Protein 9HL2 (pdb70)

Secondary structure (DSSP, 8-state):
--SHHHHHHHHHHHHT---SSEEE-HHHHHHHHHHTTTT--HHHHHHHHHHTT--TTSHHHHHHHHHHHHTTSSS-SSSEEEEEEEEEEETTS-B-HHHHHHHTTTTEEEE-TTTTHHHHHHHHHHHHHS--S-S-GGG--SS--EEEEEEEEEE--BSSPPPS--EEEEE--SSSSSEEEEEEEEEEEEEEEEEESSS-EEEEEEEEBTTSSEEEEEEEES-HHHHHTT--HHHHHHHHHT-EEEEEEEEEE--EEEEEEE-HHHHHHH-TGGG-TTT---TTTBSS-----EEEEEEEEEE-SS-EEEEEEEEEES-----------SS-EEEEEEETTT--EEEEEEEPPPTT-S--/--S-EEEEETT--EEEEEE-S--SSEEEEEEEEETTTEEEEEEETTEEEE-SS--TTTEEE--SS-SSEEEEEE-S--GGG-EEEEEEEEEE-SSSTT-SEEEEEEEEEEEEE-

Solvent-accessible surface area: 21095 Å² total; per-residue (Å²): 150,122,5,66,5,2,11,38,4,0,2,51,1,4,57,58,24,154,9,24,32,3,3,2,0,1,4,0,0,1,11,0,2,0,21,2,0,28,4,0,11,45,99,0,36,74,36,0,8,156,39,1,121,15,128,105,133,17,18,4,28,0,25,14,42,2,17,21,1,17,18,75,6,104,87,25,154,107,2,35,2,46,38,17,31,0,9,0,0,8,65,103,10,72,26,62,112,44,14,79,86,16,22,47,32,34,3,15,65,105,6,56,7,158,186,90,3,28,89,96,0,12,53,10,0,83,181,84,24,59,34,60,115,14,5,71,77,47,15,19,52,95,112,0,63,7,2,4,0,1,3,1,52,0,64,3,60,6,78,117,75,10,82,122,108,55,56,179,52,31,6,107,16,127,119,126,47,75,107,89,37,55,4,0,36,26,103,40,135,9,65,2,50,69,17,100,14,118,134,47,118,0,22,3,0,56,10,24,1,89,77,31,81,4,0,0,8,0,3,29,13,109,75,5,76,42,2,12,88,19,2,49,14,68,102,4,58,129,9,27,171,58,21,33,103,96,112,8,50,0,40,0,3,83,12,81,14,105,9,112,27,64,6,30,81,9,0,69,141,25,0,65,6,0,9,50,70,130,79,11,20,6,104,38,4,1,165,47,113,9,64,3,98,49,0,13,4,33,3,77,0,57,4,52,11,92,4,0,43,0,47,0,3,1,1,1,1,23,37,12,178,79,81,132,90,106,68,98,38,56,79,9,0,2,0,4,0,12,6,37,98,26,14,2,3,0,0,4,0,11,12,20,2,8,57,87,16,1,42,98,161,120,93,81,128,44,72,67,125,88,43,54,73,1,87,9,64,15,102,14,127,30,80,112,28,56,4,14,18,7,0,0,2,21,79,88,141,25,17,0,0,7,2,1,74,64,37,22,24,38,58,96,154,56,82,135,114,69,2,23,28,67,9,41,194,73,55,96,37,0,18,0,14,1,71,66,1,59,80,214,16,33,24,29,8,0,2,0,1,7,0,20,14,73,103,40,79,124,68,89,37,61,28,22,52,90,25,18,57,0,59,14,78,150

InterPro domains:
  IPR000215 Serpin family [PTHR11461] (28-369)
  IPR023796 Serpin domain [PF00079] (32-369)
  IPR023796 Serpin domain [SM00093] (26-369)
  IPR036186 Serpin superfamily [SSF56574] (13-369)
  IPR042178 Serpin superfamily, domain 1 [G3DSA:3.30.497.10] (31-328)
  IPR042185 Serpin superfamily, domain 2 [G3DSA:2.30.39.10] (169-369)

Structure (mmCIF, N/CA/C/O backbone):
data_9HL2
#
_entry.id   9HL2
#
_cell.length_a   74.372
_cell.length_b   74.372
_cell.length_c   216.330
_cell.angle_alpha   90.000
_cell.angle_beta   90.000
_cell.angle_gamma   90.000
#
_symmetry.space_group_name_H-M   'P 41 21 2'
#
loop_
_entity.id
_entity.type
_entity.pdbx_description
1 polymer 'Superinfection exclusion protein'
2 polymer 'Protein OPG185'
3 branched 2-acetamido-2-deoxy-beta-D-glucopyranose-(1-3)-2-acetamido-2-deoxy-beta-D-glucopyranose
4 branched 2-acetamido-2-deoxy-beta-D-glucopyranose-(1-4)-2-acetamido-2-deoxy-beta-D-glucopyranose
5 non-polymer DI(HYDROXYETHYL)ETHER
6 water water
#
loop_
_atom_site.group_PDB
_atom_site.id
_atom_site.type_symbol
_atom_site.label_atom_id
_atom_site.label_alt_id
_atom_site.label_comp_id
_atom_site.label_asym_id
_atom_site.label_entity_id
_atom_site.label_seq_id
_atom_site.pdbx_PDB_ins_code
_atom_site.Cartn_x
_atom_site.Cartn_y
_atom_site.Cartn_z
_atom_site.occupancy
_atom_site.B_iso_or_equiv
_atom_site.auth_seq_id
_atom_site.auth_comp_id
_atom_site.auth_asym_id
_atom_site.auth_atom_id
_atom_site.pdbx_PDB_model_num
ATOM 1 N N . TYR A 1 1 ? -6.10876 22.03534 -9.34100 1.000 126.69611 16 TYR A N 1
ATOM 2 C CA . TYR A 1 1 ? -7.51447 22.42018 -9.28080 1.000 108.70158 16 TYR A CA 1
ATOM 3 C C . TYR A 1 1 ? -8.35083 21.61485 -10.26924 1.000 100.45127 16 TYR A C 1
ATOM 4 O O . TYR A 1 1 ? -9.43867 22.03445 -10.66401 1.000 98.16377 16 TYR A O 1
ATOM 13 N N . ARG A 1 2 ? -7.83277 20.45716 -10.66783 1.000 92.37166 17 ARG A N 1
ATOM 14 C CA . ARG A 1 2 ? -8.53325 19.59360 -11.60202 1.000 86.83130 17 ARG A CA 1
ATOM 15 C C . ARG A 1 2 ? -9.68007 18.86260 -10.90665 1.000 86.36928 17 ARG A C 1
ATOM 16 O O . ARG A 1 2 ? -9.77579 18.81399 -9.67715 1.000 68.57574 17 ARG A O 1
ATOM 24 N N . LEU A 1 3 ? -10.56504 18.28732 -11.72003 1.000 84.38475 18 LEU A N 1
ATOM 25 C CA . LEU A 1 3 ? -11.67629 17.48738 -11.22701 1.000 64.73593 18 LEU A CA 1
ATOM 26 C C . LEU A 1 3 ? -11.36019 15.99636 -11.22630 1.000 64.53101 18 LEU A C 1
ATOM 27 O O . LEU A 1 3 ? -12.27999 15.17346 -11.29233 1.000 63.17631 18 LEU A O 1
ATOM 32 N N . GLN A 1 4 ? -10.07627 15.63514 -11.15820 1.000 66.10948 19 GLN A N 1
ATOM 33 C CA . GLN A 1 4 ? -9.69938 14.22614 -11.10294 1.000 66.27835 19 GLN A CA 1
ATOM 34 C C . GLN A 1 4 ? -10.27042 13.55904 -9.85929 1.000 65.59343 19 GLN A C 1
ATOM 35 O O . GLN A 1 4 ? -10.89520 12.49603 -9.94218 1.000 65.96620 19 GLN A O 1
ATOM 41 N N . GLY A 1 5 ? -10.06540 14.17583 -8.69299 1.000 69.20402 20 GLY A N 1
ATOM 42 C CA . GLY A 1 5 ? -10.66106 13.66149 -7.47268 1.000 65.71488 20 GLY A CA 1
ATOM 43 C C . GLY A 1 5 ? -12.17577 13.65957 -7.50608 1.000 65.91765 20 GLY A C 1
ATOM 44 O O . GLY A 1 5 ? -12.80916 12.75804 -6.95209 1.000 71.87596 20 GLY A O 1
ATOM 45 N N . PHE A 1 6 ? -12.77532 14.65350 -8.16437 1.000 62.94776 21 PHE A N 1
ATOM 46 C CA . PHE A 1 6 ? -14.22757 14.69407 -8.30995 1.000 61.36489 21 PHE A CA 1
ATOM 47 C C . PHE A 1 6 ? -14.74865 13.42947 -8.98451 1.000 66.27022 21 PHE A C 1
ATOM 48 O O . PHE A 1 6 ? -15.65797 12.76800 -8.47207 1.000 59.96988 21 PHE A O 1
ATOM 56 N N . THR A 1 7 ? -14.17828 13.07520 -10.13840 1.000 62.97293 22 THR A N 1
ATOM 57 C CA . THR A 1 7 ? -14.62200 11.87848 -10.84817 1.000 70.28241 22 THR A CA 1
ATOM 58 C C . THR A 1 7 ? -14.22841 10.61073 -10.09715 1.000 61.15078 22 THR A C 1
ATOM 59 O O . THR A 1 7 ? -14.99790 9.63981 -10.04847 1.000 69.95326 22 THR A O 1
ATOM 63 N N . ASN A 1 8 ? -13.03487 10.60249 -9.50009 1.000 62.47438 23 ASN A N 1
ATOM 64 C CA . ASN A 1 8 ? -12.57793 9.41996 -8.78116 1.000 65.72711 23 ASN A CA 1
ATOM 65 C C . ASN A 1 8 ? -13.43856 9.13475 -7.55850 1.000 64.48568 23 ASN A C 1
ATOM 66 O O . ASN A 1 8 ? -13.52337 7.98285 -7.12450 1.000 71.34807 23 ASN A O 1
ATOM 71 N N . ALA A 1 9 ? -14.08559 10.15821 -6.99583 1.000 66.61173 24 ALA A N 1
ATOM 72 C CA . ALA A 1 9 ? -15.01765 9.92639 -5.89601 1.000 69.15547 24 ALA A CA 1
ATOM 73 C C . ALA A 1 9 ? -16.14288 8.99245 -6.32428 1.000 73.98012 24 ALA A C 1
ATOM 74 O O . ALA A 1 9 ? -16.39967 7.96878 -5.67753 1.000 75.26159 24 ALA A O 1
ATOM 76 N N . GLY A 1 10 ? -16.82095 9.32756 -7.42454 1.000 60.17934 25 GLY A N 1
ATOM 77 C CA . GLY A 1 10 ? -17.84567 8.44519 -7.95223 1.000 62.77604 25 GLY A CA 1
ATOM 78 C C . GLY A 1 10 ? -17.29911 7.11535 -8.42954 1.000 62.13958 25 GLY A C 1
ATOM 79 O O . GLY A 1 10 ? -17.98142 6.09048 -8.33132 1.000 79.45393 25 GLY A O 1
ATOM 80 N N . ILE A 1 11 ? -16.06486 7.10427 -8.93962 1.000 61.24645 26 ILE A N 1
ATOM 81 C CA . ILE A 1 11 ? -15.46018 5.84531 -9.37533 1.000 67.25155 26 ILE A CA 1
ATOM 82 C C . ILE A 1 11 ? -15.29425 4.89614 -8.19177 1.000 64.03988 26 ILE A C 1
ATOM 83 O O . ILE A 1 11 ? -15.63625 3.71057 -8.26899 1.000 64.21478 26 ILE A O 1
ATOM 88 N N . VAL A 1 12 ? -14.77752 5.40773 -7.07335 1.000 72.26644 27 VAL A N 1
ATOM 89 C CA . VAL A 1 12 ? -14.61811 4.58606 -5.87657 1.000 65.59418 27 VAL A CA 1
ATOM 90 C C . VAL A 1 12 ? -15.97905 4.19307 -5.31164 1.000 77.65265 27 VAL A C 1
ATOM 91 O O . VAL A 1 12 ? -16.17136 3.06052 -4.84354 1.000 67.13019 27 VAL A O 1
ATOM 95 N N . ALA A 1 13 ? -16.94583 5.11684 -5.35062 1.000 65.91928 28 ALA A N 1
ATOM 96 C CA . ALA A 1 13 ? -18.29881 4.79138 -4.91061 1.000 63.36664 28 ALA A CA 1
ATOM 97 C C . ALA A 1 13 ? -18.86094 3.61017 -5.69008 1.000 66.17438 28 ALA A C 1
ATOM 98 O O . ALA A 1 13 ? -19.49674 2.72096 -5.11185 1.000 72.05992 28 ALA A O 1
ATOM 100 N N . TYR A 1 14 ? -18.63531 3.58320 -7.00594 1.000 69.31769 29 TYR A N 1
ATOM 101 C CA . TYR A 1 14 ? -19.03753 2.42238 -7.79374 1.000 67.04378 29 TYR A CA 1
ATOM 102 C C . TYR A 1 14 ? -18.23301 1.18942 -7.40372 1.000 68.90371 29 TYR A C 1
ATOM 103 O O . TYR A 1 14 ? -18.78692 0.08933 -7.29259 1.000 68.87389 29 TYR A O 1
ATOM 112 N N . LYS A 1 15 ? -16.92286 1.35329 -7.20138 1.000 68.10034 30 LYS A N 1
ATOM 113 C CA . LYS A 1 15 ? -16.06650 0.22129 -6.86819 1.000 68.28103 30 LYS A CA 1
ATOM 114 C C . LYS A 1 15 ? -16.43924 -0.41809 -5.53932 1.000 69.73682 30 LYS A C 1
ATOM 115 O O . LYS A 1 15 ? -16.04941 -1.56367 -5.28592 1.000 78.10719 30 LYS A O 1
ATOM 121 N N . ASN A 1 16 ? -17.17822 0.28652 -4.68628 1.000 72.57366 31 ASN A N 1
ATOM 122 C CA . ASN A 1 16 ? -17.60049 -0.27303 -3.40893 1.000 73.01834 31 ASN A CA 1
ATOM 123 C C . ASN A 1 16 ? -18.99455 -0.88760 -3.43971 1.000 70.60164 31 ASN A C 1
ATOM 124 O O . ASN A 1 16 ? -19.49351 -1.29644 -2.38759 1.000 78.31514 31 ASN A O 1
ATOM 129 N N . ILE A 1 17 ? -19.63408 -0.97250 -4.60506 1.000 77.99047 32 ILE A N 1
ATOM 130 C CA . ILE A 1 17 ? -20.96418 -1.57469 -4.71072 1.000 69.98097 32 ILE A CA 1
ATOM 131 C C . ILE A 1 17 ? -20.77220 -3.08334 -4.83985 1.000 72.23285 32 ILE A C 1
ATOM 132 O O . ILE A 1 17 ? -20.41626 -3.58836 -5.90562 1.000 103.08528 32 ILE A O 1
ATOM 137 N N . GLN A 1 18 ? -21.01763 -3.81007 -3.74989 1.000 104.34329 33 GLN A N 1
ATOM 138 C CA . GLN A 1 18 ? -20.82678 -5.25922 -3.71108 1.000 96.62819 33 GLN A CA 1
ATOM 139 C C . GLN A 1 18 ? -22.03390 -5.93078 -4.36040 1.000 104.20852 33 GLN A C 1
ATOM 140 O O . GLN A 1 18 ? -22.91972 -6.47857 -3.69956 1.000 108.48369 33 GLN A O 1
ATOM 146 N N . ASP A 1 19 ? -22.06292 -5.88284 -5.68860 1.000 94.92092 34 ASP A N 1
ATOM 147 C CA . ASP A 1 19 ? -23.13360 -6.49785 -6.46158 1.000 94.92508 34 ASP A CA 1
ATOM 148 C C . ASP A 1 19 ? -22.65908 -6.62958 -7.90386 1.000 92.16468 34 ASP A C 1
ATOM 149 O O . ASP A 1 19 ? -21.54764 -6.22176 -8.25211 1.000 87.17200 34 ASP A O 1
ATOM 154 N N . ASP A 1 20 ? -23.51236 -7.21775 -8.74207 1.000 81.08017 35 ASP A N 1
ATOM 155 C CA . ASP A 1 20 ? -23.25573 -7.30731 -10.17374 1.000 80.06043 35 ASP A CA 1
ATOM 156 C C . ASP A 1 20 ? -24.36239 -6.72317 -11.03699 1.000 80.39716 35 ASP A C 1
ATOM 157 O O . ASP A 1 20 ? -24.08275 -6.34224 -12.18017 1.000 89.69555 35 ASP A O 1
ATOM 162 N N . ASN A 1 21 ? -25.59950 -6.64449 -10.54760 1.000 75.31648 36 ASN A N 1
ATOM 163 C CA . ASN A 1 21 ? -26.68170 -5.97191 -11.26711 1.000 74.34182 36 ASN A CA 1
ATOM 164 C C . ASN A 1 21 ? -26.68667 -4.49683 -10.86574 1.000 72.01496 36 ASN A C 1
ATOM 165 O O . ASN A 1 21 ? -27.56426 -4.00323 -10.15627 1.000 71.95559 36 ASN A O 1
ATOM 170 N N . ILE A 1 22 ? -25.65984 -3.79197 -11.33169 1.000 70.27566 37 ILE A N 1
ATOM 171 C CA . ILE A 1 22 ? -25.37464 -2.43169 -10.89516 1.000 73.44126 37 ILE A CA 1
ATOM 172 C C . ILE A 1 22 ? -25.72120 -1.45644 -12.00766 1.000 74.51402 37 ILE A C 1
ATOM 173 O O . ILE A 1 22 ? -25.39879 -1.69082 -13.17796 1.000 70.21963 37 ILE A O 1
ATOM 178 N N . VAL A 1 23 ? -26.37862 -0.36033 -11.63165 1.000 86.72199 38 VAL A N 1
ATOM 179 C CA . VAL A 1 23 ? -26.52072 0.82989 -12.46535 1.000 72.46121 38 VAL A CA 1
ATOM 180 C C . VAL A 1 23 ? -26.37872 2.03549 -11.54945 1.000 74.24645 38 VAL A C 1
ATOM 181 O O . VAL A 1 23 ? -27.19608 2.22759 -10.64347 1.000 101.02036 38 VAL A O 1
ATOM 185 N N . PHE A 1 24 ? -25.34594 2.84279 -11.77791 1.000 61.85349 39 PHE A N 1
ATOM 186 C CA . PHE A 1 24 ? -24.92458 3.86358 -10.83678 1.000 60.95155 39 PHE A CA 1
ATOM 187 C C . PHE A 1 24 ? -24.54083 5.11676 -11.60724 1.000 69.85265 39 PHE A C 1
ATOM 188 O O . PHE A 1 24 ? -24.15903 5.05223 -12.77881 1.000 66.45364 39 PHE A O 1
ATOM 196 N N . SER A 1 25 ? -24.65856 6.26521 -10.94177 1.000 69.02304 40 SER A N 1
ATOM 197 C CA . SER A 1 25 ? -24.30157 7.55795 -11.52173 1.000 58.18217 40 SER A CA 1
ATOM 198 C C . SER A 1 25 ? -23.14497 8.13716 -10.72096 1.000 57.84253 40 SER A C 1
ATOM 199 O O . SER A 1 25 ? -23.36219 8.85201 -9.72960 1.000 67.47528 40 SER A O 1
ATOM 202 N N . PRO A 1 26 ? -21.89981 7.84279 -11.10274 1.000 58.00155 41 PRO A N 1
ATOM 203 C CA . PRO A 1 26 ? -20.76059 8.45413 -10.40215 1.000 57.99068 41 PRO A CA 1
ATOM 204 C C . PRO A 1 26 ? -20.81015 9.96735 -10.39816 1.000 57.41514 41 PRO A C 1
ATOM 205 O O . PRO A 1 26 ? -20.38409 10.59002 -9.41637 1.000 70.32994 41 PRO A O 1
ATOM 209 N N . PHE A 1 27 ? -21.33708 10.58198 -11.45975 1.000 57.08120 42 PHE A N 1
ATOM 210 C CA . PHE A 1 27 ? -21.42180 12.03608 -11.48053 1.000 56.82283 42 PHE A CA 1
ATOM 211 C C . PHE A 1 27 ? -22.42475 12.54676 -10.45588 1.000 56.61020 42 PHE A C 1
ATOM 212 O O . PHE A 1 27 ? -22.19256 13.58119 -9.82937 1.000 65.48871 42 PHE A O 1
ATOM 220 N N . GLY A 1 28 ? -23.54054 11.84055 -10.26450 1.000 56.65532 43 GLY A N 1
ATOM 221 C CA . GLY A 1 28 ? -24.50995 12.27879 -9.26958 1.000 57.89290 43 GLY A CA 1
ATOM 222 C C . GLY A 1 28 ? -23.94425 12.25479 -7.86201 1.000 59.56048 43 GLY A C 1
ATOM 223 O O . GLY A 1 28 ? -24.06903 13.22474 -7.10544 1.000 69.26854 43 GLY A O 1
ATOM 224 N N . TYR A 1 29 ? -23.30574 11.14196 -7.49657 1.000 58.45528 44 TYR A N 1
ATOM 225 C CA . TYR A 1 29 ? -22.66630 11.03366 -6.19024 1.000 57.52267 44 TYR A CA 1
ATOM 226 C C . TYR A 1 29 ? -21.57857 12.08803 -6.02159 1.000 57.47445 44 TYR A C 1
ATOM 227 O O . TYR A 1 29 ? -21.50876 12.76786 -4.98833 1.000 79.08951 44 TYR A O 1
ATOM 236 N N . SER A 1 30 ? -20.71182 12.23143 -7.02847 1.000 61.24240 45 SER A N 1
ATOM 237 C CA . SER A 1 30 ? -19.64187 13.21907 -6.94442 1.000 62.59205 45 SER A CA 1
ATOM 238 C C . SER A 1 30 ? -20.20150 14.62754 -6.80864 1.000 67.37604 45 SER A C 1
ATOM 239 O O . SER A 1 30 ? -19.67784 15.43877 -6.03915 1.000 57.88140 45 SER A O 1
ATOM 242 N N . PHE A 1 31 ? -21.27766 14.92973 -7.53574 1.000 69.14512 46 PHE A N 1
ATOM 243 C CA . PHE A 1 31 ? -21.85865 16.26389 -7.50263 1.000 60.20487 46 PHE A CA 1
ATOM 244 C C . PHE A 1 31 ? -22.47935 16.55349 -6.14683 1.000 63.39501 46 PHE A C 1
ATOM 245 O O . PHE A 1 31 ? -22.35075 17.66560 -5.62595 1.000 60.04750 46 PHE A O 1
ATOM 253 N N . SER A 1 32 ? -23.14965 15.56234 -5.55723 1.000 81.63049 47 SER A N 1
ATOM 254 C CA . SER A 1 32 ? -23.68637 15.73604 -4.21161 1.000 84.91921 47 SER A CA 1
ATOM 255 C C . SER A 1 32 ? -22.56790 15.99217 -3.20750 1.000 83.82041 47 SER A C 1
ATOM 256 O O . SER A 1 32 ? -22.62481 16.94914 -2.42203 1.000 86.65423 47 SER A O 1
ATOM 259 N N . MET A 1 33 ? -21.52895 15.15077 -3.23191 1.000 68.05986 48 MET A N 1
ATOM 260 C CA . MET A 1 33 ? -20.42165 15.31652 -2.29438 1.000 58.76924 48 MET A CA 1
ATOM 261 C C . MET A 1 33 ? -19.70073 1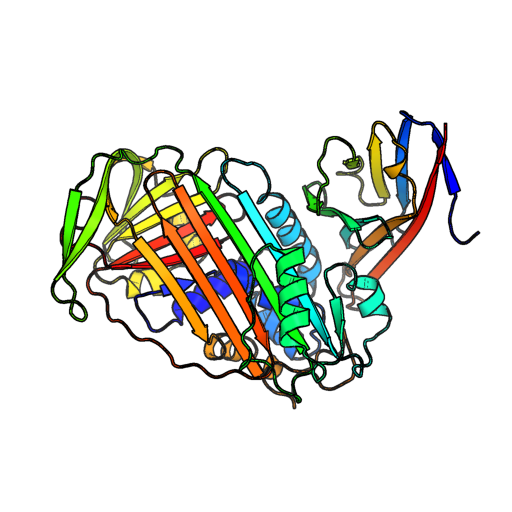6.64418 -2.49845 1.000 62.71691 48 MET A C 1
ATOM 262 O O . MET A 1 33 ? -19.19069 17.22791 -1.53565 1.000 76.61163 48 MET A O 1
ATOM 267 N N . PHE A 1 34 ? -19.65324 17.13991 -3.73525 1.000 63.07416 49 PHE A N 1
ATOM 268 C CA . PHE A 1 34 ? -18.96162 18.39217 -4.01471 1.000 65.30335 49 PHE A CA 1
ATOM 269 C C . PHE A 1 34 ? -19.79605 19.59419 -3.59286 1.000 61.97924 49 PHE A C 1
ATOM 270 O O . PHE A 1 34 ? -19.26485 20.55059 -3.01829 1.000 61.00798 49 PHE A O 1
ATOM 278 N N . MET A 1 35 ? -21.10120 19.56570 -3.87222 1.000 60.11879 50 MET A N 1
ATOM 279 C CA . MET A 1 35 ? -21.98792 20.61950 -3.40040 1.000 58.77785 50 MET A CA 1
ATOM 280 C C . MET A 1 35 ? -22.06890 20.65062 -1.88395 1.000 60.12179 50 MET A C 1
ATOM 281 O O . MET A 1 35 ? -22.38458 21.69983 -1.31242 1.000 66.68624 50 MET A O 1
ATOM 286 N N . SER A 1 36 ? -21.78949 19.52570 -1.21959 1.000 71.71539 51 SER A N 1
ATOM 287 C CA . SER A 1 36 ? -21.73179 19.53168 0.23794 1.000 68.19592 51 SER A CA 1
ATOM 288 C C . SER A 1 36 ? -20.62709 20.43568 0.77563 1.000 72.99813 51 SER A C 1
ATOM 289 O O . SER A 1 36 ? -20.63673 20.76046 1.96720 1.000 63.95104 51 SER A O 1
ATOM 292 N N . LEU A 1 37 ? -19.68092 20.85386 -0.07010 1.000 78.72090 52 LEU A N 1
ATOM 293 C CA . LEU A 1 37 ? -18.57900 21.69273 0.39028 1.000 62.40736 52 LEU A CA 1
ATOM 294 C C . LEU A 1 37 ? -19.01080 23.12013 0.70010 1.000 62.95094 52 LEU A C 1
ATOM 295 O O . LEU A 1 37 ? -18.33665 23.79816 1.48321 1.000 64.23386 52 LEU A O 1
ATOM 300 N N . LEU A 1 38 ? -20.10521 23.59520 0.10371 1.000 63.53702 53 LEU A N 1
ATOM 301 C CA . LEU A 1 38 ? -20.55112 24.96193 0.37057 1.000 62.98199 53 LEU A CA 1
ATOM 302 C C . LEU A 1 38 ? -20.97942 25.16384 1.81914 1.000 65.99567 53 LEU A C 1
ATOM 303 O O . LEU A 1 38 ? -20.50791 26.12741 2.44751 1.000 64.67517 53 LEU A O 1
ATOM 308 N N . PRO A 1 39 ? -21.84451 24.32217 2.41660 1.000 62.66247 54 PRO A N 1
ATOM 309 C CA . PRO A 1 39 ? -22.18145 24.52590 3.83121 1.000 68.74027 54 PRO A CA 1
ATOM 310 C C . PRO A 1 39 ? -21.13462 23.96223 4.77769 1.000 64.10868 54 PRO A C 1
ATOM 311 O O . PRO A 1 39 ? -21.00381 24.44768 5.90593 1.000 71.86662 54 PRO A O 1
ATOM 315 N N . ALA A 1 40 ? -20.38019 22.95738 4.33540 1.000 63.82869 55 ALA A N 1
ATOM 316 C CA . ALA A 1 40 ? -19.44072 22.27724 5.21665 1.000 64.80776 55 ALA A CA 1
ATOM 317 C C . ALA A 1 40 ? -18.37246 23.23567 5.73190 1.000 74.01374 55 ALA A C 1
ATOM 318 O O . ALA A 1 40 ? -18.05710 24.25321 5.10792 1.000 73.48890 55 ALA A O 1
ATOM 320 N N . SER A 1 41 ? -17.81538 22.89703 6.89086 1.000 83.71312 56 SER A N 1
ATOM 321 C CA . SER A 1 41 ? -16.77590 23.70140 7.51311 1.000 70.78620 56 SER A CA 1
ATOM 322 C C . SER A 1 41 ? -15.95356 22.80771 8.42812 1.000 71.03508 56 SER A C 1
ATOM 323 O O . SER A 1 41 ? -16.39804 21.73209 8.83624 1.000 70.65560 56 SER A O 1
ATOM 326 N N . GLY A 1 42 ? -14.74588 23.26925 8.74138 1.000 83.68855 57 GLY A N 1
ATOM 327 C CA . GLY A 1 42 ? -13.91163 22.55972 9.69834 1.000 74.84674 57 GLY A CA 1
ATOM 328 C C . GLY A 1 42 ? -13.56879 21.15565 9.23784 1.000 74.44562 57 GLY A C 1
ATOM 329 O O . GLY A 1 42 ? -13.07458 20.94146 8.12544 1.000 85.91264 57 GLY A O 1
ATOM 330 N N . ASN A 1 43 ? -13.84110 20.17844 10.10738 1.000 77.47338 58 ASN A N 1
ATOM 331 C CA . ASN A 1 43 ? -13.44827 18.79975 9.82975 1.000 87.03622 58 ASN A CA 1
ATOM 332 C C . ASN A 1 43 ? -14.19828 18.23078 8.63275 1.000 77.81296 58 ASN A C 1
ATOM 333 O O . ASN A 1 43 ? -13.61819 17.49656 7.82508 1.000 92.95707 58 ASN A O 1
ATOM 338 N N . THR A 1 44 ? -15.48753 18.54730 8.50426 1.000 70.87739 59 THR A N 1
ATOM 339 C CA . THR A 1 44 ? -16.25129 18.06627 7.35708 1.000 89.55697 59 THR A CA 1
ATOM 340 C C . THR A 1 44 ? -15.67943 18.61856 6.05693 1.000 68.23230 59 THR A C 1
ATOM 341 O O . THR A 1 44 ? -15.49207 17.88189 5.07960 1.000 77.58763 59 THR A O 1
ATOM 345 N N . ARG A 1 45 ? -15.38932 19.92166 6.03586 1.000 70.08974 60 ARG A N 1
ATOM 346 C CA . ARG A 1 45 ? -14.79229 20.54158 4.85868 1.000 68.56343 60 ARG A CA 1
ATOM 347 C C . ARG A 1 45 ? -13.43755 19.92379 4.53926 1.000 69.86860 60 ARG A C 1
ATOM 348 O O . ARG A 1 45 ? -13.10800 19.70346 3.36840 1.000 85.05891 60 ARG A O 1
ATOM 356 N N . ILE A 1 46 ? -12.64450 19.62195 5.56946 1.000 71.79816 61 ILE A N 1
ATOM 357 C CA . ILE A 1 46 ? -11.32238 19.04567 5.34154 1.000 75.04386 61 ILE A CA 1
ATOM 358 C C . ILE A 1 46 ? -11.44270 17.63733 4.76994 1.000 72.57950 61 ILE A C 1
ATOM 359 O O . ILE A 1 46 ? -10.71333 17.26621 3.84233 1.000 79.86330 61 ILE A O 1
ATOM 364 N N . GLU A 1 47 ? -12.37095 16.83658 5.30046 1.000 71.73214 62 GLU A N 1
ATOM 365 C CA . GLU A 1 47 ? -12.59304 15.49966 4.75720 1.000 71.74033 62 GLU A CA 1
ATOM 366 C C . GLU A 1 47 ? -13.03920 15.56607 3.30331 1.000 69.02503 62 GLU A C 1
ATOM 367 O O . GLU A 1 47 ? -12.56507 14.79087 2.46194 1.000 75.59392 62 GLU A O 1
ATOM 373 N N . LEU A 1 48 ? -13.95147 16.48967 2.98861 1.000 67.54284 63 LEU A N 1
ATOM 374 C CA . LEU A 1 48 ? -14.42397 16.61691 1.61376 1.000 65.91326 63 LEU A CA 1
ATOM 375 C C . LEU A 1 48 ? -13.30087 17.05476 0.68114 1.000 66.63902 63 LEU A C 1
ATOM 376 O O . LEU A 1 48 ? -13.19417 16.56057 -0.44708 1.000 72.46017 63 LEU A O 1
ATOM 381 N N . LEU A 1 49 ? -12.44956 17.97852 1.13482 1.000 68.43256 64 LEU A N 1
ATOM 382 C CA . LEU A 1 49 ? -11.30525 18.38510 0.32553 1.000 69.35362 64 LEU A CA 1
ATOM 383 C C . LEU A 1 49 ? -10.33800 17.22662 0.12238 1.000 70.44898 64 LEU A C 1
ATOM 384 O O . LEU A 1 49 ? -9.72448 17.09893 -0.94373 1.000 76.00139 64 LEU A O 1
ATOM 389 N N . LYS A 1 50 ? -10.18783 16.37173 1.13551 1.000 71.33766 65 LYS A N 1
ATOM 390 C CA . LYS A 1 50 ? -9.30228 15.21946 1.00483 1.000 72.65064 65 LYS A CA 1
ATOM 391 C C . LYS A 1 50 ? -9.83746 14.22531 -0.01760 1.000 71.03963 65 LYS A C 1
ATOM 392 O O . LYS A 1 50 ? -9.08677 13.72709 -0.86489 1.000 80.25671 65 LYS A O 1
ATOM 398 N N . THR A 1 51 ? -11.13616 13.92174 0.04659 1.000 69.16818 66 THR A N 1
ATOM 399 C CA . THR A 1 51 ? -11.70380 12.95244 -0.88654 1.000 73.35152 66 THR A CA 1
ATOM 400 C C . THR A 1 51 ? -11.65766 13.46864 -2.31926 1.000 66.85722 66 THR A C 1
ATOM 401 O O . THR A 1 51 ? -11.39830 12.70041 -3.25271 1.000 87.75408 66 THR A O 1
ATOM 405 N N . MET A 1 52 ? -11.90241 14.76290 -2.51485 1.000 72.63568 67 MET A N 1
ATOM 406 C CA . MET A 1 52 ? -11.76881 15.37163 -3.83190 1.000 69.28513 67 MET A CA 1
ATOM 407 C C . MET A 1 52 ? -10.31746 15.60381 -4.22992 1.000 78.98187 67 MET A C 1
ATOM 408 O O . MET A 1 52 ? -10.06815 16.05983 -5.35146 1.000 75.11748 67 MET A O 1
ATOM 413 N N . ASP A 1 53 ? -9.36642 15.30090 -3.34381 1.000 79.19529 68 ASP A N 1
ATOM 414 C CA . ASP A 1 53 ? -7.94124 15.51449 -3.59843 1.000 77.98903 68 ASP A CA 1
ATOM 415 C C . ASP A 1 53 ? -7.66028 16.97245 -3.95758 1.000 82.18036 68 ASP A C 1
ATOM 416 O O . ASP A 1 53 ? -6.89024 17.27180 -4.87231 1.000 86.56586 68 ASP A O 1
ATOM 421 N N . LEU A 1 54 ? -8.29326 17.88741 -3.22732 1.000 81.55015 69 LEU A N 1
ATOM 422 C CA . LEU A 1 54 ? -8.15490 19.31792 -3.44841 1.000 78.18715 69 LEU A CA 1
ATOM 423 C C . LEU A 1 54 ? -7.70233 20.00257 -2.16656 1.000 81.99421 69 LEU A C 1
ATOM 424 O O . LEU A 1 54 ? -7.94182 19.50969 -1.06024 1.000 87.72269 69 LEU A O 1
ATOM 429 N N . ARG A 1 55 ? -7.05037 21.14777 -2.32616 1.000 77.95866 70 ARG A N 1
ATOM 430 C CA . ARG A 1 55 ? -6.66152 21.98798 -1.20558 1.000 77.98972 70 ARG A CA 1
ATOM 431 C C . ARG A 1 55 ? -7.60600 23.17999 -1.09859 1.000 92.79661 70 ARG A C 1
ATOM 432 O O . ARG A 1 55 ? -8.47283 23.39978 -1.94771 1.000 88.17658 70 ARG A O 1
ATOM 440 N N . LYS A 1 56 ? -7.42805 23.95815 -0.02823 1.000 87.37488 71 LYS A N 1
ATOM 441 C CA . LYS A 1 56 ? -8.23944 25.15830 0.14223 1.000 91.11358 71 LYS A CA 1
ATOM 442 C C . LYS A 1 56 ? -7.95697 26.17869 -0.95114 1.000 83.89089 71 LYS A C 1
ATOM 443 O O . LYS A 1 56 ? -8.81921 27.00650 -1.26681 1.000 99.33467 71 LYS A O 1
ATOM 449 N N . ARG A 1 57 ? -6.76332 26.13117 -1.54342 1.000 83.11065 72 ARG A N 1
ATOM 450 C CA . ARG A 1 57 ? -6.41520 27.04359 -2.62358 1.000 96.51273 72 ARG A CA 1
ATOM 451 C C . ARG A 1 57 ? -7.06607 26.66655 -3.94693 1.000 95.68532 72 ARG A C 1
ATOM 452 O O . ARG A 1 57 ? -7.18283 27.52327 -4.82969 1.000 90.55697 72 ARG A O 1
ATOM 460 N N . ASP A 1 58 ? -7.49421 25.41571 -4.10417 1.000 101.23501 73 ASP A N 1
ATOM 461 C CA . ASP A 1 58 ? -8.01526 24.92381 -5.37156 1.000 77.09008 73 ASP A CA 1
ATOM 462 C C . ASP A 1 58 ? -9.53120 24.79413 -5.39304 1.000 73.58689 73 ASP A C 1
ATOM 463 O O . ASP A 1 58 ? -10.08069 24.33364 -6.39744 1.000 81.52045 73 ASP A O 1
ATOM 468 N N . LEU A 1 59 ? -10.22115 25.18644 -4.32029 1.000 73.58634 74 LEU A N 1
ATOM 469 C CA . LEU A 1 59 ? -11.66691 24.99071 -4.27112 1.000 70.73510 74 LEU A CA 1
ATOM 470 C C . LEU A 1 59 ? -12.39076 25.93878 -5.21981 1.000 70.51287 74 LEU A C 1
ATOM 471 O O . LEU A 1 59 ? -13.35618 25.54286 -5.88335 1.000 76.62471 74 LEU A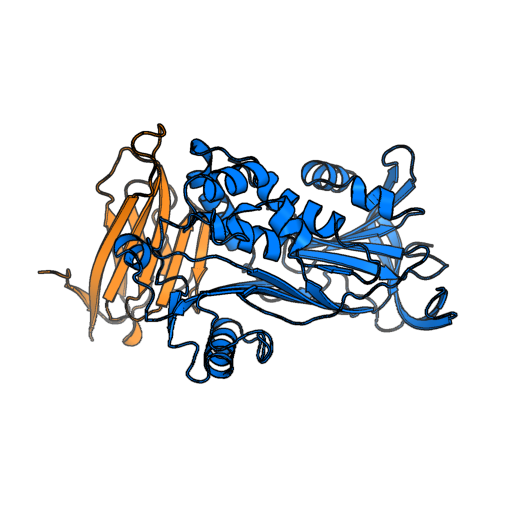 O 1
ATOM 476 N N . GLY A 1 60 ? -11.94385 27.18948 -5.29480 1.000 82.61265 75 GLY A N 1
ATOM 477 C CA . GLY A 1 60 ? -12.52729 28.16382 -6.18627 1.000 72.82705 75 GLY A CA 1
ATOM 478 C C . GLY A 1 60 ? -12.45969 27.75028 -7.64318 1.000 75.36469 75 GLY A C 1
ATOM 479 O O . GLY A 1 60 ? -13.48642 27.58777 -8.31100 1.000 83.77363 75 GLY A O 1
ATOM 480 N N . PRO A 1 61 ? -11.24116 27.58553 -8.17041 1.000 77.17319 76 PRO A N 1
ATOM 481 C CA . PRO A 1 61 ? -11.10381 27.13011 -9.56523 1.000 76.04436 76 PRO A CA 1
ATOM 482 C C . PRO A 1 61 ? -11.83204 25.82978 -9.86181 1.000 79.37042 76 PRO A C 1
ATOM 483 O O . PRO A 1 61 ? -12.43273 25.70134 -10.93698 1.000 102.50631 76 PRO A O 1
ATOM 487 N N . ALA A 1 62 ? -11.79981 24.86676 -8.93513 1.000 70.08846 77 ALA A N 1
ATOM 488 C CA . ALA A 1 62 ? -12.48273 23.59234 -9.13876 1.000 67.95215 77 ALA A CA 1
ATOM 489 C C . ALA A 1 62 ? -13.93266 23.80755 -9.55283 1.000 69.44115 77 ALA A C 1
ATOM 490 O O . ALA A 1 62 ? -14.36573 23.34770 -10.61701 1.000 72.92793 77 ALA A O 1
ATOM 492 N N . PHE A 1 63 ? -14.69162 24.52741 -8.72099 1.000 66.28681 78 PHE A N 1
ATOM 493 C CA . PHE A 1 63 ? -16.06845 24.86683 -9.06480 1.000 76.15907 78 PHE A CA 1
ATOM 494 C C . PHE A 1 63 ? -16.15055 25.46839 -10.46008 1.000 72.46352 78 PHE A C 1
ATOM 495 O O . PHE A 1 63 ? -16.98451 25.05733 -11.27680 1.000 78.03010 78 PHE A O 1
ATOM 503 N N . THR A 1 64 ? -15.27027 26.43096 -10.75504 1.000 68.14382 79 THR A N 1
ATOM 504 C CA . THR A 1 64 ? -15.20511 27.00827 -12.09331 1.000 79.72232 79 THR A CA 1
ATOM 505 C C . THR A 1 64 ? -15.17122 25.91021 -13.14606 1.000 68.39862 79 THR A C 1
ATOM 506 O O . THR A 1 64 ? -16.05067 25.83138 -14.01343 1.000 83.54186 79 THR A O 1
ATOM 510 N N . GLU A 1 65 ? -14.17946 25.01971 -13.04288 1.000 68.28302 80 GLU A N 1
ATOM 511 C CA . GLU A 1 65 ? -14.08785 23.88940 -13.95933 1.000 67.45089 80 GLU A CA 1
ATOM 512 C C . GLU A 1 65 ? -15.41510 23.14882 -14.03137 1.000 65.46360 80 GLU A C 1
ATOM 513 O O . GLU A 1 65 ? -15.96843 22.94414 -15.11965 1.000 74.12908 80 GLU A O 1
ATOM 519 N N . LEU A 1 66 ? -15.96746 22.79375 -12.86691 1.000 64.25615 81 LEU A N 1
ATOM 520 C CA . LEU A 1 66 ? -17.24341 22.08854 -12.82747 1.000 81.87886 81 LEU A CA 1
ATOM 521 C C . LEU A 1 66 ? -18.29169 22.81913 -13.65341 1.000 68.27522 81 LEU A C 1
ATOM 522 O O . LEU A 1 66 ? -18.94997 22.22055 -14.51375 1.000 62.38001 81 LEU A O 1
ATOM 527 N N . ILE A 1 67 ? -18.42132 24.13184 -13.43877 1.000 64.04756 82 ILE A N 1
ATOM 528 C CA . ILE A 1 67 ? -19.42763 24.90146 -14.16409 1.000 64.67203 82 ILE A CA 1
ATOM 529 C C . ILE A 1 67 ? -19.20095 24.77742 -15.66315 1.000 72.94423 82 ILE A C 1
ATOM 530 O O . ILE A 1 67 ? -20.13454 24.50440 -16.42924 1.000 74.69152 82 ILE A O 1
ATOM 535 N N . SER A 1 68 ? -17.94642 24.93202 -16.09903 1.000 66.54462 83 SER A N 1
ATOM 536 C CA . SER A 1 68 ? -17.65107 24.78130 -17.51829 1.000 67.43154 83 SER A CA 1
ATOM 537 C C . SER A 1 68 ? -18.07923 23.40711 -18.00996 1.000 70.26546 83 SER A C 1
ATOM 538 O O . SER A 1 68 ? -18.71242 23.28635 -19.06673 1.000 77.50951 83 SER A O 1
ATOM 541 N N . GLY A 1 69 ? -17.78220 22.36356 -17.23066 1.000 64.51500 84 GLY A N 1
ATOM 542 C CA . GLY A 1 69 ? -18.24410 21.03588 -17.59288 1.000 65.29555 84 GLY A CA 1
ATOM 543 C C . GLY A 1 69 ? -19.75146 20.97428 -17.72848 1.000 71.10315 84 GLY A C 1
ATOM 544 O O . GLY A 1 69 ? -20.27633 20.40930 -18.69214 1.000 77.31397 84 GLY A O 1
ATOM 545 N N . LEU A 1 70 ? -20.46848 21.58889 -16.78319 1.000 62.37579 85 LEU A N 1
ATOM 546 C CA . LEU A 1 70 ? -21.92347 21.60061 -16.86252 1.000 62.11486 85 LEU A CA 1
ATOM 547 C C . LEU A 1 70 ? -22.40293 22.36724 -18.08593 1.000 74.42648 85 LEU A C 1
ATOM 548 O O . LEU A 1 70 ? -23.48064 22.07689 -18.61822 1.000 80.04203 85 LEU A O 1
ATOM 553 N N . ALA A 1 71 ? -21.61289 23.33455 -18.55737 1.000 64.98944 86 ALA A N 1
ATOM 554 C CA . ALA A 1 71 ? -21.98395 24.06507 -19.76013 1.000 66.70681 86 ALA A CA 1
ATOM 555 C C . ALA A 1 71 ? -21.84210 23.22249 -21.01837 1.000 77.82022 86 ALA A C 1
ATOM 556 O O . ALA A 1 71 ? -22.29979 23.64939 -22.08397 1.000 68.30391 86 ALA A O 1
ATOM 558 N N . LYS A 1 72 ? -21.23044 22.04121 -20.92217 1.000 81.40913 87 LYS A N 1
ATOM 559 C CA . LYS A 1 72 ? -21.01788 21.17506 -22.07355 1.000 78.79142 87 LYS A CA 1
ATOM 560 C C . LYS A 1 72 ? -21.89049 19.92520 -22.02572 1.000 84.23160 87 LYS A C 1
ATOM 561 O O . LYS A 1 72 ? -21.55684 18.91431 -22.65148 1.000 88.30037 87 LYS A O 1
ATOM 567 N N . LEU A 1 73 ? -23.00658 19.97697 -21.29480 1.000 81.31288 88 LEU A N 1
ATOM 568 C CA . LEU A 1 73 ? -23.95133 18.87174 -21.23654 1.000 63.08508 88 LEU A CA 1
ATOM 569 C C . LEU A 1 73 ? -25.28472 19.17700 -21.90146 1.000 82.76724 88 LEU A C 1
ATOM 570 O O . LEU A 1 73 ? -25.99385 18.24013 -22.28116 1.000 99.29219 88 LEU A O 1
ATOM 575 N N . LYS A 1 74 ? -25.64089 20.44921 -22.04683 1.000 101.55666 89 LYS A N 1
ATOM 576 C CA . LYS A 1 74 ? -26.84453 20.86363 -22.76086 1.000 106.72634 89 LYS A CA 1
ATOM 577 C C . LYS A 1 74 ? -26.43741 21.61587 -24.02381 1.000 107.37480 89 LYS A C 1
ATOM 578 O O . LYS A 1 74 ? -26.60175 22.83215 -24.13682 1.000 118.87607 89 LYS A O 1
ATOM 584 N N . THR A 1 75 ? -25.89578 20.87049 -24.98683 1.000 107.08170 90 THR A N 1
ATOM 585 C CA . THR A 1 75 ? -25.39252 21.44975 -26.22603 1.000 91.28253 90 THR A CA 1
ATOM 586 C C . THR A 1 75 ? -26.10670 20.91616 -27.46144 1.000 98.27466 90 THR A C 1
ATOM 587 O O . THR A 1 75 ? -25.68490 21.21959 -28.58402 1.000 118.91196 90 THR A O 1
ATOM 591 N N . SER A 1 76 ? -27.17062 20.13490 -27.29111 1.000 103.79450 91 SER A N 1
ATOM 592 C CA . SER A 1 76 ? -27.88500 19.55947 -28.42307 1.000 97.54281 91 SER A CA 1
ATOM 593 C C . SER A 1 76 ? -29.24728 19.07014 -27.95403 1.000 92.03563 91 SER A C 1
ATOM 594 O O . SER A 1 76 ? -29.56652 19.09643 -26.76309 1.000 103.25870 91 SER A O 1
ATOM 597 N N . LYS A 1 77 ? -30.04983 18.62136 -28.91882 1.000 92.72687 92 LYS A N 1
ATOM 598 C CA . LYS A 1 77 ? -31.35421 18.03010 -28.65291 1.000 92.02897 92 LYS A CA 1
ATOM 599 C C . LYS A 1 77 ? -31.39986 16.53289 -28.91258 1.000 95.75860 92 LYS A C 1
ATOM 600 O O . LYS A 1 77 ? -32.12385 15.82049 -28.21351 1.000 106.02796 92 LYS A O 1
ATOM 606 N N . TYR A 1 78 ? -30.64078 16.04012 -29.89539 1.000 87.34565 93 TYR A N 1
ATOM 607 C CA . TYR A 1 78 ? -30.57698 14.60135 -30.13172 1.000 73.98100 93 TYR A CA 1
ATOM 608 C C . TYR A 1 78 ? -30.06561 13.86584 -28.89968 1.000 73.38061 93 TYR A C 1
ATOM 609 O O . TYR A 1 78 ? -30.58269 12.80158 -28.54037 1.000 82.51765 93 TYR A O 1
ATOM 618 N N . THR A 1 79 ? -29.05138 14.42109 -28.23987 1.000 70.06719 94 THR A N 1
ATOM 619 C CA . THR A 1 79 ? -28.43738 13.81341 -27.06451 1.000 79.33601 94 THR A CA 1
ATOM 620 C C . THR A 1 79 ? -28.13292 14.91702 -26.06611 1.000 81.75646 94 THR A C 1
ATOM 621 O O . THR A 1 79 ? -27.40160 15.85733 -26.39064 1.000 78.15698 94 THR A O 1
ATOM 625 N N . TYR A 1 80 ? -28.68079 14.80892 -24.85793 1.000 83.70025 95 TYR A N 1
ATOM 626 C CA . TYR A 1 80 ? -28.48028 15.85655 -23.86773 1.000 79.66516 95 TYR A CA 1
ATOM 627 C C . TYR A 1 80 ? -28.51818 15.26254 -22.46781 1.000 77.23068 95 TYR A C 1
ATOM 628 O O . TYR A 1 80 ? -28.85666 14.09194 -22.26761 1.000 74.70300 95 TYR A O 1
ATOM 637 N N . THR A 1 81 ? -28.15500 16.09833 -21.49572 1.000 82.81769 96 THR A N 1
ATOM 638 C CA . THR A 1 81 ? -28.14111 15.72090 -20.08759 1.000 73.60686 96 THR A CA 1
ATOM 639 C C . THR A 1 81 ? -28.58915 16.91831 -19.26461 1.000 67.29940 96 THR A C 1
ATOM 640 O O . THR A 1 81 ? -27.96187 17.98042 -19.31847 1.000 75.34682 96 THR A O 1
ATOM 644 N N . ASP A 1 82 ? -29.66824 16.74471 -18.50877 1.000 68.08038 97 ASP A N 1
ATOM 645 C CA . ASP A 1 82 ? -30.21694 17.78884 -17.65362 1.000 71.98750 97 ASP A CA 1
ATOM 646 C C . ASP A 1 82 ? -29.95508 17.44090 -16.19452 1.000 69.80419 97 ASP A C 1
ATOM 647 O O . ASP A 1 82 ? -30.21054 16.31116 -15.76319 1.000 64.23838 97 ASP A O 1
ATOM 652 N N . LEU A 1 83 ? -29.45482 18.41577 -15.43923 1.000 69.37921 98 LEU A N 1
ATOM 653 C CA . LEU A 1 83 ? -29.07755 18.22575 -14.04592 1.000 59.94803 98 LEU A CA 1
ATOM 654 C C . LEU A 1 83 ? -29.78423 19.26260 -13.18849 1.000 60.44731 98 LEU A C 1
ATOM 655 O O . LEU A 1 83 ? -29.78859 20.45056 -13.52605 1.000 75.07134 98 LEU A O 1
ATOM 660 N N . THR A 1 84 ? -30.38074 18.81546 -12.08470 1.000 60.16222 99 THR A N 1
ATOM 661 C CA . THR A 1 84 ? -31.03206 19.70807 -11.13634 1.000 69.08799 99 THR A CA 1
ATOM 662 C C . THR A 1 84 ? -30.57530 19.38334 -9.72103 1.000 61.55299 99 THR A C 1
ATOM 663 O O . THR A 1 84 ? -30.29144 18.22727 -9.38764 1.000 59.08026 99 THR A O 1
ATOM 667 N N . TYR A 1 85 ? -30.52395 20.42361 -8.88988 1.000 72.05334 100 TYR A N 1
ATOM 668 C CA . TYR A 1 85 ? -30.05211 20.32886 -7.51579 1.000 59.34998 100 TYR A CA 1
ATOM 669 C C . TYR A 1 85 ? -30.98652 21.11862 -6.61354 1.000 60.11169 100 TYR A C 1
ATOM 670 O O . TYR A 1 85 ? -31.22521 22.30560 -6.85386 1.000 72.76666 100 TYR A O 1
ATOM 679 N N . GLN A 1 86 ? -31.50854 20.46265 -5.57755 1.000 67.84717 101 GLN A N 1
ATOM 680 C CA . GLN A 1 86 ? -32.44161 21.07681 -4.64425 1.000 64.19789 101 GLN A CA 1
ATOM 681 C C . GLN A 1 86 ? -31.99932 20.80895 -3.21406 1.000 75.92997 101 GLN A C 1
ATOM 682 O O . GLN A 1 86 ? -31.50492 19.72167 -2.89749 1.000 72.53727 101 GLN A O 1
ATOM 688 N N . SER A 1 87 ? -32.19280 21.80558 -2.35405 1.000 72.99854 102 SER A N 1
ATOM 689 C CA . SER A 1 87 ? -31.93662 21.68665 -0.92663 1.000 60.99442 102 SER A CA 1
ATOM 690 C C . SER A 1 87 ? -33.18128 22.12951 -0.17488 1.000 62.11483 102 SER A C 1
ATOM 691 O O . SER A 1 87 ? -33.75975 23.17449 -0.48870 1.000 62.93024 102 SER A O 1
ATOM 694 N N . PHE A 1 88 ? -33.58915 21.33729 0.81338 1.000 66.10357 103 PHE A N 1
ATOM 695 C CA . PHE A 1 88 ? -34.78642 21.59096 1.60531 1.000 77.88039 103 PHE A CA 1
ATOM 696 C C . PHE A 1 88 ? -34.37626 21.64012 3.06996 1.000 70.52465 103 PHE A C 1
ATOM 697 O O . PHE A 1 88 ? -33.95945 20.62293 3.63897 1.000 67.86148 103 PHE A O 1
ATOM 705 N N . VAL A 1 89 ? -34.48440 22.82487 3.66612 1.000 65.85380 104 VAL A N 1
ATOM 706 C CA . VAL A 1 89 ? -34.13176 23.06427 5.05835 1.000 68.65108 104 VAL A CA 1
ATOM 707 C C . VAL A 1 89 ? -35.39019 23.48985 5.79885 1.000 74.30487 104 VAL A C 1
ATOM 708 O O . VAL A 1 89 ? -36.20229 24.25528 5.26769 1.000 72.67926 104 VAL A O 1
ATOM 712 N N . ASP A 1 90 ? -35.55158 22.99055 7.02128 1.000 66.78023 105 ASP A N 1
ATOM 713 C CA . ASP A 1 90 ? -36.74558 23.28603 7.79913 1.000 68.33679 105 ASP A CA 1
ATOM 714 C C . ASP A 1 90 ? -36.80363 24.76804 8.15685 1.000 68.99445 105 ASP A C 1
ATOM 715 O O . ASP A 1 90 ? -35.77775 25.44121 8.29074 1.000 69.97739 105 ASP A O 1
ATOM 720 N N . ASN A 1 91 ? -38.03120 25.27410 8.30810 1.000 70.46701 106 ASN A N 1
ATOM 721 C CA . ASN A 1 91 ? -38.22151 26.68417 8.63300 1.000 71.42070 106 ASN A CA 1
ATOM 722 C C . ASN A 1 91 ? -37.57115 27.05190 9.95834 1.000 74.75523 106 ASN A C 1
ATOM 723 O O . ASN A 1 91 ? -37.08983 28.17888 10.12199 1.000 82.06929 106 ASN A O 1
ATOM 728 N N . THR A 1 92 ? -37.54634 26.12028 10.91277 1.000 71.80368 107 THR A N 1
ATOM 729 C CA . THR A 1 92 ? -37.00689 26.41819 12.23260 1.000 74.40202 107 THR A CA 1
ATOM 730 C C . THR A 1 92 ? -35.49363 26.58584 12.21878 1.000 71.18684 107 THR A C 1
ATOM 731 O O . THR A 1 92 ? -34.94168 27.18257 13.14894 1.000 80.02073 107 THR A O 1
ATOM 735 N N . VAL A 1 93 ? -34.81323 26.07901 11.19150 1.000 69.76798 108 VAL A N 1
ATOM 736 C CA . VAL A 1 93 ? -33.36571 26.22033 11.11071 1.000 68.90819 108 VAL A CA 1
ATOM 737 C C . VAL A 1 93 ? -33.01597 27.68102 10.86713 1.000 73.21069 108 VAL A C 1
ATOM 738 O O . VAL A 1 93 ? -33.61454 28.34678 10.01200 1.000 96.45074 108 VAL A O 1
ATOM 742 N N . SER A 1 94 ? -32.04367 28.18842 11.62157 1.000 69.69412 109 SER A N 1
ATOM 743 C CA . SER A 1 94 ? -31.61311 29.57999 11.50054 1.000 70.40364 109 SER A CA 1
ATOM 744 C C . SER A 1 94 ? -30.42722 29.63151 10.54659 1.000 71.69501 109 SER A C 1
ATOM 745 O O . SER A 1 94 ? -29.26763 29.56799 10.95605 1.000 80.72175 109 SER A O 1
ATOM 748 N N . ILE A 1 95 ? -30.72533 29.74873 9.25151 1.000 80.38324 110 ILE A N 1
ATOM 749 C CA . ILE A 1 95 ? -29.67861 29.82140 8.23993 1.000 73.49992 110 ILE A CA 1
ATOM 750 C C . ILE A 1 95 ? -28.97906 31.17105 8.32268 1.000 69.34626 110 ILE A C 1
ATOM 751 O O . ILE A 1 95 ? -29.61773 32.21177 8.53212 1.000 73.63801 110 ILE A O 1
ATOM 756 N N . LYS A 1 96 ? -27.65883 31.15925 8.16796 1.000 69.25322 111 LYS A N 1
ATOM 757 C CA . LYS A 1 96 ? -26.90798 32.40468 8.16372 1.000 70.63398 111 LYS A CA 1
ATOM 758 C C . LYS A 1 96 ? -27.36275 33.28003 6.99774 1.000 75.91127 111 LYS A C 1
ATOM 759 O O . LYS A 1 96 ? -27.64881 32.76617 5.90929 1.000 70.03242 111 LYS A O 1
ATOM 765 N N . PRO A 1 97 ? -27.44368 34.60008 7.18599 1.000 73.03625 112 PRO A N 1
ATOM 766 C CA . PRO A 1 97 ? -27.96679 35.45356 6.10821 1.000 73.73341 112 PRO A CA 1
ATOM 767 C C . PRO A 1 97 ? -27.07006 35.50707 4.88360 1.000 78.66760 112 PRO A C 1
ATOM 768 O O . PRO A 1 97 ? -27.58627 35.59575 3.76296 1.000 88.49695 112 PRO A O 1
ATOM 772 N N . SER A 1 98 ? -25.74727 35.45303 5.05603 1.000 82.80413 113 SER A N 1
ATOM 773 C CA . SER A 1 98 ? -24.85021 35.49210 3.90460 1.000 73.68020 113 SER A CA 1
ATOM 774 C C . SER A 1 98 ? -25.00534 34.24232 3.04711 1.000 77.78981 113 SER A C 1
ATOM 775 O O . SER A 1 98 ? -25.07821 34.32603 1.81534 1.000 78.63254 113 SER A O 1
ATOM 778 N N . TYR A 1 99 ? -25.05187 33.07168 3.68578 1.000 85.05943 114 TYR A N 1
ATOM 779 C CA . TYR A 1 99 ? -25.23255 31.82311 2.95243 1.000 70.07697 114 TYR A CA 1
ATOM 780 C C . TYR A 1 99 ? -26.53344 31.84025 2.15906 1.000 71.41377 114 TYR A C 1
ATOM 781 O O . TYR A 1 99 ? -26.56620 31.45662 0.98206 1.000 67.42062 114 TYR A O 1
ATOM 790 N N . TYR A 1 100 ? -27.61896 32.29256 2.79140 1.000 68.66224 115 TYR A N 1
ATOM 791 C CA . TYR A 1 100 ? -28.90449 32.35058 2.10560 1.000 72.54722 115 TYR A CA 1
ATOM 792 C C . TYR A 1 100 ? -28.86564 33.33911 0.94756 1.000 72.36633 115 TYR A C 1
ATOM 793 O O . TYR A 1 100 ? -29.37565 33.05135 -0.14047 1.000 77.91536 115 TYR A O 1
ATOM 802 N N . GLN A 1 101 ? -28.26340 34.51114 1.16163 1.000 71.52439 116 GLN A N 1
ATOM 803 C CA . GLN A 1 101 ? -28.13590 35.48444 0.08257 1.000 73.02960 116 GLN A CA 1
ATOM 804 C C . GLN A 1 101 ? -27.33822 34.92165 -1.08521 1.000 74.60667 116 GLN A C 1
ATOM 805 O O . GLN A 1 101 ? -27.63125 35.23034 -2.24640 1.000 80.46712 116 GLN A O 1
ATOM 811 N N . GLN A 1 102 ? -26.34036 34.08452 -0.80005 1.000 81.68544 117 GLN A N 1
ATOM 812 C CA . GLN A 1 102 ? -25.46847 33.58898 -1.85789 1.000 70.40789 117 GLN A CA 1
ATOM 813 C C . GLN A 1 102 ? -26.09005 32.42892 -2.62701 1.000 68.75666 117 GLN A C 1
ATOM 814 O O . GLN A 1 102 ? -25.94143 32.35137 -3.85113 1.000 79.23904 117 GLN A O 1
ATOM 820 N N . TYR A 1 103 ? -26.78529 31.51693 -1.94486 1.000 75.04627 118 TYR A N 1
ATOM 821 C CA . TYR A 1 103 ? -27.13130 30.24184 -2.56013 1.000 65.91695 118 TYR A CA 1
ATOM 822 C C . TYR A 1 103 ? -28.61944 29.91751 -2.59801 1.000 65.75373 118 TYR A C 1
ATOM 823 O O . TYR A 1 103 ? -28.97541 28.81446 -3.02873 1.000 77.12864 118 TYR A O 1
ATOM 832 N N . HIS A 1 104 ? -29.50270 30.82740 -2.17866 1.000 69.35683 119 HIS A N 1
ATOM 833 C CA . HIS A 1 104 ? -30.92190 30.48301 -2.15594 1.000 69.99219 119 HIS A CA 1
ATOM 834 C C . HIS A 1 104 ? -31.52242 30.39907 -3.55224 1.000 81.44583 119 HIS A C 1
ATOM 835 O O . HIS A 1 104 ? -32.58299 29.78751 -3.72143 1.000 87.12667 119 HIS A O 1
ATOM 842 N N . ARG A 1 105 ? -30.87076 30.98924 -4.55332 1.000 89.25564 120 ARG A N 1
ATOM 843 C CA . ARG A 1 105 ? -31.39885 30.92532 -5.90925 1.000 80.80960 120 ARG A CA 1
ATOM 844 C C . ARG A 1 105 ? -31.12796 29.57600 -6.56605 1.000 80.79144 120 ARG A C 1
ATOM 845 O O . ARG A 1 105 ? -31.86533 29.18154 -7.47618 1.000 74.59255 120 ARG A O 1
ATOM 853 N N . PHE A 1 106 ? -30.09724 28.85146 -6.11619 1.000 86.56704 121 PHE A N 1
ATOM 854 C CA . PHE A 1 106 ? -29.84081 27.48612 -6.58136 1.000 86.30914 121 PHE A CA 1
ATOM 855 C C . PHE A 1 106 ? -30.65983 26.48997 -5.75267 1.000 99.97381 121 PHE A C 1
ATOM 856 O O . PHE A 1 106 ? -30.13296 25.58741 -5.10201 1.000 113.74571 121 PHE A O 1
ATOM 864 N N . GLY A 1 107 ? -31.97647 26.69124 -5.76708 1.000 96.47295 122 GLY A N 1
ATOM 865 C CA . GLY A 1 107 ? -32.90781 25.76959 -5.14454 1.000 73.49012 122 GLY A CA 1
ATOM 866 C C . GLY A 1 107 ? -32.67367 25.49237 -3.67311 1.000 66.64991 122 GLY A C 1
ATOM 867 O O . GLY A 1 107 ? -32.34363 24.36351 -3.29571 1.000 76.99411 122 GLY A O 1
ATOM 868 N N . LEU A 1 108 ? -32.81678 26.51757 -2.83334 1.000 84.47916 123 LEU A N 1
ATOM 869 C CA . LEU A 1 108 ? -32.85081 26.36087 -1.38072 1.000 64.16493 123 LEU A CA 1
ATOM 870 C C . LEU A 1 108 ? -34.28097 26.64120 -0.93607 1.000 65.43100 123 LEU A C 1
ATOM 871 O O . LEU A 1 108 ? -34.71453 27.79817 -0.91295 1.000 66.72611 123 LEU A O 1
ATOM 876 N N . TYR A 1 109 ? -35.00627 25.58813 -0.57735 1.000 65.29962 124 TYR A N 1
ATOM 877 C CA . TYR A 1 109 ? -36.41496 25.68704 -0.22783 1.000 66.71383 124 TYR A CA 1
ATOM 878 C C . TYR A 1 109 ? -36.61019 25.47197 1.26675 1.000 66.88686 124 TYR A C 1
ATOM 879 O O . TYR A 1 109 ? -35.94657 24.62710 1.87545 1.000 68.47385 124 TYR A O 1
ATOM 888 N N . ARG A 1 110 ? -37.52801 26.23960 1.85036 1.000 78.72688 125 ARG A N 1
ATOM 889 C CA . ARG A 1 110 ? -37.83981 26.16950 3.27083 1.000 75.98521 125 ARG A CA 1
ATOM 890 C C . ARG A 1 110 ? -39.28058 25.71565 3.45448 1.000 72.59959 125 ARG A C 1
ATOM 891 O O . ARG A 1 110 ? -40.18643 26.20130 2.76933 1.000 71.72110 125 ARG A O 1
ATOM 899 N N . LEU A 1 111 ? -39.48705 24.78399 4.38039 1.000 70.43237 126 LEU A N 1
ATOM 900 C CA . LEU A 1 111 ? -40.80551 24.20955 4.61508 1.000 72.04192 126 LEU A CA 1
ATOM 901 C C . LEU A 1 111 ? -40.83606 23.62597 6.02162 1.000 72.37054 126 LEU A C 1
ATOM 902 O O . LEU A 1 111 ? -39.82897 23.61148 6.73371 1.000 71.31248 126 LEU A O 1
ATOM 907 N N . ASN A 1 112 ? -42.00870 23.14092 6.41647 1.000 74.11421 127 ASN A N 1
ATOM 908 C CA . ASN A 1 112 ? -42.18925 22.45285 7.68906 1.000 74.84668 127 ASN A CA 1
ATOM 909 C C . ASN A 1 112 ? -42.30795 20.96087 7.40121 1.000 74.84418 127 ASN A C 1
ATOM 910 O O . ASN A 1 112 ? -43.32967 20.50217 6.88038 1.000 84.22487 127 ASN A O 1
ATOM 915 N N . PHE A 1 113 ? -41.26096 20.20541 7.74298 1.000 73.51317 128 PHE A N 1
ATOM 916 C CA . PHE A 1 113 ? -41.20887 18.78518 7.41230 1.000 73.47074 128 PHE A CA 1
ATOM 917 C C . PHE A 1 113 ? -42.30832 17.97194 8.08270 1.000 75.74472 128 PHE A C 1
ATOM 918 O O . PHE A 1 113 ? -42.51863 16.81493 7.70117 1.000 76.25597 128 PHE A O 1
ATOM 926 N N . ARG A 1 114 ? -43.00930 18.53801 9.05990 1.000 77.30693 129 ARG A N 1
ATOM 927 C CA . ARG A 1 114 ? -44.09584 17.84932 9.73878 1.000 84.42740 129 ARG A CA 1
ATOM 928 C C . ARG A 1 114 ? -45.45729 18.14937 9.12288 1.000 81.73154 129 ARG A C 1
ATOM 929 O O . ARG A 1 114 ? -46.47653 17.69195 9.64996 1.000 84.19812 129 ARG A O 1
ATOM 937 N N . ARG A 1 115 ? -45.49853 18.89221 8.02173 1.000 89.85702 130 ARG A N 1
ATOM 938 C CA . ARG A 1 115 ? -46.74197 19.21921 7.32837 1.000 87.05584 130 ARG A CA 1
ATOM 939 C C . ARG A 1 115 ? -46.66805 18.69148 5.89709 1.000 82.27446 130 ARG A C 1
ATOM 940 O O . ARG A 1 115 ? -46.49875 19.46522 4.95032 1.000 88.47001 130 ARG A O 1
ATOM 948 N N . ASP A 1 116 ? -46.80149 17.37272 5.74809 1.000 84.47554 131 ASP A N 1
ATOM 949 C CA . ASP A 1 116 ? -46.85800 16.71604 4.44064 1.000 91.14829 131 ASP A CA 1
ATOM 950 C C . ASP A 1 116 ? -45.66488 17.10887 3.57082 1.000 86.42753 131 ASP A C 1
ATOM 951 O O . ASP A 1 116 ? -45.81095 17.59522 2.44740 1.000 90.60929 131 ASP A O 1
ATOM 956 N N . ALA A 1 117 ? -44.46322 16.88990 4.10824 1.000 77.78681 132 ALA A N 1
ATOM 957 C CA . ALA A 1 117 ? -43.25481 17.25998 3.38073 1.000 75.23719 132 ALA A CA 1
ATOM 958 C C . ALA A 1 117 ? -43.07008 16.41399 2.13020 1.000 80.24414 132 ALA A C 1
ATOM 959 O O . ALA A 1 117 ? -42.47017 16.87547 1.15234 1.000 73.32325 132 ALA A O 1
ATOM 961 N N . VAL A 1 118 ? -43.58327 15.18225 2.13987 1.000 92.40993 133 VAL A N 1
ATOM 962 C CA . VAL A 1 118 ? -43.35290 14.26412 1.02794 1.000 81.01331 133 VAL A CA 1
ATOM 963 C C . VAL A 1 118 ? -43.94309 14.82472 -0.25958 1.000 81.42917 133 VAL A C 1
ATOM 964 O O . VAL A 1 118 ? -43.25330 14.94280 -1.27958 1.000 77.97779 133 VAL A O 1
ATOM 968 N N . ASN A 1 119 ? -45.22959 15.18059 -0.22987 1.000 84.80089 134 ASN A N 1
ATOM 969 C CA . ASN A 1 119 ? -45.88917 15.66757 -1.43706 1.000 82.93128 134 ASN A CA 1
ATOM 970 C C . ASN A 1 119 ? -45.29673 16.99264 -1.89679 1.000 83.38292 134 ASN A C 1
ATOM 971 O O . ASN A 1 119 ? -45.12085 17.21592 -3.09878 1.000 92.90086 134 ASN A O 1
ATOM 976 N N . LYS A 1 120 ? -44.97103 17.87956 -0.95385 1.000 77.45737 135 LYS A N 1
ATOM 977 C CA . LYS A 1 120 ? -44.41628 19.18159 -1.31331 1.000 83.92775 135 LYS A CA 1
ATOM 978 C C . LYS A 1 120 ? -43.06068 19.03049 -1.99649 1.000 86.64634 135 LYS A C 1
ATOM 979 O O . LYS A 1 120 ? -42.80042 19.64552 -3.04051 1.000 85.16313 135 LYS A O 1
ATOM 985 N N . ILE A 1 121 ? -42.18590 18.19941 -1.42570 1.000 81.72284 136 ILE A N 1
ATOM 986 C CA . ILE A 1 121 ? -40.86237 18.00470 -2.00718 1.000 82.86709 136 ILE A CA 1
ATOM 987 C C . ILE A 1 121 ? -40.96420 17.28005 -3.34383 1.000 70.24446 136 ILE A C 1
ATOM 988 O O . ILE A 1 121 ? -40.24217 17.60490 -4.29505 1.000 72.16598 136 ILE A O 1
ATOM 993 N N . ASN A 1 122 ? -41.86103 16.29411 -3.44582 1.000 71.84678 137 ASN A N 1
ATOM 994 C CA . ASN A 1 122 ? -42.05610 15.61636 -4.72191 1.000 72.34260 137 ASN A CA 1
ATOM 995 C C . ASN A 1 122 ? -42.54570 16.58665 -5.78713 1.000 83.24947 137 ASN A C 1
ATOM 996 O O . ASN A 1 122 ? -42.10061 16.52862 -6.93741 1.000 83.60360 137 ASN A O 1
ATOM 1001 N N . SER A 1 123 ? -43.44583 17.50191 -5.41809 1.000 76.56575 138 SER A N 1
ATOM 1002 C CA . SER A 1 123 ? -43.94087 18.48204 -6.37809 1.000 76.01350 138 SER A CA 1
ATOM 1003 C C . SER A 1 123 ? -42.83654 19.43461 -6.81364 1.000 80.17122 138 SER A C 1
ATOM 1004 O O . SER A 1 123 ? -42.73245 19.76884 -7.99909 1.000 84.88837 138 SER A O 1
ATOM 1007 N N . ILE A 1 124 ? -42.00046 19.87887 -5.87339 1.000 79.62691 139 ILE A N 1
ATOM 1008 C CA . ILE A 1 124 ? -40.90889 20.78496 -6.22725 1.000 71.02402 139 ILE A CA 1
ATOM 1009 C C . ILE A 1 124 ? -39.92437 20.09265 -7.16485 1.000 69.50987 139 ILE A C 1
ATOM 1010 O O . ILE A 1 124 ? -39.49552 20.66087 -8.17874 1.000 72.42064 139 ILE A O 1
ATOM 1015 N N . VAL A 1 125 ? -39.56097 18.84777 -6.84564 1.000 68.56828 140 VAL A N 1
ATOM 1016 C CA . VAL A 1 125 ? -38.61409 18.11617 -7.68143 1.000 67.24462 140 VAL A CA 1
ATOM 1017 C C . VAL A 1 125 ? -39.21735 17.82989 -9.05167 1.000 72.49552 140 VAL A C 1
ATOM 1018 O O . VAL A 1 125 ? -38.52317 17.88577 -10.07263 1.000 89.87298 140 VAL A O 1
ATOM 1022 N N . GLU A 1 126 ? -40.51861 17.53642 -9.10206 1.000 72.60723 141 GLU A N 1
ATOM 1023 C CA . GLU A 1 126 ? -41.17111 17.27326 -10.37882 1.000 72.12184 141 GLU A CA 1
ATOM 1024 C C . GLU A 1 126 ? -41.23641 18.53213 -11.23283 1.000 73.64128 141 GLU A C 1
ATOM 1025 O O . GLU A 1 126 ? -41.04611 18.47171 -12.45340 1.000 89.36747 141 GLU A O 1
ATOM 1031 N N . ARG A 1 127 ? -41.49390 19.68345 -10.60769 1.000 73.35373 142 ARG A N 1
ATOM 1032 C CA . ARG A 1 127 ? -41.53516 20.93449 -11.35258 1.000 74.33637 142 ARG A CA 1
ATOM 1033 C C . ARG A 1 127 ? -40.15449 21.34229 -11.85227 1.000 72.48594 142 ARG A C 1
ATOM 1034 O O . ARG A 1 127 ? -40.04004 21.90256 -12.94796 1.000 73.31967 142 ARG A O 1
ATOM 1042 N N . ARG A 1 128 ? -39.09976 21.06776 -11.07922 1.000 70.24533 143 ARG A N 1
ATOM 1043 C CA . ARG A 1 128 ? -37.75694 21.47510 -11.47941 1.000 68.72873 143 ARG A CA 1
ATOM 1044 C C . ARG A 1 128 ? -37.06380 20.48913 -12.41300 1.000 73.39763 143 ARG A C 1
ATOM 1045 O O . ARG A 1 128 ? -36.18744 20.90107 -13.18124 1.000 80.42174 143 ARG A O 1
ATOM 1053 N N . SER A 1 129 ? -37.42229 19.20415 -12.37732 1.000 67.68264 144 SER A N 1
ATOM 1054 C CA . SER A 1 129 ? -36.69575 18.19565 -13.13971 1.000 66.74609 144 SER A CA 1
ATOM 1055 C C . SER A 1 129 ? -37.57334 17.26279 -13.95903 1.000 68.15366 144 SER A C 1
ATOM 1056 O O . SER A 1 129 ? -37.02914 16.46538 -14.73039 1.000 67.64095 144 SER A O 1
ATOM 1059 N N . GLY A 1 130 ? -38.89686 17.31856 -13.81489 1.000 76.51938 145 GLY A N 1
ATOM 1060 C CA . GLY A 1 130 ? -39.78255 16.42804 -14.53189 1.000 71.78252 145 GLY A CA 1
ATOM 1061 C C . GLY A 1 130 ? -39.96229 15.05903 -13.91416 1.000 74.06896 145 GLY A C 1
ATOM 1062 O O . GLY A 1 130 ? -40.98850 14.41481 -14.16317 1.000 73.53170 145 GLY A O 1
ATOM 1063 N N . MET A 1 131 ? -39.00237 14.58918 -13.11975 1.000 77.34204 146 MET A N 1
ATOM 1064 C CA . MET A 1 131 ? -39.12631 13.30261 -12.44900 1.000 69.58002 146 MET A CA 1
ATOM 1065 C C . MET A 1 131 ? -40.08202 13.42417 -11.26963 1.000 70.69358 146 MET A C 1
ATOM 1066 O O . MET A 1 131 ? -39.93695 14.31959 -10.43231 1.000 80.22492 146 MET A O 1
ATOM 1071 N N . SER A 1 132 ? -41.05319 12.51967 -11.20131 1.000 72.57161 147 SER A N 1
ATOM 1072 C CA . SER A 1 132 ? -42.08730 12.55446 -10.17997 1.000 74.20034 147 SER A CA 1
ATOM 1073 C C . SER A 1 132 ? -41.86618 11.45409 -9.15022 1.000 83.82763 147 SER A C 1
ATOM 1074 O O . SER A 1 132 ? -41.31130 10.39444 -9.45657 1.000 73.81847 147 SER A O 1
ATOM 1077 N N . ASN A 1 133 ? -42.31361 11.72518 -7.92111 1.000 85.74770 148 ASN A N 1
ATOM 1078 C CA . ASN A 1 133 ? -42.26644 10.75939 -6.82093 1.000 74.62867 148 ASN A CA 1
ATOM 1079 C C . ASN A 1 133 ? -40.84139 10.27181 -6.56881 1.000 79.15044 148 ASN A C 1
ATOM 1080 O O . ASN A 1 133 ? -40.59287 9.07675 -6.39427 1.000 76.58141 148 ASN A O 1
ATOM 1085 N N . VAL A 1 134 ? -39.89532 11.21112 -6.54622 1.000 71.87660 149 VAL A N 1
ATOM 1086 C CA . VAL A 1 134 ? -38.49509 10.84908 -6.35642 1.000 75.73197 149 VAL A CA 1
ATOM 1087 C C . VAL A 1 134 ? -38.24587 10.39384 -4.92307 1.000 81.74582 149 VAL A C 1
ATOM 1088 O O . VAL A 1 134 ? -37.49136 9.44379 -4.68113 1.000 90.99408 149 VAL A O 1
ATOM 1092 N N . VAL A 1 135 ? -38.88034 11.04860 -3.95470 1.000 79.69247 150 VAL A N 1
ATOM 1093 C CA . VAL A 1 135 ? -38.68708 10.75129 -2.53993 1.000 81.85489 150 VAL A CA 1
ATOM 1094 C C . VAL A 1 135 ? -39.87425 9.93862 -2.04189 1.000 79.53285 150 VAL A C 1
ATOM 1095 O O . VAL A 1 135 ? -41.03139 10.26875 -2.33229 1.000 73.12318 150 VAL A O 1
ATOM 1099 N N . ASP A 1 136 ? -39.58894 8.88088 -1.29003 1.000 84.71685 151 ASP A N 1
ATOM 1100 C CA . ASP A 1 136 ? -40.60755 7.97262 -0.78870 1.000 85.01249 151 ASP A CA 1
ATOM 1101 C C . ASP A 1 136 ? -41.11732 8.43081 0.57592 1.000 93.98744 151 ASP A C 1
ATOM 1102 O O . ASP A 1 136 ? -40.50512 9.26146 1.25175 1.000 77.99162 151 ASP A O 1
ATOM 1107 N N . SER A 1 137 ? -42.25943 7.86550 0.97817 1.000 102.90251 152 SER A N 1
ATOM 1108 C CA . SER A 1 137 ? -42.88177 8.26110 2.23756 1.000 92.05826 152 SER A CA 1
ATOM 1109 C C . SER A 1 137 ? -42.08692 7.77874 3.44424 1.000 89.64850 152 SER A C 1
ATOM 1110 O O . SER A 1 137 ? -42.08270 8.44574 4.48528 1.000 97.97553 152 SER A O 1
ATOM 1113 N N . ASN A 1 138 ? -41.41663 6.63354 3.33342 1.000 88.40580 153 ASN A N 1
ATOM 1114 C CA . ASN A 1 138 ? -40.64334 6.09554 4.44524 1.000 86.36020 153 ASN A CA 1
ATOM 1115 C C . ASN A 1 138 ? -39.24427 6.68929 4.53357 1.000 77.11083 153 ASN A C 1
ATOM 1116 O O . ASN A 1 138 ? -38.42258 6.18828 5.30837 1.000 103.32035 153 ASN A O 1
ATOM 1121 N N . MET A 1 139 ? -38.95275 7.73135 3.75658 1.000 81.73113 154 MET A N 1
ATOM 1122 C CA . MET A 1 139 ? -37.68332 8.43917 3.84225 1.000 72.62227 154 MET A CA 1
ATOM 1123 C C . MET A 1 139 ? -37.82991 9.81259 4.48399 1.000 71.96736 154 MET A C 1
ATOM 1124 O O . MET A 1 139 ? -36.87135 10.59093 4.48723 1.000 70.16406 154 MET A O 1
ATOM 1129 N N . LEU A 1 140 ? -39.00390 10.12786 5.02771 1.000 73.59768 155 LEU A N 1
ATOM 1130 C CA . LEU A 1 140 ? -39.24785 11.41125 5.67603 1.000 73.30794 155 LEU A CA 1
ATOM 1131 C C . LEU A 1 140 ? -40.13070 11.18193 6.89144 1.000 75.61834 155 LEU A C 1
ATOM 1132 O O . LEU A 1 140 ? -41.23306 10.64059 6.76545 1.000 83.19324 155 LEU A O 1
ATOM 1137 N N . ASP A 1 141 ? -39.64990 11.58980 8.05876 1.000 76.68328 156 ASP A N 1
ATOM 1138 C CA . ASP A 1 141 ? -40.39566 11.49112 9.30528 1.000 82.91729 156 ASP A CA 1
ATOM 1139 C C . ASP A 1 141 ? -40.62448 12.88854 9.87325 1.000 80.75124 156 ASP A C 1
ATOM 1140 O O . ASP A 1 141 ? -40.29631 13.90028 9.25087 1.000 81.80953 156 ASP A O 1
ATOM 1145 N N . ASN A 1 142 ? -41.19708 12.93954 11.07230 1.000 86.10702 157 ASN A N 1
ATOM 1146 C CA . ASN A 1 142 ? -41.38288 14.21006 11.75932 1.000 79.19842 157 ASN A CA 1
ATOM 1147 C C . ASN A 1 142 ? -40.10640 14.71279 12.41929 1.000 82.59023 157 ASN A C 1
ATOM 1148 O O . ASN A 1 142 ? -40.13560 15.76372 13.06829 1.000 91.20945 157 ASN A O 1
ATOM 1153 N N . ASN A 1 143 ? -38.99285 13.99434 12.26815 1.000 76.69730 158 ASN A N 1
ATOM 1154 C CA . ASN A 1 143 ? -37.72370 14.40313 12.85123 1.000 75.58295 158 ASN A CA 1
ATOM 1155 C C . ASN A 1 143 ? -36.73663 14.94576 11.82836 1.000 79.01216 158 ASN A C 1
ATOM 1156 O O . ASN A 1 143 ? -35.80173 15.65605 12.21544 1.000 72.28765 158 ASN A O 1
ATOM 1161 N N . THR A 1 144 ? -36.91405 14.63277 10.54712 1.000 72.28192 159 THR A N 1
ATOM 1162 C CA . THR A 1 144 ? -35.96924 15.08718 9.53739 1.000 71.70936 159 THR A CA 1
ATOM 1163 C C . THR A 1 144 ? -36.05018 16.60068 9.37416 1.000 69.40725 159 THR A C 1
ATOM 1164 O O . THR A 1 144 ? -37.13373 17.19132 9.39639 1.000 70.25124 159 THR A O 1
ATOM 1168 N N . LEU A 1 145 ? -34.88502 17.23227 9.23206 1.000 68.05764 160 LEU A N 1
ATOM 1169 C CA . LEU A 1 145 ? -34.80396 18.67847 9.09414 1.000 67.49685 160 LEU A CA 1
ATOM 1170 C C . LEU A 1 145 ? -34.02496 19.13707 7.87179 1.000 74.93004 160 LEU A C 1
ATOM 1171 O O . LEU A 1 145 ? -33.97929 20.34500 7.61453 1.000 65.64245 160 LEU A O 1
ATOM 1176 N N . TRP A 1 146 ? -33.42080 18.22567 7.11390 1.000 73.56961 161 TRP A N 1
ATOM 1177 C CA . TRP A 1 146 ? -32.56777 18.58665 5.99282 1.000 63.76760 161 TRP A CA 1
ATOM 1178 C C . TRP A 1 146 ? -32.67794 17.50172 4.93445 1.000 75.84962 161 TRP A C 1
ATOM 1179 O O . TRP A 1 146 ? -32.64103 16.31127 5.25752 1.000 70.78440 161 TRP A O 1
ATOM 1190 N N . ALA A 1 147 ? -32.81418 17.91336 3.67517 1.000 81.94560 162 ALA A N 1
ATOM 1191 C CA . ALA A 1 147 ? -32.91598 16.94898 2.58253 1.000 62.30819 162 ALA A CA 1
ATOM 1192 C C . ALA A 1 147 ? -32.33592 17.55557 1.31521 1.000 61.28720 162 ALA A C 1
ATOM 1193 O O . ALA A 1 147 ? -32.79830 18.60319 0.86029 1.000 61.41606 162 ALA A O 1
ATOM 1195 N N . ILE A 1 148 ? -31.33939 16.89330 0.73640 1.000 60.49729 163 ILE A N 1
ATOM 1196 C CA . ILE A 1 148 ? -30.69935 17.34851 -0.49234 1.000 65.71821 163 ILE A CA 1
ATOM 1197 C C . ILE A 1 148 ? -30.98439 16.33293 -1.58977 1.000 65.75719 163 ILE A C 1
ATOM 1198 O O . ILE A 1 148 ? -30.78417 15.12862 -1.39503 1.000 60.38902 163 ILE A O 1
ATOM 1203 N N . ILE A 1 149 ? -31.45077 16.81707 -2.73862 1.000 77.10748 164 ILE A N 1
ATOM 1204 C CA . ILE A 1 149 ? -31.82223 15.96896 -3.86545 1.000 64.93444 164 ILE A CA 1
ATOM 1205 C C . ILE A 1 149 ? -31.05172 16.43464 -5.09379 1.000 71.07129 164 ILE A C 1
ATOM 1206 O O . ILE A 1 149 ? -30.98292 17.63638 -5.37267 1.000 71.45073 164 ILE A O 1
ATOM 1211 N N . ASN A 1 150 ? -30.46537 15.48515 -5.81975 1.000 75.80246 165 ASN A N 1
ATOM 1212 C CA . ASN A 1 150 ? -29.66174 15.77602 -7.00325 1.000 58.07200 165 ASN A CA 1
ATOM 1213 C C . ASN A 1 150 ? -30.10089 14.83495 -8.11521 1.000 59.88913 165 ASN A C 1
ATOM 1214 O O . ASN A 1 150 ? -29.79635 13.63989 -8.07072 1.000 75.52747 165 ASN A O 1
ATOM 1219 N N . THR A 1 151 ? -30.81433 15.36124 -9.10706 1.000 76.17742 166 THR A N 1
ATOM 1220 C CA . THR A 1 151 ? -31.35139 14.54327 -10.18624 1.000 76.38898 166 THR A CA 1
ATOM 1221 C C . THR A 1 151 ? -30.59530 14.80735 -11.48013 1.000 62.63944 166 THR A C 1
ATOM 1222 O O . THR A 1 151 ? -30.20367 15.94339 -11.76423 1.000 65.94111 166 THR A O 1
ATOM 1226 N N . ILE A 1 152 ? -30.40066 13.74929 -12.26158 1.000 64.93236 167 ILE A N 1
ATOM 1227 C CA . ILE A 1 152 ? -29.71404 13.82421 -13.54464 1.000 76.56506 167 ILE A CA 1
ATOM 1228 C C . ILE A 1 152 ? -30.45178 12.93454 -14.53687 1.000 72.77545 167 ILE A C 1
ATOM 1229 O O . ILE A 1 152 ? -30.87346 11.82122 -14.20169 1.000 66.18522 167 ILE A O 1
ATOM 1234 N N . TYR A 1 153 ? -30.62424 13.44082 -15.75640 1.000 63.20547 168 TYR A N 1
ATOM 1235 C CA . TYR A 1 153 ? -31.33951 12.74414 -16.81676 1.000 61.82775 168 TYR A CA 1
ATOM 1236 C C . TYR A 1 153 ? -30.51159 12.81461 -18.08919 1.000 65.07249 168 TYR A C 1
ATOM 1237 O O . TYR A 1 153 ? -30.07285 13.89780 -18.48433 1.000 67.84257 168 TYR A O 1
ATOM 1246 N N . PHE A 1 154 ? -30.29784 11.66661 -18.72642 1.000 72.39407 169 PHE A N 1
ATOM 1247 C CA . PHE A 1 154 ? -29.49891 11.57106 -19.94131 1.000 75.53935 169 PHE A CA 1
ATOM 1248 C C . PHE A 1 154 ? -30.33967 10.95243 -21.04813 1.000 70.13565 169 PHE A C 1
ATOM 1249 O O . PHE A 1 154 ? -30.80386 9.81313 -20.91713 1.000 64.00970 169 PHE A O 1
ATOM 1257 N N . LYS A 1 155 ? -30.53088 11.70199 -22.13211 1.000 70.40082 170 LYS A N 1
ATOM 1258 C CA . LYS A 1 155 ? -31.18673 11.20937 -23.33690 1.000 74.53614 170 LYS A CA 1
ATOM 1259 C C . LYS A 1 155 ? -30.12971 11.02602 -24.41660 1.000 72.41676 170 LYS A C 1
ATOM 1260 O O . LYS A 1 155 ? -29.44790 11.98720 -24.79290 1.000 77.82118 170 LYS A O 1
ATOM 1266 N N . GLY A 1 156 ? -29.99693 9.80117 -24.90784 1.000 66.39901 171 GLY A N 1
ATOM 1267 C CA . GLY A 1 156 ? -28.98428 9.48509 -25.89272 1.000 69.30475 171 GLY A CA 1
ATOM 1268 C C . GLY A 1 156 ? -29.57765 8.81815 -27.11476 1.000 69.64992 171 GLY A C 1
ATOM 1269 O O . GLY A 1 156 ? -30.59762 8.13358 -27.04609 1.000 78.78006 171 GLY A O 1
ATOM 1270 N N . ILE A 1 157 ? -28.91441 9.03591 -28.24798 1.000 78.00019 172 ILE A N 1
ATOM 1271 C CA . ILE A 1 157 ? -29.28873 8.44686 -29.52871 1.000 78.04344 172 ILE A CA 1
ATOM 1272 C C . ILE A 1 157 ? -28.00667 7.99388 -30.21062 1.000 70.08021 172 ILE A C 1
ATOM 1273 O O . ILE A 1 157 ? -27.09982 8.80533 -30.42833 1.000 69.62908 172 ILE A O 1
ATOM 1278 N N . TRP A 1 158 ? -27.92258 6.70491 -30.53490 1.000 72.36709 173 TRP A N 1
ATOM 1279 C CA . TRP A 1 158 ? -26.71398 6.16753 -31.14546 1.000 74.37886 173 TRP A CA 1
ATOM 1280 C C . TRP A 1 158 ? -26.41293 6.88516 -32.45330 1.000 71.51119 173 TRP A C 1
ATOM 1281 O O . TRP A 1 158 ? -27.30795 7.10799 -33.27341 1.000 87.34947 173 TRP A O 1
ATOM 1292 N N . GLN A 1 159 ? -25.14420 7.25414 -32.64321 1.000 76.66682 174 GLN A N 1
ATOM 1293 C CA . GLN A 1 159 ? -24.73260 7.81543 -33.92439 1.000 79.04212 174 GLN A CA 1
ATOM 1294 C C . GLN A 1 159 ? -24.81587 6.77267 -35.03009 1.000 73.72837 174 GLN A C 1
ATOM 1295 O O . GLN A 1 159 ? -25.02811 7.11938 -36.19745 1.000 83.77203 174 GLN A O 1
ATOM 1301 N N . TYR A 1 160 ? -24.66244 5.49740 -34.67813 1.000 73.22772 175 TYR A N 1
ATOM 1302 C CA . TYR A 1 160 ? -24.80250 4.37822 -35.60759 1.000 74.65709 175 TYR A CA 1
ATOM 1303 C C . TYR A 1 160 ? -25.78293 3.39095 -34.98913 1.000 74.75905 175 TYR A C 1
ATOM 1304 O O . TYR A 1 160 ? -25.37671 2.40627 -34.35668 1.000 74.03023 175 TYR A O 1
ATOM 1313 N N . PRO A 1 161 ? -27.08308 3.62098 -35.15721 1.000 77.93348 176 PRO A N 1
ATOM 1314 C CA . PRO A 1 161 ? -28.07953 2.81133 -34.44740 1.000 76.21253 176 PRO A CA 1
ATOM 1315 C C . PRO A 1 161 ? -28.09218 1.36430 -34.91535 1.000 77.42531 176 PRO A C 1
ATOM 1316 O O . PRO A 1 161 ? -27.69407 1.03180 -36.03368 1.000 95.47308 176 PRO A O 1
ATOM 1320 N N . PHE A 1 162 ? -28.56435 0.49872 -34.02245 1.000 77.29640 177 PHE A N 1
ATOM 1321 C CA . PHE A 1 162 ? -28.69173 -0.91760 -34.32823 1.000 78.70207 177 PHE A CA 1
ATOM 1322 C C . PHE A 1 162 ? -29.84116 -1.15409 -35.30056 1.000 83.09487 177 PHE A C 1
ATOM 1323 O O . PHE A 1 162 ? -30.86505 -0.46565 -35.26876 1.000 82.06971 177 PHE A O 1
ATOM 1331 N N . ASP A 1 163 ? -29.66273 -2.14060 -36.17439 1.000 82.90709 178 ASP A N 1
ATOM 1332 C CA . ASP A 1 163 ? -30.74955 -2.55929 -37.04711 1.000 85.71677 178 ASP A CA 1
ATOM 1333 C C . ASP A 1 163 ? -31.80008 -3.30093 -36.23122 1.000 86.75807 178 ASP A C 1
ATOM 1334 O O . ASP A 1 163 ? -31.46848 -4.16298 -35.41156 1.000 108.61050 178 ASP A O 1
ATOM 1339 N N . ILE A 1 164 ? -33.07219 -2.96304 -36.45776 1.000 88.64687 179 ILE A N 1
ATOM 1340 C CA . ILE A 1 164 ? -34.15300 -3.56988 -35.68545 1.000 91.80232 179 ILE A CA 1
ATOM 1341 C C . ILE A 1 164 ? -34.18568 -5.07832 -35.89068 1.000 93.58871 179 ILE A C 1
ATOM 1342 O O . ILE A 1 164 ? -34.59441 -5.82665 -34.99366 1.000 92.29735 179 ILE A O 1
ATOM 1347 N N . THR A 1 165 ? -33.75447 -5.55037 -37.05728 1.000 101.08747 180 THR A N 1
ATOM 1348 C CA . THR A 1 165 ? -33.64724 -6.98305 -37.31547 1.000 94.85230 180 THR A CA 1
ATOM 1349 C C . THR A 1 165 ? -32.55579 -7.56416 -36.42628 1.000 112.42678 180 THR A C 1
ATOM 1350 O O . THR A 1 165 ? -31.36514 -7.44584 -36.72460 1.000 91.16375 180 THR A O 1
ATOM 1354 N N . LYS A 1 166 ? -32.95929 -8.19330 -35.32398 1.000 125.30949 181 LYS A N 1
ATOM 1355 C CA . LYS A 1 166 ? -32.02712 -8.77270 -34.36798 1.000 91.36049 181 LYS A CA 1
ATOM 1356 C C . LYS A 1 166 ? -32.57318 -10.11356 -33.89864 1.000 110.89505 181 LYS A C 1
ATOM 1357 O O . LYS A 1 166 ? -33.64080 -10.56089 -34.32949 1.000 143.12388 181 LYS A O 1
ATOM 1363 N N . THR A 1 167 ? -31.83556 -10.75102 -32.99693 1.000 111.17586 182 THR A N 1
ATOM 1364 C CA . THR A 1 167 ? -32.17886 -12.06348 -32.47391 1.000 117.52001 182 THR A CA 1
ATOM 1365 C C . THR A 1 167 ? -32.52163 -11.97673 -30.99025 1.000 102.39486 182 THR A C 1
ATOM 1366 O O . THR A 1 167 ? -32.32415 -10.95228 -30.33014 1.000 97.84162 182 THR A O 1
ATOM 1370 N N . ARG A 1 168 ? -33.05076 -13.08038 -30.47274 1.000 105.95715 183 ARG A N 1
ATOM 1371 C CA . ARG A 1 168 ? -33.43622 -13.20959 -29.06971 1.000 100.54045 183 ARG A CA 1
ATOM 1372 C C . ARG A 1 168 ? -32.66399 -14.39803 -28.50659 1.000 111.79557 183 ARG A C 1
ATOM 1373 O O . ARG A 1 168 ? -33.04819 -15.55191 -28.72097 1.000 116.47710 183 ARG A O 1
ATOM 1381 N N . ASN A 1 169 ? -31.57949 -14.12180 -27.78846 1.000 126.66326 184 ASN A N 1
ATOM 1382 C CA . ASN A 1 169 ? -30.65015 -15.16317 -27.37566 1.000 132.58361 184 ASN A CA 1
ATOM 1383 C C . ASN A 1 169 ? -30.75041 -15.42273 -25.87905 1.000 134.21415 184 ASN A C 1
ATOM 1384 O O . ASN A 1 169 ? -31.18467 -14.57098 -25.10312 1.000 131.94586 184 ASN A O 1
ATOM 1389 N N . ALA A 1 170 ? -30.33158 -16.61952 -25.48108 1.000 129.08239 185 ALA A N 1
ATOM 1390 C CA . ALA A 1 170 ? -30.43898 -17.07029 -24.10034 1.000 124.45491 185 ALA A CA 1
ATOM 1391 C C . ALA A 1 170 ? -29.11142 -16.85288 -23.38429 1.000 120.49302 185 ALA A C 1
ATOM 1392 O O . ALA A 1 170 ? -28.08724 -17.41972 -23.78022 1.000 115.67008 185 ALA A O 1
ATOM 1394 N N . SER A 1 171 ? -29.13266 -16.03198 -22.33872 1.000 130.59927 186 SER A N 1
ATOM 1395 C CA . SER A 1 171 ? -27.98125 -15.84875 -21.46996 1.000 126.27556 186 SER A CA 1
ATOM 1396 C C . SER A 1 171 ? -28.04674 -16.83653 -20.31093 1.000 130.80426 186 SER A C 1
ATOM 1397 O O . SER A 1 171 ? -29.12892 -17.20865 -19.84636 1.000 131.05232 186 SER A O 1
ATOM 1400 N N . PHE A 1 172 ? -26.87244 -17.26024 -19.84583 1.000 165.73637 187 PHE A N 1
ATOM 1401 C CA . PHE A 1 172 ? -26.75252 -18.31297 -18.84078 1.000 165.38454 187 PHE A CA 1
ATOM 1402 C C . PHE A 1 172 ? -26.10073 -17.73953 -17.58880 1.000 164.66173 187 PHE A C 1
ATOM 1403 O O . PHE A 1 172 ? -24.91820 -17.38063 -17.60823 1.000 164.50469 187 PHE A O 1
ATOM 1411 N N . THR A 1 173 ? -26.86701 -17.65629 -16.50559 1.000 139.27430 188 THR A N 1
ATOM 1412 C CA . THR A 1 173 ? -26.35454 -17.27474 -15.19599 1.000 140.03375 188 THR A CA 1
ATOM 1413 C C . THR A 1 173 ? -26.63286 -18.40526 -14.20612 1.000 151.55678 188 THR A C 1
ATOM 1414 O O . THR A 1 173 ? -27.06339 -19.49967 -14.58164 1.000 154.34555 188 THR A O 1
ATOM 1418 N N . ASN A 1 174 ? -26.38054 -18.13184 -12.92839 1.000 131.21702 189 ASN A N 1
ATOM 1419 C CA . ASN A 1 174 ? -26.72652 -19.05713 -11.85778 1.000 112.47628 189 ASN A CA 1
ATOM 1420 C C . ASN A 1 174 ? -28.01197 -18.66771 -11.14374 1.000 119.88843 189 ASN A C 1
ATOM 1421 O O . ASN A 1 174 ? -28.78088 -19.54645 -10.74227 1.000 130.52633 189 ASN A O 1
ATOM 1426 N N . LYS A 1 175 ? -28.25960 -17.36719 -10.97286 1.000 137.16492 190 LYS A N 1
ATOM 1427 C CA . LYS A 1 175 ? -29.54796 -16.91505 -10.45910 1.000 147.71969 190 LYS A CA 1
ATOM 1428 C C . LYS A 1 175 ? -30.66971 -17.32344 -11.40383 1.000 151.55806 190 LYS A C 1
ATOM 1429 O O . LYS A 1 175 ? -31.57793 -18.07573 -11.03209 1.000 159.56971 190 LYS A O 1
ATOM 1435 N N . TYR A 1 176 ? -30.61658 -16.83384 -12.63734 1.000 160.73900 191 TYR A N 1
ATOM 1436 C CA . TYR A 1 176 ? -31.50338 -17.27622 -13.70869 1.000 172.40033 191 TYR A CA 1
ATOM 1437 C C . TYR A 1 176 ? -30.69739 -18.25181 -14.56091 1.000 168.36097 191 TYR A C 1
ATOM 1438 O O . TYR A 1 176 ? -29.82831 -17.83896 -15.33235 1.000 171.51432 191 TYR A O 1
ATOM 1447 N N . GLY A 1 177 ? -30.98316 -19.54904 -14.40257 1.000 139.42197 192 GLY A N 1
ATOM 1448 C CA . GLY A 1 177 ? -30.20787 -20.57489 -15.08695 1.000 119.37900 192 GLY A CA 1
ATOM 1449 C C . GLY A 1 177 ? -30.07413 -20.33585 -16.57713 1.000 137.51724 192 GLY A C 1
ATOM 1450 O O . GLY A 1 177 ? -28.99142 -20.49543 -17.14671 1.000 151.40828 192 GLY A O 1
ATOM 1451 N N . THR A 1 178 ? -31.16529 -19.94321 -17.22692 1.000 133.58661 193 THR A N 1
ATOM 1452 C CA . THR A 1 178 ? -31.13048 -19.58746 -18.64403 1.000 123.29693 193 THR A CA 1
ATOM 1453 C C . THR A 1 178 ? -32.29911 -18.65718 -18.92028 1.000 113.69944 193 THR A C 1
ATOM 1454 O O . THR A 1 178 ? -33.45606 -19.04288 -18.72355 1.000 118.83562 193 THR A O 1
ATOM 1458 N N . LYS A 1 179 ? -32.00304 -17.43990 -19.36896 1.000 121.92933 194 LYS A N 1
ATOM 1459 C CA . LYS A 1 179 ? -33.02082 -16.42452 -19.60333 1.000 122.20514 194 LYS A CA 1
ATOM 1460 C C . LYS A 1 179 ? -32.88370 -15.90532 -21.02482 1.000 127.27016 194 LYS A C 1
ATOM 1461 O O . LYS A 1 179 ? -31.80205 -15.46511 -21.42397 1.000 132.62409 194 LYS A O 1
ATOM 1467 N N . THR A 1 180 ? -33.97030 -15.96270 -21.78787 1.000 116.70252 195 THR A N 1
ATOM 1468 C CA . THR A 1 180 ? -33.96242 -15.47498 -23.15973 1.000 109.95677 195 THR A CA 1
ATOM 1469 C C . THR A 1 180 ? -34.23530 -13.97625 -23.17209 1.000 118.33581 195 THR A C 1
ATOM 1470 O O . THR A 1 180 ? -35.23394 -13.51423 -22.61150 1.000 126.02075 195 THR A O 1
ATOM 1474 N N . VAL A 1 181 ? -33.34683 -13.22518 -23.81380 1.000 115.06168 196 VAL A N 1
ATOM 1475 C CA . VAL A 1 181 ? -33.40914 -11.76783 -23.85025 1.000 109.54733 196 VAL A CA 1
ATOM 1476 C C . VAL A 1 181 ? -33.11324 -11.31096 -25.27548 1.000 90.77199 196 VAL A C 1
ATOM 1477 O O . VAL A 1 181 ? -32.28915 -11.93268 -25.96633 1.000 104.18175 196 VAL A O 1
ATOM 1481 N N . PRO A 1 182 ? -33.78836 -10.27452 -25.77532 1.000 90.08926 197 PRO A N 1
ATOM 1482 C CA . PRO A 1 182 ? -33.41272 -9.71710 -27.07941 1.000 98.48507 197 PRO A CA 1
ATOM 1483 C C . PRO A 1 182 ? -32.00096 -9.15428 -27.04436 1.000 86.22588 197 PRO A C 1
ATOM 1484 O O . PRO A 1 182 ? -31.61370 -8.45539 -26.10575 1.000 84.06736 197 PRO A O 1
ATOM 1488 N N . MET A 1 183 ? -31.22721 -9.46796 -28.08142 1.000 96.32652 198 MET A N 1
ATOM 1489 C CA . MET A 1 183 ? -29.83732 -9.03771 -28.17925 1.000 96.50082 198 MET A CA 1
ATOM 1490 C C . MET A 1 183 ? -29.65043 -8.32412 -29.51039 1.000 94.63449 198 MET A C 1
ATOM 1491 O O . MET A 1 183 ? -29.69156 -8.95858 -30.56931 1.000 99.30472 198 MET A O 1
ATOM 1496 N N . MET A 1 184 ? -29.45986 -7.00893 -29.45743 1.000 81.35723 199 MET A N 1
ATOM 1497 C CA . MET A 1 184 ? -29.20172 -6.24087 -30.66417 1.000 80.96487 199 MET A CA 1
ATOM 1498 C C . MET A 1 184 ? -27.84779 -6.62689 -31.24651 1.000 94.41748 199 MET A C 1
ATOM 1499 O O . MET A 1 184 ? -26.87793 -6.84467 -30.51534 1.000 79.33451 199 MET A O 1
ATOM 1504 N N . ASN A 1 185 ? -27.78522 -6.72361 -32.57143 1.000 81.68544 200 ASN A N 1
ATOM 1505 C CA . ASN A 1 185 ? -26.56892 -7.12370 -33.26267 1.000 81.65099 200 ASN A CA 1
ATOM 1506 C C . ASN A 1 185 ? -26.27612 -6.14397 -34.38678 1.000 85.93471 200 ASN A C 1
ATOM 1507 O O . ASN A 1 185 ? -27.18606 -5.72522 -35.10889 1.000 96.16605 200 ASN A O 1
ATOM 1512 N N . VAL A 1 186 ? -25.00549 -5.77566 -34.52860 1.000 79.97596 201 VAL A N 1
ATOM 1513 C CA . VAL A 1 186 ? -24.60757 -4.84433 -35.58206 1.000 79.79214 201 VAL A CA 1
ATOM 1514 C C . VAL A 1 186 ? -23.17790 -5.15022 -36.00670 1.000 79.62854 201 VAL A C 1
ATOM 1515 O O . VAL A 1 186 ? -22.29323 -5.33208 -35.16702 1.000 78.50480 201 VAL A O 1
ATOM 1519 N N . VAL A 1 187 ? -22.95066 -5.20825 -37.31419 1.000 85.26771 202 VAL A N 1
ATOM 1520 C CA . VAL A 1 187 ? -21.62053 -5.40771 -37.87725 1.000 81.11528 202 VAL A CA 1
ATOM 1521 C C . VAL A 1 187 ? -21.20866 -4.09631 -38.52907 1.000 80.55839 202 VAL A C 1
ATOM 1522 O O . VAL A 1 187 ? -21.78784 -3.69007 -39.54384 1.000 92.77758 202 VAL A O 1
ATOM 1526 N N . THR A 1 188 ? -20.21256 -3.43009 -37.95328 1.000 79.03295 203 THR A N 1
ATOM 1527 C CA . THR A 1 188 ? -19.79425 -2.12397 -38.45110 1.000 78.62734 203 THR A CA 1
ATOM 1528 C C . THR A 1 188 ? -18.41541 -1.80957 -37.88927 1.000 77.55729 203 THR A C 1
ATOM 1529 O O . THR A 1 188 ? -17.87076 -2.56001 -37.07952 1.000 77.09012 203 THR A O 1
ATOM 1533 N N . LYS A 1 189 ? -17.85071 -0.68639 -38.32023 1.000 77.44726 204 LYS A N 1
ATOM 1534 C CA . LYS A 1 189 ? -16.56789 -0.24625 -37.79407 1.000 76.69223 204 LYS A CA 1
ATOM 1535 C C . LYS A 1 189 ? -16.78897 0.67015 -36.59850 1.000 88.37628 204 LYS A C 1
ATOM 1536 O O . LYS A 1 189 ? -17.68437 1.52063 -36.60454 1.000 77.61244 204 LYS A O 1
ATOM 1542 N N . LEU A 1 190 ? -15.98052 0.47081 -35.56043 1.000 102.54723 205 LEU A N 1
ATOM 1543 C CA . LEU A 1 190 ? -16.09771 1.23341 -34.32758 1.000 72.40865 205 LEU A CA 1
ATOM 1544 C C . LEU A 1 190 ? -14.71171 1.46507 -33.74869 1.000 72.20403 205 LEU A C 1
ATOM 1545 O O . LEU A 1 190 ? -13.74025 0.80365 -34.12324 1.000 78.87452 205 LEU A O 1
ATOM 1550 N N . GLN A 1 191 ? -14.63203 2.41801 -32.82454 1.000 71.04799 206 GLN A N 1
ATOM 1551 C CA . GLN A 1 191 ? -13.39252 2.68187 -32.10006 1.000 70.94550 206 GLN A CA 1
ATOM 1552 C C . GLN A 1 191 ? -13.31253 1.71410 -30.92717 1.000 70.37898 206 GLN A C 1
ATOM 1553 O O . GLN A 1 191 ? -13.96227 1.90123 -29.89630 1.000 89.32198 206 GLN A O 1
ATOM 1559 N N . GLY A 1 192 ? -12.52393 0.66154 -31.09565 1.000 71.47202 207 GLY A N 1
ATOM 1560 C CA . GLY A 1 192 ? -12.29235 -0.29074 -30.03432 1.000 71.41400 207 GLY A CA 1
ATOM 1561 C C . GLY A 1 192 ? -10.85785 -0.76728 -30.00628 1.000 72.77769 207 GLY A C 1
ATOM 1562 O O . GLY A 1 192 ? -9.99308 -0.20881 -30.69243 1.000 77.84320 207 GLY A O 1
ATOM 1563 N N . ASN A 1 193 ? -10.60498 -1.79409 -29.19849 1.000 73.23206 208 ASN A N 1
ATOM 1564 C CA . ASN A 1 193 ? -9.30416 -2.44501 -29.08044 1.000 74.86622 208 ASN A CA 1
ATOM 1565 C C . ASN A 1 193 ? -9.46626 -3.60487 -28.10551 1.000 75.25972 208 ASN A C 1
ATOM 1566 O O . ASN A 1 193 ? -10.50017 -3.74729 -27.44727 1.000 75.50652 208 ASN A O 1
ATOM 1571 N N . THR A 1 194 ? -8.43767 -4.44540 -28.03483 1.000 82.68479 209 THR A N 1
ATOM 1572 C CA . THR A 1 194 ? -8.36977 -5.53254 -27.05864 1.000 77.97313 209 THR A CA 1
ATOM 1573 C C . THR A 1 194 ? -7.02191 -5.40519 -26.36035 1.000 79.22752 209 THR A C 1
ATOM 1574 O O . THR A 1 194 ? -5.98875 -5.79622 -26.91197 1.000 91.20791 209 THR A O 1
ATOM 1578 N N . ILE A 1 195 ? -7.03694 -4.85823 -25.15039 1.000 84.75400 210 ILE A N 1
ATOM 1579 C CA . ILE A 1 195 ? -5.81740 -4.49457 -24.44931 1.000 91.73322 210 ILE A CA 1
ATOM 1580 C C . ILE A 1 195 ? -5.59873 -5.45409 -23.28494 1.000 88.86892 210 ILE A C 1
ATOM 1581 O O . ILE A 1 195 ? -6.42286 -6.32194 -22.99406 1.000 83.31970 210 ILE A O 1
ATOM 1586 N N . THR A 1 196 ? -4.45820 -5.29325 -22.62155 1.000 95.86784 211 THR A N 1
ATOM 1587 C CA . THR A 1 196 ? -4.13617 -6.02431 -21.40450 1.000 95.10762 211 THR A CA 1
ATOM 1588 C C . THR A 1 196 ? -3.98206 -5.02635 -20.26682 1.000 92.88090 211 THR A C 1
ATOM 1589 O O . THR A 1 196 ? -3.28548 -4.01542 -20.41007 1.000 83.10301 211 THR A O 1
ATOM 1593 N N . ILE A 1 197 ? -4.65003 -5.29963 -19.15208 1.000 95.98676 212 ILE A N 1
ATOM 1594 C CA . ILE A 1 197 ? -4.63410 -4.43040 -17.98101 1.000 96.20648 212 ILE A CA 1
ATOM 1595 C C . ILE A 1 197 ? -4.15663 -5.28074 -16.81259 1.000 97.59132 212 ILE A C 1
ATOM 1596 O O . ILE A 1 197 ? -4.91367 -6.10447 -16.28409 1.000 106.50648 212 ILE A O 1
ATOM 1601 N N . ASP A 1 198 ? -2.89946 -5.08542 -16.40920 1.000 110.14660 213 ASP A N 1
ATOM 1602 C CA . ASP A 1 198 ? -2.28807 -5.84073 -15.31468 1.000 119.44063 213 ASP A CA 1
ATOM 1603 C C . ASP A 1 198 ? -2.34209 -7.34313 -15.59502 1.000 103.04056 213 ASP A C 1
ATOM 1604 O O . ASP A 1 198 ? -2.78817 -8.14105 -14.76746 1.000 118.00307 213 ASP A O 1
ATOM 1609 N N . ASP A 1 199 ? -1.87917 -7.72047 -16.78835 1.000 91.61818 214 ASP A N 1
ATOM 1610 C CA . ASP A 1 199 ? -1.86996 -9.10879 -17.25197 1.000 106.06183 214 ASP A CA 1
ATOM 1611 C C . ASP A 1 199 ? -3.27516 -9.71447 -17.19477 1.000 103.85252 214 ASP A C 1
ATOM 1612 O O . ASP A 1 199 ? -3.52667 -10.72669 -16.53766 1.000 130.12231 214 ASP A O 1
ATOM 1617 N N . GLU A 1 200 ? -4.19596 -9.06463 -17.90265 1.000 96.00926 215 GLU A N 1
ATOM 1618 C CA . GLU A 1 200 ? -5.57286 -9.54394 -17.99447 1.000 91.33379 215 GLU A CA 1
ATOM 1619 C C . GLU A 1 200 ? -6.19184 -8.95199 -19.24891 1.000 93.94024 215 GLU A C 1
ATOM 1620 O O . GLU A 1 200 ? -6.23432 -7.72654 -19.39859 1.000 83.45679 215 GLU A O 1
ATOM 1626 N N . GLU A 1 201 ? -6.66816 -9.81355 -20.14201 1.000 85.89989 216 GLU A N 1
ATOM 1627 C CA . GLU A 1 201 ? -7.17230 -9.37511 -21.43532 1.000 86.79401 216 GLU A CA 1
ATOM 1628 C C . GLU A 1 201 ? -8.57104 -8.78626 -21.29579 1.000 81.69489 216 GLU A C 1
ATOM 1629 O O . GLU A 1 201 ? -9.46122 -9.40971 -20.70918 1.000 81.81545 216 GLU A O 1
ATOM 1635 N N . TYR A 1 202 ? -8.76381 -7.58539 -21.84097 1.000 79.64283 217 TYR A N 1
ATOM 1636 C CA . TYR A 1 202 ? -10.05826 -6.91747 -21.81882 1.000 89.73838 217 TYR A CA 1
ATOM 1637 C C . TYR A 1 202 ? -10.33059 -6.29731 -23.17989 1.000 76.27866 217 TYR A C 1
ATOM 1638 O O . TYR A 1 202 ? -9.47393 -5.59859 -23.73118 1.000 79.84035 217 TYR A O 1
ATOM 1647 N N . ASP A 1 203 ? -11.52517 -6.54890 -23.70934 1.000 75.60263 218 ASP A N 1
ATOM 1648 C CA . ASP A 1 203 ? -11.95650 -6.01132 -24.99295 1.000 74.77276 218 ASP A CA 1
ATOM 1649 C C . ASP A 1 203 ? -12.82722 -4.78642 -24.74075 1.000 72.65214 218 ASP A C 1
ATOM 1650 O O . ASP A 1 203 ? -13.84812 -4.87988 -24.04924 1.000 82.30895 218 ASP A O 1
ATOM 1655 N N . MET A 1 204 ? -12.42253 -3.64438 -25.29551 1.000 71.84262 219 MET A N 1
ATOM 1656 C CA . MET A 1 204 ? -13.11674 -2.37978 -25.10624 1.000 70.08054 219 MET A CA 1
ATOM 1657 C C . MET A 1 204 ? -13.63522 -1.86097 -26.44032 1.000 69.78303 219 MET A C 1
ATOM 1658 O O . MET A 1 204 ? -12.94992 -1.95176 -27.46501 1.000 78.65572 219 MET A O 1
ATOM 1663 N N . VAL A 1 205 ? -14.85622 -1.32566 -26.41304 1.000 68.67493 220 VAL A N 1
ATOM 1664 C CA . VAL A 1 205 ? -15.53421 -0.77347 -27.57929 1.000 68.52849 220 VAL A CA 1
ATOM 1665 C C . VAL A 1 205 ? -16.14308 0.56462 -27.18096 1.000 67.15969 220 VAL A C 1
ATOM 1666 O O . VAL A 1 205 ? -16.52169 0.76783 -26.02491 1.000 75.58383 220 VAL A O 1
ATOM 1670 N N . ARG A 1 206 ? -16.23628 1.48587 -28.13828 1.000 72.82869 221 ARG A N 1
ATOM 1671 C CA . ARG A 1 206 ? -16.83940 2.79187 -27.90784 1.000 66.19290 221 ARG A CA 1
ATOM 1672 C C . ARG A 1 206 ? -18.02506 2.97824 -28.84292 1.000 66.51797 221 ARG A C 1
ATOM 1673 O O . ARG A 1 206 ? -17.90221 2.77551 -30.05525 1.000 96.35272 221 ARG A O 1
ATOM 1681 N N . LEU A 1 207 ? -19.16615 3.36625 -28.28158 1.000 66.04550 222 LEU A N 1
ATOM 1682 C CA . LEU A 1 207 ? -20.35637 3.66995 -29.06326 1.000 66.33409 222 LEU A CA 1
ATOM 1683 C C . LEU A 1 207 ? -20.65117 5.15667 -28.93588 1.000 65.80681 222 LEU A C 1
ATOM 1684 O O . LEU A 1 207 ? -21.09502 5.60246 -27.86530 1.000 66.54999 222 LEU A O 1
ATOM 1689 N N . PRO A 1 208 ? -20.40090 5.95945 -29.96459 1.000 68.35428 223 PRO A N 1
ATOM 1690 C CA . PRO A 1 208 ? -20.64466 7.40080 -29.85056 1.000 66.35934 223 PRO A CA 1
ATOM 1691 C C . PRO A 1 208 ? -22.13048 7.72342 -29.87390 1.000 73.50280 223 PRO A C 1
ATOM 1692 O O . PRO A 1 208 ? -22.97152 6.91699 -30.27763 1.000 84.62824 223 PRO A O 1
ATOM 1696 N N . TYR A 1 209 ? -22.44452 8.93632 -29.43071 1.000 66.63770 224 TYR A N 1
ATOM 1697 C CA . TYR A 1 209 ? -23.80148 9.45740 -29.45685 1.000 68.51528 224 TYR A CA 1
ATOM 1698 C C . TYR A 1 209 ? -23.90090 10.59042 -30.46945 1.000 68.14685 224 TYR A C 1
ATOM 1699 O O . TYR A 1 209 ? -22.94540 11.34182 -30.68480 1.000 68.28561 224 TYR A O 1
ATOM 1708 N N . LYS A 1 210 ? -25.07147 10.70338 -31.08960 1.000 73.52839 225 LYS A N 1
ATOM 1709 C CA . LYS A 1 210 ? -25.26258 11.66681 -32.16467 1.000 78.75199 225 LYS A CA 1
ATOM 1710 C C . LYS A 1 210 ? -25.26406 13.08955 -31.61860 1.000 78.21285 225 LYS A C 1
ATOM 1711 O O . LYS A 1 210 ? -25.92247 13.38103 -30.61532 1.000 77.59936 225 LYS A O 1
ATOM 1717 N N . ASP A 1 211 ? -24.50916 13.96988 -32.27950 1.000 89.52699 226 ASP A N 1
ATOM 1718 C CA . ASP A 1 211 ? -24.50198 15.40338 -31.97862 1.000 81.47057 226 ASP A CA 1
ATOM 1719 C C . ASP A 1 211 ? -24.03214 15.68040 -30.55024 1.000 87.92563 226 ASP A C 1
ATOM 1720 O O . ASP A 1 211 ? -24.52057 16.59509 -29.88343 1.000 83.43803 226 ASP A O 1
ATOM 1725 N N . ALA A 1 212 ? -23.07084 14.89019 -30.07623 1.000 91.64652 227 ALA A N 1
ATOM 1726 C CA . ALA A 1 212 ? -22.48693 15.11887 -28.76115 1.000 67.73157 227 ALA A CA 1
ATOM 1727 C C . ALA A 1 212 ? -21.17690 14.35747 -28.65167 1.000 73.39546 227 ALA A C 1
ATOM 1728 O O . ALA A 1 212 ? -20.92150 13.40660 -29.39506 1.000 102.58365 227 ALA A O 1
ATOM 1730 N N . ASN A 1 213 ? -20.35241 14.79082 -27.70039 1.000 70.06579 228 ASN A N 1
ATOM 1731 C CA . ASN A 1 213 ? -19.09619 14.13124 -27.38191 1.000 98.85490 228 ASN A CA 1
ATOM 1732 C C . ASN A 1 213 ? -19.24233 13.10256 -26.26758 1.000 91.86520 228 ASN A C 1
ATOM 1733 O O . ASN A 1 213 ? -18.24998 12.76438 -25.61234 1.000 98.33915 228 ASN A O 1
ATOM 1738 N N . ILE A 1 214 ? -20.44974 12.61216 -26.03310 1.000 75.22942 229 ILE A N 1
ATOM 1739 C CA . ILE A 1 214 ? -20.70133 11.58888 -25.02701 1.000 72.29412 229 ILE A CA 1
ATOM 1740 C C . ILE A 1 214 ? -20.66244 10.22788 -25.70400 1.000 67.52158 229 ILE A C 1
ATOM 1741 O O . ILE A 1 214 ? -21.12803 10.07020 -26.83882 1.000 71.52559 229 ILE A O 1
ATOM 1746 N N . SER A 1 215 ? -20.09686 9.23972 -25.01422 1.000 81.03784 230 SER A N 1
ATOM 1747 C CA . SER A 1 215 ? -19.92504 7.91208 -25.58405 1.000 62.70952 230 SER A CA 1
ATOM 1748 C C . SER A 1 215 ? -20.20733 6.85643 -24.52675 1.000 75.72072 230 SER A C 1
ATOM 1749 O O . SER A 1 215 ? -19.97211 7.07008 -23.33418 1.000 70.87405 230 SER A O 1
ATOM 1752 N N . MET A 1 216 ? -20.70537 5.70566 -24.97460 1.000 62.68656 231 MET A N 1
ATOM 1753 C CA . MET A 1 216 ? -20.85609 4.53927 -24.11225 1.000 70.56074 231 MET A CA 1
ATOM 1754 C C . MET A 1 216 ? -19.70762 3.57878 -24.39830 1.000 65.06543 231 MET A C 1
ATOM 1755 O O . MET A 1 216 ? -19.63473 2.98970 -25.47966 1.000 64.09721 231 MET A O 1
ATOM 1760 N N . TYR A 1 217 ? -18.80439 3.43818 -23.43733 1.000 62.89039 232 TYR A N 1
ATOM 1761 C CA . TYR A 1 217 ? -17.73578 2.45790 -23.51997 1.000 63.70015 232 TYR A CA 1
ATOM 1762 C C . TYR A 1 217 ? -18.21317 1.13760 -22.93127 1.000 64.21714 232 TYR A C 1
ATOM 1763 O O . TYR A 1 217 ? -18.87941 1.11067 -21.89392 1.000 63.76101 232 TYR A O 1
ATOM 1772 N N . LEU A 1 218 ? -17.88400 0.04579 -23.61223 1.000 65.36760 233 LEU A N 1
ATOM 1773 C CA . LEU A 1 218 ? -18.19910 -1.30195 -23.16235 1.000 66.31209 233 LEU A CA 1
ATOM 1774 C C . LEU A 1 218 ? -16.89835 -2.06486 -22.97496 1.000 67.78722 233 LEU A C 1
ATOM 1775 O O . LEU A 1 218 ? -16.03328 -2.04605 -23.85692 1.000 69.02806 233 LEU A O 1
ATOM 1780 N N . ALA A 1 219 ? -16.76127 -2.73014 -21.83185 1.000 67.80180 234 ALA A N 1
ATOM 1781 C CA . ALA A 1 219 ? -15.58711 -3.53320 -21.52633 1.000 69.11699 234 ALA A CA 1
ATOM 1782 C C . ALA A 1 219 ? -16.02734 -4.94617 -21.17994 1.000 70.60511 234 ALA A C 1
ATOM 1783 O O . ALA A 1 219 ? -16.94718 -5.13631 -20.37495 1.000 80.92139 234 ALA A O 1
ATOM 1785 N N . ILE A 1 220 ? -15.37398 -5.92945 -21.79490 1.000 78.46670 235 ILE A N 1
ATOM 1786 C CA . ILE A 1 220 ? -15.68621 -7.33915 -21.59495 1.000 78.06938 235 ILE A CA 1
ATOM 1787 C C . ILE A 1 220 ? -14.39731 -8.06860 -21.24538 1.000 80.80852 235 ILE A C 1
ATOM 1788 O O . ILE A 1 220 ? -13.37695 -7.89369 -21.92150 1.000 81.55900 235 ILE A O 1
ATOM 1793 N N . GLY A 1 221 ? -14.44498 -8.88725 -20.19771 1.000 79.49209 236 GLY A N 1
ATOM 1794 C CA . GLY A 1 221 ? -13.27298 -9.62766 -19.77524 1.000 79.11949 236 GLY A CA 1
ATOM 1795 C C . GLY A 1 221 ? -13.65413 -10.81117 -18.91388 1.000 81.15265 236 GLY A C 1
ATOM 1796 O O . GLY A 1 221 ? -14.83278 -11.09955 -18.69497 1.000 88.43168 236 GLY A O 1
ATOM 1797 N N . ASP A 1 222 ? -12.62323 -11.49748 -18.41815 1.000 83.90672 237 ASP A N 1
ATOM 1798 C CA . ASP A 1 222 ? -12.82973 -12.69847 -17.61508 1.000 90.26934 237 ASP A CA 1
ATOM 1799 C C . ASP A 1 222 ? -13.27160 -12.34822 -16.19755 1.000 104.40318 237 ASP A C 1
ATOM 1800 O O . ASP A 1 222 ? -14.34026 -12.77219 -15.74421 1.000 99.99928 237 ASP A O 1
ATOM 1805 N N . ASN A 1 223 ? -12.45806 -11.57746 -15.48307 1.000 88.93734 238 ASN A N 1
ATOM 1806 C CA . ASN A 1 223 ? -12.76725 -11.13673 -14.12552 1.000 103.17119 238 ASN A CA 1
ATOM 1807 C C . ASN A 1 223 ? -13.05055 -9.63938 -14.17839 1.000 88.14829 238 ASN A C 1
ATOM 1808 O O . ASN A 1 223 ? -12.12520 -8.82256 -14.19681 1.000 91.99574 238 ASN A O 1
ATOM 1813 N N . MET A 1 224 ? -14.33554 -9.28140 -14.20158 1.000 79.69313 239 MET A N 1
ATOM 1814 C CA . MET A 1 224 ? -14.70154 -7.87279 -14.25558 1.000 76.95214 239 MET A CA 1
ATOM 1815 C C . MET A 1 224 ? -14.43805 -7.15344 -12.94148 1.000 89.53304 239 MET A C 1
ATOM 1816 O O . MET A 1 224 ? -14.37939 -5.92053 -12.92980 1.000 85.63656 239 MET A O 1
ATOM 1821 N N . THR A 1 225 ? -14.27652 -7.88712 -11.83845 1.000 97.68487 240 THR A N 1
ATOM 1822 C CA . THR A 1 225 ? -13.88723 -7.24368 -10.58857 1.000 78.44178 240 THR A CA 1
ATOM 1823 C C . THR A 1 225 ? -12.47991 -6.66892 -10.69037 1.000 78.58574 240 THR A C 1
ATOM 1824 O O . THR A 1 225 ? -12.20075 -5.59442 -10.14673 1.000 77.45762 240 THR A O 1
ATOM 1828 N N . HIS A 1 226 ? -11.58409 -7.36549 -11.39400 1.000 80.67629 241 HIS A N 1
ATOM 1829 C CA . HIS A 1 226 ? -10.24090 -6.83956 -11.61640 1.000 80.56170 241 HIS A CA 1
ATOM 1830 C C . HIS A 1 226 ? -10.28466 -5.56235 -12.44614 1.000 88.93210 241 HIS A C 1
ATOM 1831 O O . HIS A 1 226 ? -9.60785 -4.57737 -12.12832 1.000 88.87847 241 HIS A O 1
ATOM 1838 N N . PHE A 1 227 ? -11.07215 -5.56509 -13.52432 1.000 76.60605 242 PHE A N 1
ATOM 1839 C CA . PHE A 1 227 ? -11.21156 -4.36198 -14.33790 1.000 75.93891 242 PHE A CA 1
ATOM 1840 C C . PHE A 1 227 ? -11.82635 -3.22534 -13.53299 1.000 77.56037 242 PHE A C 1
ATOM 1841 O O . PHE A 1 227 ? -11.44773 -2.05951 -13.69685 1.000 79.20783 242 PHE A O 1
ATOM 1849 N N . THR A 1 228 ? -12.77297 -3.54865 -12.65220 1.000 88.46019 243 THR A N 1
ATOM 1850 C CA . THR A 1 228 ? -13.42252 -2.52381 -11.84478 1.000 93.29878 243 THR A CA 1
ATOM 1851 C C . THR A 1 228 ? -12.44962 -1.91425 -10.84366 1.000 95.51452 243 THR A C 1
ATOM 1852 O O . THR A 1 228 ? -12.37764 -0.68971 -10.69973 1.000 95.80537 243 THR A O 1
ATOM 1856 N N . ASP A 1 229 ? -11.68422 -2.75135 -10.14932 1.000 85.68818 244 ASP A N 1
ATOM 1857 C CA . ASP A 1 229 ? -10.80499 -2.27618 -9.08961 1.000 91.46382 244 ASP A CA 1
ATOM 1858 C C . ASP A 1 229 ? -9.54828 -1.58974 -9.60667 1.000 78.26471 244 ASP A C 1
ATOM 1859 O O . ASP A 1 229 ? -8.72340 -1.16176 -8.79247 1.000 90.28955 244 ASP A O 1
ATOM 1864 N N . SER A 1 230 ? -9.37709 -1.46429 -10.92270 1.000 83.86430 245 SER A N 1
ATOM 1865 C CA . SER A 1 230 ? -8.16359 -0.88318 -11.48411 1.000 87.10222 245 SER A CA 1
ATOM 1866 C C . SER A 1 230 ? -8.43131 0.31780 -12.38195 1.000 73.07752 245 SER A C 1
ATOM 1867 O O . SER A 1 230 ? -7.52588 0.74103 -13.10976 1.000 90.57418 245 SER A O 1
ATOM 1870 N N . ILE A 1 231 ? -9.63393 0.88515 -12.35249 1.000 70.96544 246 ILE A N 1
ATOM 1871 C CA . ILE A 1 231 ? -9.98895 1.99570 -13.22801 1.000 69.23536 246 ILE A CA 1
ATOM 1872 C C . ILE A 1 231 ? -9.93118 3.29637 -12.44017 1.000 68.55697 246 ILE A C 1
ATOM 1873 O O . ILE A 1 231 ? -10.46445 3.38986 -11.32722 1.000 81.71912 246 ILE A O 1
ATOM 1878 N N . THR A 1 232 ? -9.25676 4.29061 -13.00800 1.000 82.04022 247 THR A N 1
ATOM 1879 C CA . THR A 1 232 ? -9.27280 5.65898 -12.51892 1.000 71.26533 247 THR A CA 1
ATOM 1880 C C . THR A 1 232 ? -9.54595 6.57676 -13.70171 1.000 72.91038 247 THR A C 1
ATOM 1881 O O . THR A 1 232 ? -9.63335 6.13166 -14.84873 1.000 76.15748 247 THR A O 1
ATOM 1885 N N . ALA A 1 233 ? -9.68221 7.87296 -13.41831 1.000 66.56869 248 ALA A N 1
ATOM 1886 C CA . ALA A 1 233 ? -9.96720 8.83068 -14.48283 1.000 65.61365 248 ALA A CA 1
ATOM 1887 C C . ALA A 1 233 ? -8.83290 8.87492 -15.50100 1.000 67.61407 248 ALA A C 1
ATOM 1888 O O . ALA A 1 233 ? -9.06743 8.83061 -16.71593 1.000 87.91011 248 ALA A O 1
ATOM 1890 N N . ALA A 1 234 ? -7.58974 8.95108 -15.01959 1.000 68.82315 249 ALA A N 1
ATOM 1891 C CA . ALA A 1 234 ? -6.44582 9.00507 -15.92424 1.000 70.55162 249 ALA A CA 1
ATOM 1892 C C . ALA A 1 234 ? -6.28757 7.70211 -16.69828 1.000 76.93779 249 ALA A C 1
ATOM 1893 O O . ALA A 1 234 ? -6.00062 7.71831 -17.90193 1.000 93.47582 249 ALA A O 1
ATOM 1895 N N . LYS A 1 235 ? -6.46537 6.56243 -16.02575 1.000 71.01494 250 LYS A N 1
ATOM 1896 C CA . LYS A 1 235 ? -6.39266 5.28389 -16.72351 1.000 71.52448 250 LYS A CA 1
ATOM 1897 C C . LYS A 1 235 ? -7.52508 5.13927 -17.72960 1.000 79.33595 250 LYS A C 1
ATOM 1898 O O . LYS A 1 235 ? -7.33527 4.55214 -18.80061 1.000 93.62447 250 LYS A O 1
ATOM 1904 N N . LEU A 1 236 ? -8.70285 5.67901 -17.41267 1.000 77.26920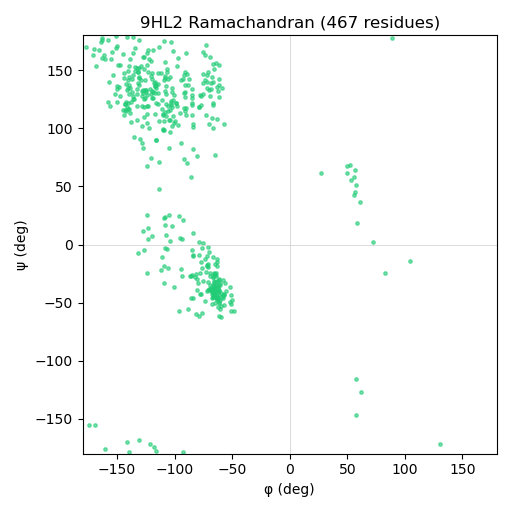 251 LEU A N 1
ATOM 1905 C CA . LEU A 1 236 ? -9.80246 5.66115 -18.37029 1.000 69.39434 251 LEU A CA 1
ATOM 1906 C C . LEU A 1 236 ? -9.46762 6.49455 -19.60241 1.000 66.97721 251 LEU A C 1
ATOM 1907 O O . LEU A 1 236 ? -9.74004 6.08003 -20.73571 1.000 84.89460 251 LEU A O 1
ATOM 1912 N N . ASP A 1 237 ? -8.85802 7.66645 -19.40051 1.000 71.97820 252 ASP A N 1
ATOM 1913 C CA . ASP A 1 237 ? -8.44785 8.49659 -20.53116 1.000 88.93039 252 ASP A CA 1
ATOM 1914 C C . ASP A 1 237 ? -7.39105 7.79323 -21.37961 1.000 87.94874 252 ASP A C 1
ATOM 1915 O O . ASP A 1 237 ? -7.43268 7.84473 -22.61671 1.000 93.81538 252 ASP A O 1
ATOM 1920 N N . TYR A 1 238 ? -6.43810 7.12245 -20.72964 1.000 80.99206 253 TYR A N 1
ATOM 1921 C CA . TYR A 1 238 ? -5.41919 6.37731 -21.46503 1.000 92.46857 253 TYR A CA 1
ATOM 1922 C C . TYR A 1 238 ? -6.03854 5.24277 -22.27675 1.000 99.60252 253 TYR A C 1
ATOM 1923 O O . TYR A 1 238 ? -5.68908 5.03712 -23.44879 1.000 83.43440 253 TYR A O 1
ATOM 1932 N N . TRP A 1 239 ? -6.96528 4.49724 -21.66989 1.000 88.83418 254 TRP A N 1
ATOM 1933 C CA . TRP A 1 239 ? -7.64026 3.42223 -22.38835 1.000 90.50923 254 TRP A CA 1
ATOM 1934 C C . TRP A 1 239 ? -8.43279 3.96360 -23.57113 1.000 78.60762 254 TRP A C 1
ATOM 1935 O O . TRP A 1 239 ? -8.48652 3.33074 -24.63216 1.000 80.23786 254 TRP A O 1
ATOM 1946 N N . SER A 1 240 ? -9.05642 5.13429 -23.40877 1.000 79.55404 255 SER A N 1
ATOM 1947 C CA . SER A 1 240 ? -9.74524 5.75869 -24.53435 1.000 76.24724 255 SER A CA 1
ATOM 1948 C C . SER A 1 240 ? -8.76145 6.12124 -25.63817 1.000 80.47666 255 SER A C 1
ATOM 1949 O O . SER A 1 240 ? -9.06201 5.96027 -26.82717 1.000 89.60113 255 SER A O 1
ATOM 1952 N N A PHE A 1 241 ? -7.57867 6.61409 -25.26493 0.503 102.40302 256 PHE A N 1
ATOM 1953 N N B PHE A 1 241 ? -7.58264 6.62487 -25.26105 0.497 102.87048 256 PHE A N 1
ATOM 1954 C CA A PHE A 1 241 ? -6.55904 6.91716 -26.26338 0.503 78.47461 256 PHE A CA 1
ATOM 1955 C CA B PHE A 1 241 ? -6.54343 6.90312 -26.24880 0.497 78.49346 256 PHE A CA 1
ATOM 1956 C C A PHE A 1 241 ? -6.04050 5.66701 -26.96362 0.503 74.19018 256 PHE A C 1
ATOM 1957 C C B PHE A 1 241 ? -6.16195 5.64289 -27.01329 0.497 74.04497 256 PHE A C 1
ATOM 1958 O O A PHE A 1 241 ? -5.53688 5.76741 -28.08712 0.503 77.61278 256 PHE A O 1
ATOM 1959 O O B PHE A 1 241 ? -5.88433 5.69573 -28.21706 0.497 77.62067 256 PHE A O 1
ATOM 1974 N N . GLN A 1 242 ? -6.14674 4.49893 -26.33108 1.000 78.01126 257 GLN A N 1
ATOM 1975 C CA . GLN A 1 242 ? -5.73466 3.24950 -26.96539 1.000 75.11510 257 GLN A CA 1
ATOM 1976 C C . GLN A 1 242 ? -6.75867 2.69357 -27.95626 1.000 74.35897 257 GLN A C 1
ATOM 1977 O O . GLN A 1 242 ? -6.48386 1.65826 -28.57245 1.000 75.42453 257 GLN A O 1
ATOM 1983 N N . LEU A 1 243 ? -7.91090 3.33338 -28.13613 1.000 73.54767 258 LEU A N 1
ATOM 1984 C CA . LEU A 1 243 ? -8.95096 2.80620 -29.00942 1.000 72.29135 258 LEU A CA 1
ATOM 1985 C C . LEU A 1 243 ? -8.80519 3.35169 -30.42613 1.000 87.07692 258 LEU A C 1
ATOM 1986 O O . LEU A 1 243 ? -8.39757 4.49775 -30.63278 1.000 96.95838 258 LEU A O 1
ATOM 1991 N N . GLY A 1 244 ? -9.15244 2.51561 -31.40861 1.000 79.91730 259 GLY A N 1
ATOM 1992 C CA . GLY A 1 244 ? -9.04225 2.91450 -32.79829 1.000 77.51120 259 GLY A CA 1
ATOM 1993 C C . GLY A 1 244 ? -10.06013 2.20509 -33.66441 1.000 80.45515 259 GLY A C 1
ATOM 1994 O O . GLY A 1 244 ? -10.71844 1.25659 -33.23655 1.000 74.23982 259 GLY A O 1
ATOM 1995 N N . ASN A 1 245 ? -10.18014 2.68352 -34.90154 1.000 79.32333 260 ASN A N 1
ATOM 1996 C CA . ASN A 1 245 ? -11.18420 2.15861 -35.81851 1.000 76.04140 260 ASN A CA 1
ATOM 1997 C C . ASN A 1 245 ? -10.85127 0.73178 -36.23643 1.000 77.10913 260 ASN A C 1
ATOM 1998 O O . ASN A 1 245 ? -9.73883 0.44798 -36.69150 1.000 78.55002 260 ASN A O 1
ATOM 2003 N N . LYS A 1 246 ? -11.82458 -0.16346 -36.08347 1.000 76.62087 261 LYS A N 1
ATOM 2004 C CA . LYS A 1 246 ? -11.69448 -1.53398 -36.55805 1.000 77.82743 261 LYS A CA 1
ATOM 2005 C C . LYS A 1 246 ? -13.08221 -2.15145 -36.65251 1.000 77.49725 261 LYS A C 1
ATOM 2006 O O . LYS A 1 246 ? -14.04930 -1.64477 -36.07706 1.000 80.64761 261 LYS A O 1
ATOM 2012 N N . VAL A 1 247 ? -13.16440 -3.25257 -37.39539 1.000 78.90413 262 VAL A N 1
ATOM 2013 C CA . VAL A 1 247 ? -14.43499 -3.92159 -37.64854 1.000 79.15262 262 VAL A CA 1
ATOM 2014 C C . VAL A 1 247 ? -14.87053 -4.67600 -36.40042 1.000 78.38799 262 VAL A C 1
ATOM 2015 O O . VAL A 1 247 ? -14.05580 -5.31262 -35.72123 1.000 78.58847 262 VAL A O 1
ATOM 2019 N N . TYR A 1 248 ? -16.16682 -4.61482 -36.09940 1.000 77.77302 263 TYR A N 1
ATOM 2020 C CA . TYR A 1 248 ? -16.73917 -5.24042 -34.91991 1.000 81.37269 263 TYR A CA 1
ATOM 2021 C C . TYR A 1 248 ? -18.10549 -5.81861 -35.25266 1.000 78.00734 263 TYR A C 1
ATOM 2022 O O . TYR A 1 248 ? -18.90733 -5.19221 -35.96025 1.000 78.21677 263 TYR A O 1
ATOM 2031 N N . ASN A 1 249 ? -18.35432 -7.01849 -34.73345 1.000 78.84782 264 ASN A N 1
ATOM 2032 C CA . ASN A 1 249 ? -19.66781 -7.65452 -34.72679 1.000 79.76901 264 ASN A CA 1
ATOM 2033 C C . ASN A 1 249 ? -20.19965 -7.54757 -33.30037 1.000 78.60608 264 ASN A C 1
ATOM 2034 O O . ASN A 1 249 ? -20.08577 -8.47259 -32.49618 1.000 79.16934 264 ASN A O 1
ATOM 2039 N N . LEU A 1 250 ? -20.77973 -6.39310 -32.98828 1.000 77.14705 265 LEU A N 1
ATOM 2040 C CA . LEU A 1 250 ? -21.24873 -6.11730 -31.63938 1.000 75.94012 265 LEU A CA 1
ATOM 2041 C C . LEU A 1 250 ? -22.56252 -6.83810 -31.36976 1.000 77.10532 265 LEU A C 1
ATOM 2042 O O . LEU A 1 250 ? -23.52138 -6.72028 -32.14449 1.000 79.69620 265 LEU A O 1
ATOM 2047 N N . LYS A 1 251 ? -22.59508 -7.58004 -30.26409 1.000 77.32848 266 LYS A N 1
ATOM 2048 C CA . LYS A 1 251 ? -23.78078 -8.25933 -29.74612 1.000 78.53472 266 LYS A CA 1
ATOM 2049 C C . LYS A 1 251 ? -24.09304 -7.62416 -28.39309 1.000 79.42847 266 LYS A C 1
ATOM 2050 O O . LYS A 1 251 ? -23.59554 -8.07245 -27.35776 1.000 93.06150 266 LYS A O 1
ATOM 2056 N N . LEU A 1 252 ? -24.91418 -6.57441 -28.40219 1.000 76.09935 267 LEU A N 1
ATOM 2057 C CA . LEU A 1 252 ? -25.23622 -5.85147 -27.18097 1.000 74.66993 267 LEU A CA 1
ATOM 2058 C C . LEU A 1 252 ? -26.62682 -6.24068 -26.70989 1.000 81.96354 267 LEU A C 1
ATOM 2059 O O . LEU A 1 252 ? -27.59114 -6.08024 -27.47236 1.000 76.93265 267 LEU A O 1
ATOM 2064 N N . PRO A 1 253 ? -26.78931 -6.75566 -25.49274 1.000 93.94124 268 PRO A N 1
ATOM 2065 C CA . PRO A 1 253 ? -28.13604 -7.09716 -25.02222 1.000 80.63830 268 PRO A CA 1
ATOM 2066 C C . PRO A 1 253 ? -28.98329 -5.84887 -24.82454 1.000 80.39511 268 PRO A C 1
ATOM 2067 O O . PRO A 1 253 ? -28.48617 -4.79214 -24.42777 1.000 75.76136 268 PRO A O 1
ATOM 2071 N N . LYS A 1 254 ? -30.27618 -5.97766 -25.12366 1.000 79.33955 269 LYS A N 1
ATOM 2072 C CA . LYS A 1 254 ? -31.23388 -4.88124 -24.97308 1.000 82.97379 269 LYS A CA 1
ATOM 2073 C C . LYS A 1 254 ? -31.70145 -4.85673 -23.51974 1.000 80.26607 269 LYS A C 1
ATOM 2074 O O . LYS A 1 254 ? -32.76399 -5.36965 -23.15930 1.000 84.79684 269 LYS A O 1
ATOM 2080 N N . PHE A 1 255 ? -30.88703 -4.23813 -22.66937 1.000 75.39566 270 PHE A N 1
ATOM 2081 C CA . PHE A 1 255 ? -31.07553 -4.32096 -21.22923 1.000 75.18717 270 PHE A CA 1
ATOM 2082 C C . PHE A 1 255 ? -31.82014 -3.10805 -20.68372 1.000 74.24442 270 PHE A C 1
ATOM 2083 O O . PHE A 1 255 ? -31.78721 -2.01615 -21.25729 1.000 73.34364 270 PHE A O 1
ATOM 2091 N N . SER A 1 256 ? -32.49632 -3.32346 -19.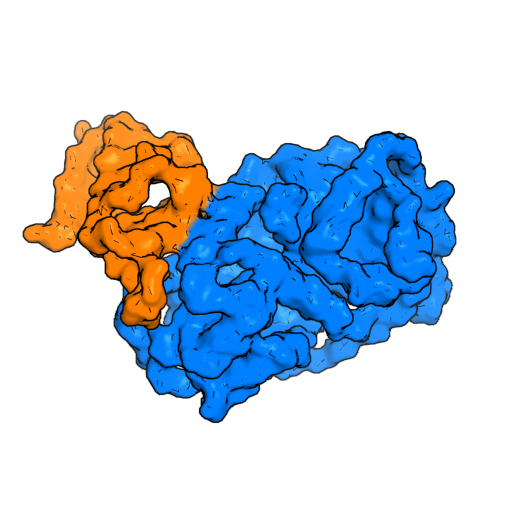55691 1.000 79.26238 271 SER A N 1
ATOM 2092 C CA . SER A 1 256 ? -33.20124 -2.27151 -18.82930 1.000 93.31422 271 SER A CA 1
ATOM 2093 C C . SER A 1 256 ? -33.04745 -2.57355 -17.34560 1.000 74.15977 271 SER A C 1
ATOM 2094 O O . SER A 1 256 ? -33.60115 -3.56115 -16.85283 1.000 86.22568 271 SER A O 1
ATOM 2097 N N . ILE A 1 257 ? -32.29462 -1.73653 -16.63709 1.000 72.04638 272 ILE A N 1
ATOM 2098 C CA . ILE A 1 257 ? -31.95791 -2.00526 -15.24397 1.000 80.74927 272 ILE A CA 1
ATOM 2099 C C . ILE A 1 257 ? -32.42581 -0.84715 -14.37488 1.000 70.85090 272 ILE A C 1
ATOM 2100 O O . ILE A 1 257 ? -32.46518 0.30832 -14.80957 1.000 78.44330 272 ILE A O 1
ATOM 2105 N N . GLU A 1 258 ? -32.78858 -1.17036 -13.13390 1.000 71.67560 273 GLU A N 1
ATOM 2106 C CA . GLU A 1 258 ? -33.15768 -0.17416 -12.13751 1.000 81.03544 273 GLU A CA 1
ATOM 2107 C C . GLU A 1 258 ? -32.55881 -0.57216 -10.79650 1.000 70.85492 273 GLU A C 1
ATOM 2108 O O . GLU A 1 258 ? -32.63936 -1.73831 -10.40036 1.000 72.64097 273 GLU A O 1
ATOM 2114 N N . ASN A 1 259 ? -31.95848 0.39616 -10.10620 1.000 70.95189 274 ASN A N 1
ATOM 2115 C CA . ASN A 1 259 ? -31.31346 0.18518 -8.81943 1.000 69.06157 274 ASN A CA 1
ATOM 2116 C C . ASN A 1 259 ? -31.78579 1.24054 -7.83161 1.000 68.42531 274 ASN A C 1
ATOM 2117 O O . ASN A 1 259 ? -32.02345 2.39047 -8.20688 1.000 69.62467 274 ASN A O 1
ATOM 2122 N N . LYS A 1 260 ? -31.92559 0.84100 -6.56610 1.000 79.82610 275 LYS A N 1
ATOM 2123 C CA . LYS A 1 260 ? -32.22894 1.76165 -5.46262 1.000 73.40853 275 LYS A CA 1
ATOM 2124 C C . LYS A 1 260 ? -31.29870 1.36644 -4.31663 1.000 69.26386 275 LYS A C 1
ATOM 2125 O O . LYS A 1 260 ? -31.62761 0.48949 -3.51536 1.000 71.17759 275 LYS A O 1
ATOM 2131 N N . ARG A 1 261 ? -30.13795 2.01421 -4.24568 1.000 67.59301 276 ARG A N 1
ATOM 2132 C CA . ARG A 1 261 ? -29.05844 1.55006 -3.38699 1.000 72.98150 276 ARG A CA 1
ATOM 2133 C C . ARG A 1 261 ? -28.73428 2.56104 -2.29908 1.000 84.48837 276 ARG A C 1
ATOM 2134 O O . ARG A 1 261 ? -28.65364 3.76733 -2.55439 1.000 85.17665 276 ARG A O 1
ATOM 2142 N N . ASP A 1 262 ? -28.53929 2.04701 -1.08613 1.000 68.58728 277 ASP A N 1
ATOM 2143 C CA . ASP A 1 262 ? -28.02049 2.83603 0.02208 1.000 73.97196 277 ASP A CA 1
ATOM 2144 C C . ASP A 1 262 ? -26.51150 2.97316 -0.13131 1.000 69.89671 277 ASP A C 1
ATOM 2145 O O . ASP A 1 262 ? -25.78741 1.97186 -0.12192 1.000 81.21611 277 ASP A O 1
ATOM 2150 N N . ILE A 1 263 ? -26.03860 4.20554 -0.27699 1.000 65.72085 278 ILE A N 1
ATOM 2151 C CA . ILE A 1 263 ? -24.62024 4.47783 -0.45284 1.000 79.10904 278 ILE A CA 1
ATOM 2152 C C . ILE A 1 263 ? -24.01910 5.11390 0.79963 1.000 75.86119 278 ILE A C 1
ATOM 2153 O O . ILE A 1 263 ? -22.99937 5.79703 0.71925 1.000 72.90386 278 ILE A O 1
ATOM 2158 N N . LYS A 1 264 ? -24.63879 4.89137 1.96234 1.000 74.03648 279 LYS A N 1
ATOM 2159 C CA . LYS A 1 264 ? -24.14651 5.50061 3.19359 1.000 72.16755 279 LYS A CA 1
ATOM 216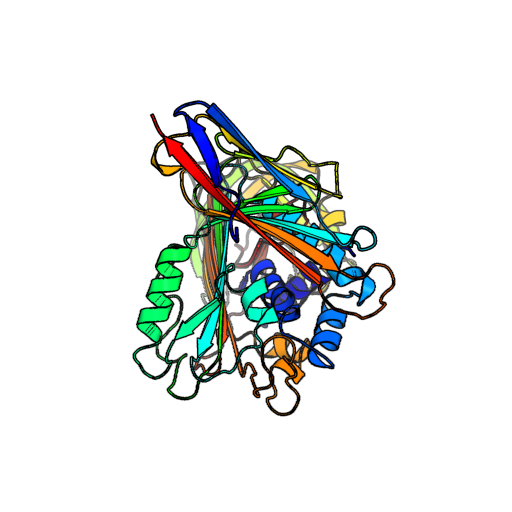0 C C . LYS A 1 264 ? -22.77398 4.96678 3.58368 1.000 68.34714 279 LYS A C 1
ATOM 2161 O O . LYS A 1 264 ? -21.97251 5.70335 4.16622 1.000 75.51173 279 LYS A O 1
ATOM 2167 N N . SER A 1 265 ? -22.48184 3.70384 3.26726 1.000 79.70425 280 SER A N 1
ATOM 2168 C CA . SER A 1 265 ? -21.20702 3.10696 3.65713 1.000 71.12637 280 SER A CA 1
ATOM 2169 C C . SER A 1 265 ? -20.03067 3.86748 3.05311 1.000 75.52000 280 SER A C 1
ATOM 2170 O O . SER A 1 265 ? -19.13212 4.32308 3.77011 1.000 85.09696 280 SER A O 1
ATOM 2173 N N . ILE A 1 266 ? -20.02217 4.01913 1.72714 1.000 70.76815 281 ILE A N 1
ATOM 2174 C CA . ILE A 1 266 ? -18.89129 4.66471 1.06704 1.000 81.64686 281 ILE A CA 1
ATOM 2175 C C . ILE A 1 266 ? -18.86622 6.15810 1.37637 1.000 80.11971 281 ILE A C 1
ATOM 2176 O O . ILE A 1 266 ? -17.79527 6.74847 1.57229 1.000 78.61123 281 ILE A O 1
ATOM 2181 N N . ALA A 1 267 ? -20.04067 6.79103 1.43839 1.000 76.44217 282 ALA A N 1
ATOM 2182 C CA . ALA A 1 267 ? -20.09290 8.21759 1.73624 1.000 66.44008 282 ALA A CA 1
ATOM 2183 C C . ALA A 1 267 ? -19.60165 8.51127 3.14634 1.000 72.69824 282 ALA A C 1
ATOM 2184 O O . ALA A 1 267 ? -19.03151 9.57950 3.39605 1.000 67.18214 282 ALA A O 1
ATOM 2186 N N . GLU A 1 268 ? -19.80591 7.57802 4.07660 1.000 81.93669 283 GLU A N 1
ATOM 2187 C CA . GLU A 1 268 ? -19.28960 7.74175 5.42826 1.000 75.07104 283 GLU A CA 1
ATOM 2188 C C . GLU A 1 268 ? -17.80970 7.39561 5.50812 1.000 72.83562 283 GLU A C 1
ATOM 2189 O O . GLU A 1 268 ? -17.07824 8.00528 6.29483 1.000 84.92417 283 GLU A O 1
ATOM 2195 N N . MET A 1 269 ? -17.35035 6.42912 4.70848 1.000 70.79580 284 MET A N 1
ATOM 2196 C CA . MET A 1 269 ? -15.91482 6.18721 4.61082 1.000 72.18062 284 MET A CA 1
ATOM 2197 C C . MET A 1 269 ? -15.18577 7.40578 4.06613 1.000 71.16450 284 MET A C 1
ATOM 2198 O O . MET A 1 269 ? -14.02201 7.64000 4.41101 1.000 72.62105 284 MET A O 1
ATOM 2203 N N . MET A 1 270 ? -15.84919 8.18783 3.21559 1.000 75.70797 285 MET A N 1
ATOM 2204 C CA . MET A 1 270 ? -15.25389 9.39439 2.65498 1.000 76.02386 285 MET A CA 1
ATOM 2205 C C . MET A 1 270 ? -15.42674 10.59851 3.57621 1.000 79.38716 285 MET A C 1
ATOM 2206 O O . MET A 1 270 ? -14.47249 11.34720 3.80863 1.000 91.23284 285 MET A O 1
ATOM 2211 N N . ALA A 1 271 ? -16.63161 10.79748 4.10880 1.000 74.80300 286 ALA A N 1
ATOM 2212 C CA . ALA A 1 271 ? -16.91378 11.88354 5.04645 1.000 72.13132 286 ALA A CA 1
ATOM 2213 C C . ALA A 1 271 ? -17.59312 11.30514 6.27940 1.000 71.10729 286 ALA A C 1
ATOM 2214 O O . ALA A 1 271 ? -18.82908 11.25607 6.35525 1.000 79.95081 286 ALA A O 1
ATOM 2216 N N . PRO A 1 272 ? -16.81607 10.85222 7.26926 1.000 72.01700 287 PRO A N 1
ATOM 2217 C CA . PRO A 1 272 ? -17.44659 10.32116 8.49036 1.000 76.35382 287 PRO A CA 1
ATOM 2218 C C . PRO A 1 272 ? -18.20634 11.37361 9.27949 1.000 75.48884 287 PRO A C 1
ATOM 2219 O O . PRO A 1 272 ? -19.32896 11.10773 9.72786 1.000 79.10316 287 PRO A O 1
ATOM 2223 N N . SER A 1 273 ? -17.63186 12.56797 9.45666 1.000 73.06608 288 SER A N 1
ATOM 2224 C CA . SER A 1 273 ? -18.26809 13.59186 10.28020 1.000 71.34393 288 SER A CA 1
ATOM 2225 C C . SER A 1 273 ? -19.57094 14.10075 9.68037 1.000 69.31280 288 SER A C 1
ATOM 2226 O O . SER A 1 273 ? -20.42359 14.59989 10.42122 1.000 77.59784 288 SER A O 1
ATOM 2229 N N . MET A 1 274 ? -19.74232 13.99380 8.36122 1.000 76.80084 289 MET A N 1
ATOM 2230 C CA . MET A 1 274 ? -20.99601 14.41432 7.74818 1.000 66.53605 289 MET A CA 1
ATOM 2231 C C . MET A 1 274 ? -22.16311 13.55405 8.21817 1.000 80.98564 289 MET A C 1
ATOM 2232 O O . MET A 1 274 ? -23.30780 14.02160 8.23835 1.000 74.17028 289 MET A O 1
ATOM 2237 N N . PHE A 1 275 ? -21.89440 12.30985 8.61669 1.000 77.36546 290 PHE A N 1
ATOM 2238 C CA . PHE A 1 275 ? -22.93004 11.39088 9.07206 1.000 77.59219 290 PHE A CA 1
ATOM 2239 C C . PHE A 1 275 ? -22.92879 11.21390 10.58577 1.000 81.94362 290 PHE A C 1
ATOM 2240 O O . PHE A 1 275 ? -23.38226 10.17934 11.08554 1.000 91.19018 290 PHE A O 1
ATOM 2248 N N . ASN A 1 276 ? -22.43836 12.20605 11.32557 1.000 85.96176 291 ASN A N 1
ATOM 2249 C CA . ASN A 1 276 ? -22.35726 12.13094 12.77896 1.000 82.15455 291 ASN A CA 1
ATOM 2250 C C . ASN A 1 276 ? -22.76224 13.47088 13.38083 1.000 77.40965 291 ASN A C 1
ATOM 2251 O O . ASN A 1 276 ? -22.04778 14.46662 13.21063 1.000 79.16356 291 ASN A O 1
ATOM 2256 N N . PRO A 1 277 ? -23.89093 13.53771 14.09131 1.000 78.10982 292 PRO A N 1
ATOM 2257 C CA . PRO A 1 277 ? -24.36980 14.83996 14.58512 1.000 72.62830 292 PRO A CA 1
ATOM 2258 C C . PRO A 1 277 ? -23.45005 15.48432 15.60430 1.000 74.68824 292 PRO A C 1
ATOM 2259 O O . PRO A 1 277 ? -23.57451 16.69080 15.85162 1.000 83.43497 292 PRO A O 1
ATOM 2263 N N . ASP A 1 278 ? -22.52713 14.72772 16.19910 1.000 77.33430 293 ASP A N 1
ATOM 2264 C CA . ASP A 1 278 ? -21.60803 15.30664 17.17142 1.000 77.54004 293 ASP A CA 1
ATOM 2265 C C . ASP A 1 278 ? -20.42907 16.00174 16.50241 1.000 78.81497 293 ASP A C 1
ATOM 2266 O O . ASP A 1 278 ? -19.86682 16.94274 17.07286 1.000 82.62234 293 ASP A O 1
ATOM 2271 N N . ASN A 1 279 ? -20.04428 15.56200 15.30326 1.000 90.54092 294 ASN A N 1
ATOM 2272 C CA . ASN A 1 279 ? -18.92284 16.14848 14.58551 1.000 75.37041 294 ASN A CA 1
ATOM 2273 C C . ASN A 1 279 ? -19.33314 16.92296 13.34169 1.000 76.35161 294 ASN A C 1
ATOM 2274 O O . ASN A 1 279 ? -18.49509 17.63353 12.77496 1.000 72.83276 294 ASN A O 1
ATOM 2279 N N . ALA A 1 280 ? -20.58760 16.80952 12.90412 1.000 83.01109 295 ALA A N 1
ATOM 2280 C CA . ALA A 1 280 ? -21.03753 17.46839 11.68353 1.000 69.92100 295 ALA A CA 1
ATOM 2281 C C . ALA A 1 280 ? -20.94523 18.98263 11.80608 1.000 80.56527 295 ALA A C 1
ATOM 2282 O O . ALA A 1 280 ? -21.73421 19.60488 12.52429 1.000 93.22036 295 ALA A O 1
ATOM 2284 N N . SER A 1 281 ? -19.98739 19.58127 11.10706 1.000 86.18755 296 SER A N 1
ATOM 2285 C CA . SER A 1 281 ? -19.77676 21.02558 11.12293 1.000 81.96469 296 SER A CA 1
ATOM 2286 C C . SER A 1 281 ? -20.17520 21.58263 9.75980 1.000 76.57265 296 SER A C 1
ATOM 2287 O O . SER A 1 281 ? -19.40308 21.51473 8.79897 1.000 74.05515 296 SER A O 1
ATOM 2290 N N . PHE A 1 282 ? -21.39014 22.12225 9.68056 1.000 69.44359 297 PHE A N 1
ATOM 2291 C CA . PHE A 1 282 ? -21.84261 22.83886 8.49576 1.000 65.94693 297 PHE A CA 1
ATOM 2292 C C . PHE A 1 282 ? -22.04102 24.30892 8.84015 1.000 66.66267 297 PHE A C 1
ATOM 2293 O O . PHE A 1 282 ? -23.07042 24.90231 8.50241 1.000 66.12001 297 PHE A O 1
ATOM 2301 N N . LYS A 1 283 ? -21.04903 24.90309 9.50801 1.000 68.12639 298 LYS A N 1
ATOM 2302 C CA . LYS A 1 283 ? -21.18303 26.24116 10.07328 1.000 80.51184 298 LYS A CA 1
ATOM 2303 C C . LYS A 1 283 ? -21.32739 27.33404 9.02252 1.000 68.95418 298 LYS A C 1
ATOM 2304 O O . LYS A 1 283 ? -21.63834 28.47317 9.38499 1.000 74.10638 298 LYS A O 1
ATOM 2310 N N . HIS A 1 284 ? -21.10841 27.02912 7.74264 1.000 67.94627 299 HIS A N 1
ATOM 2311 C CA . HIS A 1 284 ? -21.27988 28.05230 6.71762 1.000 72.16249 299 HIS A CA 1
ATOM 2312 C C . HIS A 1 284 ? -22.75256 28.32374 6.44065 1.000 77.97020 299 HIS A C 1
ATOM 2313 O O . HIS A 1 284 ? -23.11992 29.45355 6.09720 1.000 80.24360 299 HIS A O 1
ATOM 2320 N N . MET A 1 285 ? -23.60678 27.31246 6.58889 1.000 66.03547 300 MET A N 1
ATOM 2321 C CA . MET A 1 285 ? -25.03955 27.48679 6.37706 1.000 65.55879 300 MET A CA 1
ATOM 2322 C C . MET A 1 285 ? -25.74107 27.93489 7.65659 1.000 66.45766 300 MET A C 1
ATOM 2323 O O . MET A 1 285 ? -26.41639 28.96873 7.67437 1.000 74.31877 300 MET A O 1
ATOM 2328 N N . THR A 1 286 ? -25.58746 27.16755 8.73316 1.000 74.59977 301 THR A N 1
ATOM 2329 C CA . THR A 1 286 ? -26.23827 27.48945 9.99335 1.000 87.05826 301 THR A CA 1
ATOM 2330 C C . THR A 1 286 ? -25.35935 27.03347 11.14750 1.000 79.56308 301 THR A C 1
ATOM 2331 O O . THR A 1 286 ? -24.54389 26.11811 11.00528 1.000 79.99763 301 THR A O 1
ATOM 2335 N N . ARG A 1 287 ? -25.52911 27.69102 12.29203 1.000 81.89344 302 ARG A N 1
ATOM 2336 C CA . ARG A 1 287 ? -24.87266 27.26612 13.51961 1.000 76.42110 302 ARG A CA 1
ATOM 2337 C C . ARG A 1 287 ? -25.65945 26.19105 14.25646 1.000 72.27814 302 ARG A C 1
ATOM 2338 O O . ARG A 1 287 ? -25.17526 25.67379 15.26860 1.000 82.51788 302 ARG A O 1
ATOM 2346 N N . ASP A 1 288 ? -26.85302 25.84390 13.77156 1.000 78.16789 303 ASP A N 1
ATOM 2347 C CA . ASP A 1 288 ? -27.64826 24.77541 14.34984 1.000 74.35383 303 ASP A CA 1
ATOM 2348 C C . ASP A 1 288 ? -27.07016 23.41532 13.96401 1.000 69.45526 303 ASP A C 1
ATOM 2349 O O . ASP A 1 288 ? -26.53036 23.25064 12.86745 1.000 68.36713 303 ASP A O 1
ATOM 2354 N N . PRO A 1 289 ? -27.16880 22.42387 14.85024 1.000 75.99614 304 PRO A N 1
ATOM 2355 C CA . PRO A 1 289 ? -26.60774 21.10300 14.53712 1.000 70.03847 304 PRO A CA 1
ATOM 2356 C C . PRO A 1 289 ? -27.38591 20.38115 13.44847 1.000 71.45531 304 PRO A C 1
ATOM 2357 O O . PRO A 1 289 ? -28.47189 19.84860 13.69741 1.000 96.81214 304 PRO A O 1
ATOM 2361 N N . LEU A 1 290 ? -26.84131 20.36236 12.23590 1.000 67.48714 305 LEU A N 1
ATOM 2362 C CA . LEU A 1 290 ? -27.43707 19.65089 11.11507 1.000 82.59380 305 LEU A CA 1
ATOM 2363 C C . LEU A 1 290 ? -26.47194 18.58752 10.61493 1.000 74.55591 305 LEU A C 1
ATOM 2364 O O . LEU A 1 290 ? -25.25553 18.80045 10.58673 1.000 66.18267 305 LEU A O 1
ATOM 2369 N N . TYR A 1 291 ? -27.02195 17.44273 10.22263 1.000 78.06855 306 TYR A N 1
ATOM 2370 C CA . TYR A 1 291 ? -26.22434 16.33933 9.71354 1.000 74.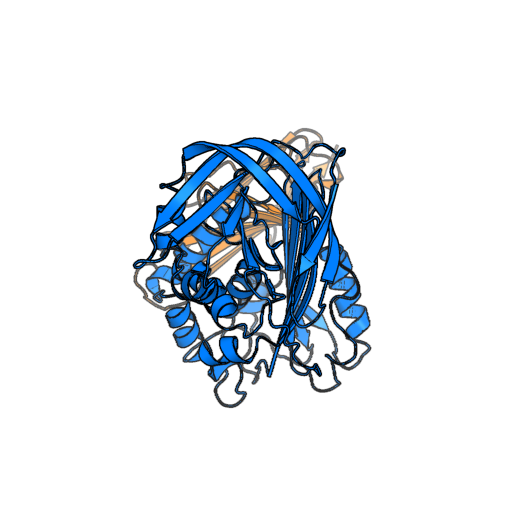57580 306 TYR A CA 1
ATOM 2371 C C . TYR A 1 291 ? -27.07644 15.54522 8.73321 1.000 73.68531 306 TYR A C 1
ATOM 2372 O O . TYR A 1 291 ? -28.24099 15.86921 8.48426 1.000 64.74700 306 TYR A O 1
ATOM 2381 N N . ILE A 1 292 ? -26.48090 14.49987 8.16960 1.000 65.53266 307 ILE A N 1
ATOM 2382 C CA . ILE A 1 292 ? -27.16420 13.59052 7.26025 1.000 64.49456 307 ILE A CA 1
ATOM 2383 C C . ILE A 1 292 ? -26.95191 12.17848 7.77972 1.000 65.81294 307 ILE A C 1
ATOM 2384 O O . ILE A 1 292 ? -25.82034 11.79516 8.08946 1.000 71.96434 307 ILE A O 1
ATOM 2389 N N . TYR A 1 293 ? -28.03560 11.41077 7.89396 1.000 66.59415 308 TYR A N 1
ATOM 2390 C CA . TYR A 1 293 ? -27.94488 10.06074 8.42857 1.000 68.22126 308 TYR A CA 1
ATOM 2391 C C . TYR A 1 293 ? -28.15648 8.97241 7.38808 1.000 71.14144 308 TYR A C 1
ATOM 2392 O O . TYR A 1 293 ? -27.77511 7.82552 7.63671 1.000 78.43069 308 TYR A O 1
ATOM 2401 N N . LYS A 1 294 ? -28.74605 9.29578 6.24008 1.000 66.84557 309 LYS A N 1
ATOM 2402 C CA . LYS A 1 294 ? -28.98427 8.32338 5.18437 1.000 66.81895 309 LYS A CA 1
ATOM 2403 C C . LYS A 1 294 ? -28.69122 8.96202 3.83635 1.000 69.12667 309 LYS A C 1
ATOM 2404 O O . LYS A 1 294 ? -28.95722 10.14970 3.63141 1.000 68.39203 309 LYS A O 1
ATOM 2410 N N . MET A 1 295 ? -28.13967 8.16838 2.92103 1.000 67.45195 310 MET A N 1
ATOM 2411 C CA . MET A 1 295 ? -27.84609 8.62990 1.56933 1.000 63.21770 310 MET A CA 1
ATOM 2412 C C . MET A 1 295 ? -28.11565 7.49170 0.59919 1.000 64.88293 310 MET A C 1
ATOM 2413 O O . MET A 1 295 ? -27.51511 6.41905 0.71357 1.000 74.16337 310 MET A O 1
ATOM 2418 N N . PHE A 1 296 ? -29.01625 7.72878 -0.34825 1.000 63.12380 311 PHE A N 1
ATOM 2419 C CA . PHE A 1 296 ? -29.41196 6.74023 -1.33711 1.000 63.60213 311 PHE A CA 1
ATOM 2420 C C . PHE A 1 296 ? -29.19779 7.28283 -2.74232 1.000 62.27788 311 PHE A C 1
ATOM 2421 O O . PHE A 1 296 ? -29.02606 8.48666 -2.95119 1.000 61.16606 311 PHE A O 1
ATOM 2429 N N . GLN A 1 297 ? -29.21455 6.37119 -3.71037 1.000 74.46735 312 GLN A N 1
ATOM 2430 C CA . GLN A 1 297 ? -29.29999 6.75170 -5.11258 1.000 64.52986 312 GLN A CA 1
ATOM 2431 C C . GLN A 1 297 ? -30.22825 5.78629 -5.82833 1.000 62.94029 312 GLN A C 1
ATOM 2432 O O . GLN A 1 297 ? -30.08892 4.56532 -5.69757 1.000 65.29882 312 GLN A O 1
ATOM 2438 N N . ASN A 1 298 ? -31.18230 6.34619 -6.56323 1.000 62.95022 313 ASN A N 1
ATOM 2439 C CA . ASN A 1 298 ? -32.09634 5.58961 -7.40937 1.000 64.17772 313 ASN A CA 1
ATOM 2440 C C . ASN A 1 298 ? -31.70098 5.85027 -8.85546 1.000 67.24706 313 ASN A C 1
ATOM 2441 O O . ASN A 1 298 ? -31.82089 6.97846 -9.34160 1.000 72.85118 313 ASN A O 1
ATOM 2446 N N . ALA A 1 299 ? -31.22243 4.81501 -9.53397 1.000 67.53932 314 ALA A N 1
ATOM 2447 C CA . ALA A 1 299 ? -30.79341 4.92114 -10.91726 1.000 68.30396 314 ALA A CA 1
ATOM 2448 C C . ALA A 1 299 ? -31.60106 3.97077 -11.79015 1.000 67.30584 314 ALA A C 1
ATOM 2449 O O . ALA A 1 299 ? -32.17167 2.98652 -11.31638 1.000 66.22833 314 ALA A O 1
ATOM 2451 N N . LYS A 1 300 ? -31.63825 4.28371 -13.08150 1.000 76.14333 315 LYS A N 1
ATOM 2452 C CA . LYS A 1 300 ? -32.37079 3.48942 -14.05524 1.000 66.07978 315 LYS A CA 1
ATOM 2453 C C . LYS A 1 300 ? -31.76878 3.75039 -15.42603 1.000 72.07019 315 LYS A C 1
ATOM 2454 O O . LYS A 1 300 ? -31.40917 4.88606 -15.74004 1.000 72.49455 315 LYS A O 1
ATOM 2460 N N . ILE A 1 301 ? -31.65050 2.69923 -16.23017 1.000 71.35230 316 ILE A N 1
ATOM 2461 C CA . ILE A 1 301 ? -31.16237 2.82858 -17.59761 1.000 78.69428 316 ILE A CA 1
ATOM 2462 C C . ILE A 1 301 ? -31.97465 1.91042 -18.49818 1.000 73.31779 316 ILE A C 1
ATOM 2463 O O . ILE A 1 301 ? -32.34916 0.79969 -18.10362 1.000 77.81019 316 ILE A O 1
ATOM 2468 N N . ASP A 1 302 ? -32.26812 2.39512 -19.70353 1.000 78.96380 317 ASP A N 1
ATOM 2469 C CA . ASP A 1 302 ? -32.94679 1.61677 -20.72917 1.000 74.28226 317 ASP A CA 1
ATOM 2470 C C . ASP A 1 302 ? -32.22280 1.83987 -22.04611 1.000 73.73591 317 ASP A C 1
ATOM 2471 O O . ASP A 1 302 ? -32.04865 2.98473 -22.47680 1.000 80.15511 317 ASP A O 1
ATOM 2476 N N . VAL A 1 303 ? -31.80061 0.74930 -22.67808 1.000 70.89009 318 VAL A N 1
ATOM 2477 C CA . VAL A 1 303 ? -31.05267 0.79636 -23.92746 1.000 70.73243 318 VAL A CA 1
ATOM 2478 C C . VAL A 1 303 ? -31.84332 0.05761 -24.99604 1.000 72.99520 318 VAL A C 1
ATOM 2479 O O . VAL A 1 303 ? -32.22793 -1.10098 -24.80034 1.000 74.45108 318 VAL A O 1
ATOM 2483 N N . ASP A 1 304 ? -32.09168 0.73179 -26.11935 1.000 77.37044 319 ASP A N 1
ATOM 2484 C CA . ASP A 1 304 ? -32.68447 0.08122 -27.28215 1.000 76.98117 319 ASP A CA 1
ATOM 2485 C C . ASP A 1 304 ? -31.88122 0.40608 -28.53627 1.000 75.53007 319 ASP A C 1
ATOM 2486 O O . ASP A 1 304 ? -30.77420 0.94673 -28.45197 1.000 73.70466 319 ASP A O 1
ATOM 2491 N N . GLU A 1 305 ? -32.43432 0.08103 -29.70610 1.000 77.59636 320 GLU A N 1
ATOM 2492 C CA . GLU A 1 305 ? -31.69358 0.23213 -30.95202 1.000 77.74091 320 GLU A CA 1
ATOM 2493 C C . GLU A 1 305 ? -31.46539 1.69004 -31.32160 1.000 77.13614 320 GLU A C 1
ATOM 2494 O O . GLU A 1 305 ? -30.50697 1.99015 -32.04129 1.000 76.33588 320 GLU A O 1
ATOM 2500 N N . GLN A 1 306 ? -32.31554 2.59927 -30.84556 1.000 83.76772 321 GLN A N 1
ATOM 2501 C CA . GLN A 1 306 ? -32.16469 4.00930 -31.18556 1.000 78.07115 321 GLN A CA 1
ATOM 2502 C C . GLN A 1 306 ? -31.16676 4.70799 -30.26914 1.000 83.07530 321 GLN A C 1
ATOM 2503 O O . GLN A 1 306 ? -30.30034 5.45265 -30.74084 1.000 82.53633 321 GLN A O 1
ATOM 2509 N N . GLY A 1 307 ? -31.26548 4.48249 -28.96736 1.000 80.22821 322 GLY A N 1
ATOM 2510 C CA . GLY A 1 307 ? -30.35279 5.13177 -28.05396 1.000 85.72033 322 GLY A CA 1
ATOM 2511 C C . GLY A 1 307 ? -30.52294 4.66132 -26.62790 1.000 81.74767 322 GLY A C 1
ATOM 2512 O O . GLY A 1 307 ? -30.99531 3.55322 -26.37038 1.000 76.64415 322 GLY A O 1
ATOM 2513 N N . THR A 1 308 ? -30.12575 5.52898 -25.70026 1.000 83.04389 323 THR A N 1
ATOM 2514 C CA . THR A 1 308 ? -30.13554 5.23477 -24.27509 1.000 67.11259 323 THR A CA 1
ATOM 2515 C C . THR A 1 308 ? -30.92427 6.30652 -23.53660 1.000 66.91307 323 THR A C 1
ATOM 2516 O O . THR A 1 308 ? -30.85696 7.48944 -23.88525 1.000 76.21956 323 THR A O 1
ATOM 2520 N N . VAL A 1 309 ? -31.67757 5.88984 -22.52110 1.000 76.77407 324 VAL A N 1
ATOM 2521 C CA . VAL A 1 309 ? -32.35785 6.81097 -21.61704 1.000 66.92963 324 VAL A CA 1
ATOM 2522 C C . VAL A 1 309 ? -31.99416 6.41547 -20.19491 1.000 66.09746 324 VAL A C 1
ATOM 2523 O O . VAL A 1 309 ? -32.28140 5.29068 -19.76806 1.000 73.52959 324 VAL A O 1
ATOM 2527 N N . ALA A 1 310 ? -31.36323 7.33125 -19.46431 1.000 76.04217 325 ALA A N 1
ATOM 2528 C CA . ALA A 1 310 ? -30.90455 7.05272 -18.11214 1.000 63.36999 325 ALA A CA 1
ATOM 2529 C C . ALA A 1 310 ? -31.38185 8.14136 -17.16330 1.000 69.87279 325 ALA A C 1
ATOM 2530 O O . ALA A 1 310 ? -31.41305 9.32126 -17.51966 1.000 64.76041 325 ALA A O 1
ATOM 2532 N N . GLU A 1 311 ? -31.76308 7.73306 -15.95731 1.000 79.19449 326 GLU A N 1
ATOM 2533 C CA . GLU A 1 311 ? -32.17673 8.64584 -14.90351 1.000 62.68445 326 GLU A CA 1
ATOM 2534 C C . GLU A 1 311 ? -31.45590 8.27587 -13.61756 1.000 61.81729 326 GLU A C 1
ATOM 2535 O O . GLU A 1 311 ? -31.14878 7.10609 -13.37816 1.000 65.47543 326 GLU A O 1
ATOM 2541 N N . ALA A 1 312 ? -31.18082 9.28085 -12.79059 1.000 66.75234 327 ALA A N 1
ATOM 2542 C CA . ALA A 1 312 ? -30.58022 9.01893 -11.49211 1.000 70.39248 327 ALA A CA 1
ATOM 2543 C C . ALA A 1 312 ? -30.94865 10.13545 -10.52972 1.000 60.11524 327 ALA A C 1
ATOM 2544 O O . ALA A 1 312 ? -31.08996 11.29574 -10.92097 1.000 68.82165 327 ALA A O 1
ATOM 2546 N N . SER A 1 313 ? -31.11113 9.76408 -9.26429 1.000 60.35211 328 SER A N 1
ATOM 2547 C CA . SER A 1 313 ? -31.45964 10.70783 -8.21022 1.000 74.46952 328 SER A CA 1
ATOM 2548 C C . SER A 1 313 ? -30.69162 10.33135 -6.95472 1.000 59.92773 328 SER A C 1
ATOM 2549 O O . SER A 1 313 ? -30.86552 9.22883 -6.42756 1.000 60.71063 328 SER A O 1
ATOM 2552 N N . THR A 1 314 ? -29.83862 11.23854 -6.49083 1.000 59.04787 329 THR A N 1
ATOM 2553 C CA . THR A 1 314 ? -29.07125 11.05543 -5.26741 1.000 69.68995 329 THR A CA 1
ATOM 2554 C C . THR A 1 314 ? -29.73916 11.85386 -4.15390 1.000 67.86731 329 THR A C 1
ATOM 2555 O O . THR A 1 314 ? -29.94766 13.06474 -4.29140 1.000 65.55136 329 THR A O 1
ATOM 2559 N N . ILE A 1 315 ? -30.07674 11.17707 -3.05953 1.000 60.05638 330 ILE A N 1
ATOM 2560 C CA . ILE A 1 315 ? -30.87523 11.75551 -1.98515 1.000 78.89058 330 ILE A CA 1
ATOM 2561 C C . ILE A 1 315 ? -30.10494 11.62870 -0.67901 1.000 62.00739 330 ILE A C 1
ATOM 2562 O O . ILE A 1 315 ? -29.79880 10.51434 -0.23743 1.000 61.51293 330 ILE A O 1
ATOM 2567 N N . MET A 1 316 ? -29.79790 12.76678 -0.06352 1.000 60.42462 331 MET A N 1
ATOM 2568 C CA . MET A 1 316 ? -29.25109 12.81948 1.28508 1.000 60.87343 331 MET A CA 1
ATOM 2569 C C . MET A 1 316 ? -30.36547 13.25823 2.22573 1.000 69.80770 331 MET A C 1
ATOM 2570 O O . MET A 1 316 ? -30.87240 14.37970 2.11155 1.000 61.47292 331 MET A O 1
ATOM 2575 N N . VAL A 1 317 ? -30.75217 12.37219 3.14066 1.000 78.89944 332 VAL A N 1
ATOM 2576 C CA . VAL A 1 317 ? -31.90709 12.56269 4.00323 1.000 84.83916 332 VAL A CA 1
ATOM 2577 C C . VAL A 1 317 ? -31.55607 12.03343 5.39145 1.000 78.19774 332 VAL A C 1
ATOM 2578 O O . VAL A 1 317 ? -30.45069 11.53957 5.62504 1.000 76.15130 332 VAL A O 1
ATOM 2582 N N . ALA A 1 318 ? -32.50243 12.15082 6.32644 1.000 75.31778 333 ALA A N 1
ATOM 2583 C CA . ALA A 1 318 ? -32.25511 11.79385 7.71921 1.000 80.69006 333 ALA A CA 1
ATOM 2584 C C . ALA A 1 318 ? -32.64535 10.36158 8.06418 1.000 74.26143 333 ALA A C 1
ATOM 2585 O O . ALA A 1 318 ? -32.07448 9.78582 8.99701 1.000 70.65825 333 ALA A O 1
ATOM 2587 N N . THR A 1 319 ? -33.60518 9.77109 7.35540 1.000 82.96431 334 THR A N 1
ATOM 2588 C CA . THR A 1 319 ? -34.02902 8.41105 7.66091 1.000 77.20160 334 THR A CA 1
ATOM 2589 C C . THR A 1 319 ? -34.50245 7.72594 6.38841 1.000 84.88413 334 THR A C 1
ATOM 2590 O O . THR A 1 319 ? -34.93834 8.37614 5.43544 1.000 90.06302 334 THR A O 1
ATOM 2594 N N . ALA A 1 320 ? -34.41613 6.39698 6.39191 1.000 73.42955 335 ALA A N 1
ATOM 2595 C CA . ALA A 1 320 ? -34.87286 5.57280 5.28023 1.000 80.26256 335 ALA A CA 1
ATOM 2596 C C . ALA A 1 320 ? -34.84086 4.11522 5.71359 1.000 76.50001 335 ALA A C 1
ATOM 2597 O O . ALA A 1 320 ? -34.19579 3.75820 6.70342 1.000 103.91829 335 ALA A O 1
ATOM 2599 N N . ARG A 1 321 ? -35.54791 3.27796 4.95651 1.000 112.54600 336 ARG A N 1
ATOM 2600 C CA . ARG A 1 321 ? -35.60879 1.84379 5.21798 1.000 131.34175 336 ARG A CA 1
ATOM 2601 C C . ARG A 1 321 ? -35.55644 1.10565 3.89022 1.000 136.18971 336 ARG A C 1
ATOM 2602 O O . ARG A 1 321 ? -36.45800 1.25726 3.06072 1.000 149.78322 336 ARG A O 1
ATOM 2610 N N . SER A 1 322 ? -34.50670 0.31098 3.68874 1.000 115.07165 337 SER A N 1
ATOM 2611 C CA . SER A 1 322 ? -34.35328 -0.45230 2.45878 1.000 128.18285 337 SER A CA 1
ATOM 2612 C C . SER A 1 322 ? -33.49523 -1.67727 2.73160 1.000 118.85014 337 SER A C 1
ATOM 2613 O O . SER A 1 322 ? -32.82460 -1.77439 3.76186 1.000 108.26835 337 SER A O 1
ATOM 2616 N N . SER A 1 323 ? -33.51741 -2.60990 1.78444 1.000 129.93854 338 SER A N 1
ATOM 2617 C CA . SER A 1 323 ? -32.77629 -3.84997 1.89428 1.000 126.68055 338 SER A CA 1
ATOM 2618 C C . SER A 1 323 ? -31.81630 -3.98275 0.71980 1.000 130.88900 338 SER A C 1
ATOM 2619 O O . SER A 1 323 ? -32.21054 -3.72395 -0.42687 1.000 118.33543 338 SER A O 1
ATOM 2622 N N . PRO A 1 324 ? -30.56035 -4.35749 0.95287 1.000 131.38512 339 PRO A N 1
ATOM 2623 C CA . PRO A 1 324 ? -29.61047 -4.47253 -0.16026 1.000 126.74085 339 PRO A CA 1
ATOM 2624 C C . PRO A 1 324 ? -29.92331 -5.66432 -1.05316 1.000 129.92493 339 PRO A C 1
ATOM 2625 O O . PRO A 1 324 ? -30.43087 -6.69475 -0.60467 1.000 135.76924 339 PRO A O 1
ATOM 2629 N N . GLU A 1 325 ? -29.60514 -5.51198 -2.33719 1.000 140.94938 340 GLU A N 1
ATOM 2630 C CA . GLU A 1 325 ? -29.77232 -6.56691 -3.32621 1.000 131.18405 340 GLU A CA 1
ATOM 2631 C C . GLU A 1 325 ? -28.41191 -7.14587 -3.69452 1.000 107.13295 340 GLU A C 1
ATOM 2632 O O . GLU A 1 325 ? -27.42253 -6.41532 -3.79358 1.000 104.62451 340 GLU A O 1
ATOM 2638 N N . LYS A 1 326 ? -28.36610 -8.46264 -3.89712 1.000 96.82140 341 LYS A N 1
ATOM 2639 C CA . LYS A 1 326 ? -27.11975 -9.16049 -4.21056 1.000 88.87463 341 LYS A CA 1
ATOM 2640 C C . LYS A 1 326 ? -27.40549 -10.18038 -5.30876 1.000 97.98006 341 LYS A C 1
ATOM 2641 O O . LYS A 1 326 ? -28.00682 -11.22644 -5.05131 1.000 99.78318 341 LYS A O 1
ATOM 2647 N N . LEU A 1 327 ? -26.97220 -9.86855 -6.52783 1.000 85.81952 342 LEU A N 1
ATOM 2648 C CA . LEU A 1 327 ? -27.05123 -10.78370 -7.65779 1.000 86.09140 342 LEU A CA 1
ATOM 2649 C C . LEU A 1 327 ? -25.63946 -11.07157 -8.14412 1.000 86.57462 342 LEU A C 1
ATOM 2650 O O . LEU A 1 327 ? -24.84408 -10.14563 -8.33463 1.000 91.74848 342 LEU A O 1
ATOM 2655 N N . GLU A 1 328 ? -25.32828 -12.35051 -8.33173 1.000 88.38999 343 GLU A N 1
ATOM 2656 C CA . GLU A 1 328 ? -23.99423 -12.78645 -8.73800 1.000 88.65880 343 GLU A CA 1
ATOM 2657 C C . GLU A 1 328 ? -24.02980 -13.12416 -10.22414 1.000 89.35813 343 GLU A C 1
ATOM 2658 O O . GLU A 1 328 ? -24.51149 -14.18864 -10.61991 1.000 90.89173 343 GLU A O 1
ATOM 2664 N N . PHE A 1 329 ? -23.51961 -12.21103 -11.04549 1.000 85.64704 344 PHE A N 1
ATOM 2665 C CA . PHE A 1 329 ? -23.41355 -12.43234 -12.47928 1.000 85.30969 344 PHE A CA 1
ATOM 2666 C C . PHE A 1 329 ? -22.10227 -13.13231 -12.80714 1.000 86.82735 344 PHE A C 1
ATOM 2667 O O . PHE A 1 329 ? -21.06517 -12.85539 -12.19775 1.000 109.13771 344 PHE A O 1
ATOM 2675 N N . ASN A 1 330 ? -22.15735 -14.04225 -13.77397 1.000 93.22769 345 ASN A N 1
ATOM 2676 C CA . ASN A 1 330 ? -20.98374 -14.74793 -14.26701 1.000 89.25924 345 ASN A CA 1
ATOM 2677 C C . ASN A 1 330 ? -20.63754 -14.22424 -15.65266 1.000 92.02502 345 ASN A C 1
ATOM 2678 O O . ASN A 1 330 ? -21.50905 -14.14731 -16.52559 1.000 110.16616 345 ASN A O 1
ATOM 2683 N N . THR A 1 331 ? -19.37084 -13.86832 -15.84481 1.000 114.23006 346 THR A N 1
ATOM 2684 C CA . THR A 1 331 ? -18.87538 -13.30849 -17.09741 1.000 123.37136 346 THR A CA 1
ATOM 2685 C C . THR A 1 331 ? -19.74161 -12.14920 -17.60165 1.000 100.29342 346 THR A C 1
ATOM 2686 O O . THR A 1 331 ? -20.32003 -12.22742 -18.68907 1.000 94.34538 346 THR A O 1
ATOM 2690 N N . PRO A 1 332 ? -19.84985 -11.05669 -16.83436 1.000 92.69824 347 PRO A N 1
ATOM 2691 C CA . PRO A 1 332 ? -20.63505 -9.91194 -17.30606 1.000 77.88826 347 PRO A CA 1
ATOM 2692 C C . PRO A 1 332 ? -19.76691 -8.90205 -18.03681 1.000 81.15700 347 PRO A C 1
ATOM 2693 O O . PRO A 1 332 ? -18.56224 -9.11848 -18.19987 1.000 82.25591 347 PRO A O 1
ATOM 2697 N N . PHE A 1 333 ? -20.36302 -7.80418 -18.49210 1.000 73.99710 348 PHE A N 1
ATOM 2698 C CA . PHE A 1 333 ? -19.61323 -6.71003 -19.08753 1.000 72.23382 348 PHE A CA 1
ATOM 2699 C C . PHE A 1 333 ? -19.97399 -5.41832 -18.37016 1.000 70.34054 348 PHE A C 1
ATOM 2700 O O . PHE A 1 333 ? -20.99701 -5.32822 -17.68711 1.000 70.25390 348 PHE A O 1
ATOM 2708 N N . VAL A 1 334 ? -19.11589 -4.41461 -18.52829 1.000 69.02429 349 VAL A N 1
ATOM 2709 C CA . VAL A 1 334 ? -19.26005 -3.14232 -17.83064 1.000 69.78975 349 VAL A CA 1
ATOM 2710 C C . VAL A 1 334 ? -19.44032 -2.03392 -18.85704 1.000 66.06823 349 VAL A C 1
ATOM 2711 O O . VAL A 1 334 ? -18.61976 -1.88699 -19.77000 1.000 69.97688 349 VAL A O 1
ATOM 2715 N N . PHE A 1 335 ? -20.50988 -1.25691 -18.70398 1.000 65.12754 350 PHE A N 1
ATOM 2716 C CA . PHE A 1 335 ? -20.77499 -0.10376 -19.54941 1.000 64.07520 350 PHE A CA 1
ATOM 2717 C C . PHE A 1 335 ? -20.50569 1.17995 -18.77588 1.000 62.80017 350 PHE A C 1
ATOM 2718 O O . PHE A 1 335 ? -20.68344 1.23806 -17.55735 1.000 65.71332 350 PHE A O 1
ATOM 2726 N N . ILE A 1 336 ? -20.06659 2.20862 -19.49957 1.000 62.15062 351 ILE A N 1
ATOM 2727 C CA . ILE A 1 336 ? -19.71325 3.50019 -18.91615 1.000 61.17983 351 ILE A CA 1
ATOM 2728 C C . ILE A 1 336 ? -20.14356 4.59633 -19.88137 1.000 63.67299 351 ILE A C 1
ATOM 2729 O O . ILE A 1 336 ? -19.61892 4.68151 -20.99551 1.000 65.63916 351 ILE A O 1
ATOM 2734 N N . ILE A 1 337 ? -21.08347 5.43717 -19.46289 1.000 60.65398 352 ILE A N 1
ATOM 2735 C CA . ILE A 1 337 ? -21.47314 6.60617 -20.24451 1.000 59.94157 352 ILE A CA 1
ATOM 2736 C C . ILE A 1 337 ? -20.59565 7.76803 -19.79247 1.000 60.38814 352 ILE A C 1
ATOM 2737 O O . ILE A 1 337 ? -20.67273 8.20574 -18.64147 1.000 62.29667 352 ILE A O 1
ATOM 2742 N N . ARG A 1 338 ? -19.75464 8.26515 -20.69775 1.000 64.73977 353 ARG A N 1
ATOM 2743 C CA . ARG A 1 338 ? -18.71352 9.22139 -20.35398 1.000 59.79029 353 ARG A CA 1
ATOM 2744 C C . ARG A 1 338 ? -18.72331 10.39171 -21.32548 1.000 64.70681 353 ARG A C 1
ATOM 2745 O O . ARG A 1 338 ? -18.89469 10.20931 -22.53595 1.000 65.98124 353 ARG A O 1
ATOM 2753 N N . HIS A 1 339 ? -18.53909 11.59357 -20.78225 1.000 60.09877 354 HIS A N 1
ATOM 2754 C CA . HIS A 1 339 ? -18.35432 12.80053 -21.58009 1.000 60.97777 354 HIS A CA 1
ATOM 2755 C C . HIS A 1 339 ? -16.87472 12.90083 -21.93267 1.000 67.47990 354 HIS A C 1
ATOM 2756 O O . HIS A 1 339 ? -16.03547 13.13666 -21.05732 1.000 69.28113 354 HIS A O 1
ATOM 2763 N N . ASP A 1 340 ? -16.55508 12.72406 -23.21608 1.000 70.98013 355 ASP A N 1
ATOM 2764 C CA . ASP A 1 340 ? -15.16709 12.58554 -23.64240 1.000 63.95771 355 ASP A CA 1
ATOM 2765 C C . ASP A 1 340 ? -14.36391 13.87377 -23.52107 1.000 71.88981 355 ASP A C 1
ATOM 2766 O O . ASP A 1 340 ? -13.14739 13.84214 -23.73498 1.000 77.04476 355 ASP A O 1
ATOM 2771 N N . ILE A 1 341 ? -14.99794 14.99498 -23.18723 1.000 73.61772 356 ILE A N 1
ATOM 2772 C CA . ILE A 1 341 ? -14.28590 16.26116 -23.06227 1.000 65.62009 356 ILE A CA 1
ATOM 2773 C C . ILE A 1 341 ? -13.93366 16.50654 -21.60250 1.000 70.18034 356 ILE A C 1
ATOM 2774 O O . ILE A 1 341 ? -12.76106 16.68392 -21.25392 1.000 77.96451 356 ILE A O 1
ATOM 2779 N N . THR A 1 342 ? -14.94756 16.51802 -20.74106 1.000 66.84618 357 THR A N 1
ATOM 2780 C CA . THR A 1 342 ? -14.74533 16.79347 -19.32643 1.000 63.32586 357 THR A CA 1
ATOM 2781 C C . THR A 1 342 ? -14.34124 15.56101 -18.53183 1.000 68.60909 357 THR A C 1
ATOM 2782 O O . THR A 1 342 ? -13.97999 15.69356 -17.35732 1.000 78.99625 357 THR A O 1
ATOM 2786 N N . GLY A 1 343 ? -14.39118 14.37644 -19.13662 1.000 64.22222 358 GLY A N 1
ATOM 2787 C CA . GLY A 1 343 ? -14.13221 13.14762 -18.42116 1.000 61.90649 358 GLY A CA 1
ATOM 2788 C C . GLY A 1 343 ? -15.22086 12.72561 -17.46231 1.000 61.81742 358 GLY A C 1
ATOM 2789 O O . GLY A 1 343 ? -15.05608 11.70825 -16.77920 1.000 68.62425 358 GLY A O 1
ATOM 2790 N N . PHE A 1 344 ? -16.32399 13.47004 -17.38759 1.000 60.04404 359 PHE A N 1
ATOM 2791 C CA . PHE A 1 344 ? -17.40429 13.13009 -16.47174 1.000 59.07402 359 PHE A CA 1
ATOM 2792 C C . PHE A 1 344 ? -17.98370 11.76326 -16.80759 1.000 58.74313 359 PHE A C 1
ATOM 2793 O O . PHE A 1 344 ? -18.20132 11.43034 -17.97520 1.000 76.11772 359 PHE A O 1
ATOM 2801 N N . ILE A 1 345 ? -18.23307 10.97036 -15.77241 1.000 58.38582 360 ILE A N 1
ATOM 2802 C CA . ILE A 1 345 ? -18.85457 9.66033 -15.91194 1.000 58.31461 360 ILE A CA 1
ATOM 2803 C C . ILE A 1 345 ? -20.30284 9.81650 -15.46605 1.000 57.79657 360 ILE A C 1
ATOM 2804 O O . ILE A 1 345 ? -20.60774 9.76813 -14.27146 1.000 57.55903 360 ILE A O 1
ATOM 2809 N N . LEU A 1 346 ? -21.20278 10.01231 -16.43123 1.000 57.83889 361 LEU A N 1
ATOM 2810 C CA . LEU A 1 346 ? -22.60327 10.23808 -16.09171 1.000 67.74571 361 LEU A CA 1
ATOM 2811 C C . LEU A 1 346 ? -23.22681 8.98533 -15.49079 1.000 60.35984 361 LEU A C 1
ATOM 2812 O O . LEU A 1 346 ? -23.83868 9.03513 -14.41782 1.000 60.21096 361 LEU A O 1
ATOM 2817 N N . PHE A 1 347 ? -23.08287 7.85216 -16.17180 1.000 68.06244 362 PHE A N 1
ATOM 2818 C CA . PHE A 1 347 ? -23.61484 6.58526 -15.69916 1.000 58.84241 362 PHE A CA 1
ATOM 2819 C C . PHE A 1 347 ? -22.59599 5.48798 -15.96231 1.000 59.34554 362 PHE A C 1
ATOM 2820 O O . PHE A 1 347 ? -21.70214 5.62884 -16.80037 1.000 59.37102 362 PHE A O 1
ATOM 2828 N N . MET A 1 348 ? -22.74259 4.39032 -15.22601 1.000 60.33666 363 MET A N 1
ATOM 2829 C CA . MET A 1 348 ? -21.96155 3.18318 -15.45833 1.000 63.49864 363 MET A CA 1
ATOM 2830 C C . MET A 1 348 ? -22.57671 2.04999 -14.65394 1.000 61.80618 363 MET A C 1
ATOM 2831 O O . MET A 1 348 ? -23.21316 2.28102 -13.62383 1.000 61.71568 363 MET A O 1
ATOM 2836 N N . GLY A 1 349 ? -22.38211 0.83174 -15.13024 1.000 62.93300 364 GLY A N 1
ATOM 2837 C CA . GLY A 1 349 ? -22.92559 -0.30812 -14.43100 1.000 64.24772 364 GLY A CA 1
ATOM 2838 C C . GLY A 1 349 ? -22.39410 -1.61108 -14.97408 1.000 65.64664 364 GLY A C 1
ATOM 2839 O O . GLY A 1 349 ? -21.31042 -1.66821 -15.55686 1.000 71.12702 364 GLY A O 1
ATOM 2840 N N . LYS A 1 350 ? -23.18413 -2.66151 -14.77476 1.000 67.12301 365 LYS A N 1
ATOM 2841 C CA . LYS A 1 350 ? -22.77989 -4.00639 -15.15845 1.000 68.83660 365 LYS A CA 1
ATOM 2842 C C . LYS A 1 350 ? -24.01008 -4.79827 -15.56992 1.000 70.23515 365 LYS A C 1
ATOM 2843 O O . LYS A 1 350 ? -24.99258 -4.85736 -14.82502 1.000 70.78694 365 LYS A O 1
ATOM 2849 N N . VAL A 1 351 ? -23.95120 -5.39549 -16.75657 1.000 82.10155 366 VAL A N 1
ATOM 2850 C CA . VAL A 1 351 ? -25.04368 -6.19087 -17.29780 1.000 74.98179 366 VAL A CA 1
ATOM 2851 C C . VAL A 1 351 ? -24.53319 -7.60125 -17.55051 1.000 74.68578 366 VAL A C 1
ATOM 2852 O O . VAL A 1 351 ? -23.37249 -7.80487 -17.92135 1.000 74.56475 366 VAL A O 1
ATOM 2856 N N . GLU A 1 352 ? -25.40888 -8.58044 -17.33845 1.000 76.82961 367 GLU A N 1
ATOM 2857 C CA . GLU A 1 352 ? -25.06305 -9.96981 -17.60887 1.000 91.41963 367 GLU A CA 1
ATOM 2858 C C . GLU A 1 352 ? -24.85977 -10.17127 -19.10540 1.000 86.41594 367 GLU A C 1
ATOM 2859 O O . GLU A 1 352 ? -25.77931 -9.95059 -19.90027 1.000 88.73285 367 GLU A O 1
ATOM 2865 N N . SER A 1 353 ? -23.66272 -10.59207 -19.48601 1.000 99.08958 368 SER A N 1
ATOM 2866 C CA . SER A 1 353 ? -23.30875 -10.80095 -20.88078 1.000 96.15329 368 SER A CA 1
ATOM 2867 C C . SER A 1 353 ? -23.64250 -12.22403 -21.31553 1.000 104.98293 368 SER A C 1
ATOM 2868 O O . SER A 1 353 ? -23.55852 -13.16005 -20.51415 1.000 101.67752 368 SER A O 1
ATOM 2871 N N . PRO A 1 354 ? -24.03328 -12.41026 -22.57606 1.000 123.76345 369 PRO A N 1
ATOM 2872 C CA . PRO A 1 354 ? -24.24729 -13.76813 -23.08556 1.000 114.99873 369 PRO A CA 1
ATOM 2873 C C . PRO A 1 354 ? -22.94873 -14.55912 -23.09819 1.000 110.24975 369 PRO A C 1
ATOM 2874 O O . PRO A 1 354 ? -21.84938 -14.00196 -23.14609 1.000 108.95039 369 PRO A O 1
ATOM 2878 N N . GLY A 1 355 ? -23.09398 -15.88549 -23.04995 1.000 123.25613 370 GLY A N 1
ATOM 2879 C CA . GLY A 1 355 ? -21.92808 -16.75261 -23.07516 1.000 131.22481 370 GLY A CA 1
ATOM 2880 C C . GLY A 1 355 ? -21.06983 -16.55933 -24.30866 1.000 159.45464 370 GLY A C 1
ATOM 2881 O O . GLY A 1 355 ? -19.84992 -16.73886 -24.25600 1.000 165.48841 370 GLY A O 1
ATOM 2882 N N . SER A 1 356 ? -21.68820 -16.18336 -25.43106 1.000 149.07277 371 SER A N 1
ATOM 2883 C CA . SER A 1 356 ? -20.93103 -15.89924 -26.64336 1.000 129.47240 371 SER A CA 1
ATOM 2884 C C . SER A 1 356 ? -20.12855 -14.60959 -26.53439 1.000 120.25359 371 SER A C 1
ATOM 2885 O O . SER A 1 356 ? -19.21237 -14.39545 -27.33532 1.000 131.75200 371 SER A O 1
ATOM 2888 N N . GLY A 1 357 ? -20.44706 -13.75243 -25.56692 1.000 110.02723 372 GLY A N 1
ATOM 2889 C CA . GLY A 1 357 ? -19.74986 -12.49333 -25.40639 1.000 108.47892 372 GLY A CA 1
ATOM 2890 C C . GLY A 1 357 ? -20.36812 -11.37624 -26.22158 1.000 106.03398 372 GLY A C 1
ATOM 2891 O O . GLY A 1 357 ? -21.33279 -11.55171 -26.97119 1.000 107.57096 372 GLY A O 1
ATOM 2892 N N . LEU A 1 358 ? -19.78819 -10.18736 -26.06246 1.000 89.18880 373 LEU A N 1
ATOM 2893 C CA . LEU A 1 358 ? -20.24913 -9.01534 -26.79568 1.000 95.03472 373 LEU A CA 1
ATOM 2894 C C . LEU A 1 358 ? -19.61402 -8.89233 -28.17304 1.000 102.93102 373 LEU A C 1
ATOM 2895 O O . LEU A 1 358 ? -20.22255 -8.30618 -29.07613 1.000 97.21779 373 LEU A O 1
ATOM 2900 N N . VAL A 1 359 ? -18.40855 -9.42361 -28.35467 1.000 109.75245 374 VAL A N 1
ATOM 2901 C CA . VAL A 1 359 ? -17.71395 -9.35310 -29.63833 1.000 95.87903 374 VAL A CA 1
ATOM 2902 C C . VAL A 1 359 ? -17.22588 -10.74452 -30.02811 1.000 106.16563 374 VAL A C 1
ATOM 2903 O O . VAL A 1 359 ? -16.11281 -11.13938 -29.64985 1.000 106.13556 374 VAL A O 1
ATOM 2907 N N . PRO A 1 360 ? -18.02269 -11.53057 -30.76795 1.000 113.85686 375 PRO A N 1
ATOM 2908 C CA . PRO A 1 360 ? -17.57188 -12.83248 -31.27169 1.000 111.65040 375 PRO A CA 1
ATOM 2909 C C . PRO A 1 360 ? -16.56545 -12.69498 -32.41192 1.000 120.48072 375 PRO A C 1
ATOM 2910 O O . PRO A 1 360 ? -15.37391 -12.92303 -32.20191 1.000 113.33053 375 PRO A O 1
ATOM 2914 N N . THR B 2 3 ? -31.27030 55.88284 -4.84012 1.000 175.32544 17 THR B N 1
ATOM 2915 C CA . THR B 2 3 ? -32.08855 54.86596 -5.49188 1.000 181.24986 17 THR B CA 1
ATOM 2916 C C . THR B 2 3 ? -31.49708 53.47010 -5.29991 1.000 175.24464 17 THR B C 1
ATOM 2917 O O . THR B 2 3 ? -30.33852 53.22968 -5.64157 1.000 179.99388 17 THR B O 1
ATOM 2921 N N . PRO B 2 4 ? -32.29460 52.54821 -4.75115 1.000 161.24946 18 PRO B N 1
ATOM 2922 C CA . PRO B 2 4 ? -31.81133 51.17077 -4.56739 1.000 149.13446 18 PRO B CA 1
ATOM 2923 C C . PRO B 2 4 ? -31.73256 50.36931 -5.85721 1.000 124.19598 18 PRO B C 1
ATOM 2924 O O . PRO B 2 4 ? -31.12464 49.29001 -5.85413 1.000 109.83731 18 PRO B O 1
ATOM 2928 N N . PHE B 2 5 ? -32.32360 50.85119 -6.94984 1.000 126.04384 19 PHE B N 1
ATOM 2929 C CA . PHE B 2 5 ? -32.30806 50.12683 -8.21471 1.000 106.21786 19 PHE B CA 1
ATOM 2930 C C . PHE B 2 5 ? -32.15297 51.09291 -9.38245 1.000 95.05471 19 PHE B C 1
ATOM 2931 O O . PHE B 2 5 ? -33.03770 51.92606 -9.61793 1.000 99.05823 19 PHE B O 1
ATOM 2939 N N . PRO B 2 6 ? -31.04762 51.02813 -10.12275 1.000 90.79475 20 PRO B N 1
ATOM 2940 C CA . PRO B 2 6 ? -30.95690 51.79414 -11.37237 1.000 111.46304 20 PRO B CA 1
ATOM 2941 C C . PRO B 2 6 ? -32.03387 51.35153 -12.35273 1.000 98.05670 20 PRO B C 1
ATOM 2942 O O . PRO B 2 6 ? -32.17504 50.16407 -12.65274 1.000 81.60343 20 PRO B O 1
ATOM 2946 N N . GLN B 2 7 ? -32.80498 52.31828 -12.84405 1.000 99.09398 21 GLN B N 1
ATOM 2947 C CA . GLN B 2 7 ? -33.92879 52.04942 -13.73908 1.000 81.77739 21 GLN B CA 1
ATOM 2948 C C . GLN B 2 7 ? -33.47006 52.25263 -15.17925 1.000 85.96195 21 GLN B C 1
ATOM 2949 O O . GLN B 2 7 ? -33.35159 53.38499 -15.65353 1.000 107.87545 21 GLN B O 1
ATOM 2955 N N . THR B 2 8 ? -33.22314 51.14481 -15.87416 1.000 81.68017 22 THR B N 1
ATOM 2956 C CA . THR B 2 8 ? -32.83313 51.16341 -17.28020 1.000 95.69416 22 THR B CA 1
ATOM 2957 C C . THR B 2 8 ? -34.09586 51.10263 -18.13271 1.000 82.21175 22 THR B C 1
ATOM 2958 O O . THR B 2 8 ? -34.78783 50.08115 -18.15614 1.000 81.38680 22 THR B O 1
ATOM 2962 N N . SER B 2 9 ? -34.39841 52.19234 -18.83115 1.000 83.95362 23 SER B N 1
ATOM 2963 C CA . SER B 2 9 ? -35.60641 52.29109 -19.64029 1.000 90.25133 23 SER B CA 1
ATOM 2964 C C . SER B 2 9 ? -35.24604 52.11403 -21.11052 1.000 85.74447 23 SER B C 1
ATOM 2965 O O . SER B 2 9 ? -34.40489 52.84773 -21.64099 1.000 86.59817 23 SER B O 1
ATOM 2968 N N . LYS B 2 10 ? -35.88297 51.14358 -21.76229 1.000 85.50036 24 LYS B N 1
ATOM 2969 C CA . LYS B 2 10 ? -35.64440 50.84501 -23.16625 1.000 86.26380 24 LYS B CA 1
ATOM 2970 C C . LYS B 2 10 ? -36.97615 50.65994 -23.88465 1.000 89.52849 24 LYS B C 1
ATOM 2971 O O . LYS B 2 10 ? -38.04074 50.56132 -23.26446 1.000 87.58778 24 LYS B O 1
ATOM 2977 N N . LYS B 2 11 ? -36.90333 50.61274 -25.21110 1.000 88.85228 25 LYS B N 1
ATOM 2978 C CA . LYS B 2 11 ? -38.07367 50.45753 -26.06076 1.000 90.49455 25 LYS B CA 1
ATOM 2979 C C . LYS B 2 11 ? -38.20010 49.01830 -26.54939 1.000 89.74293 25 LYS B C 1
ATOM 2980 O O . LYS B 2 11 ? -37.27315 48.21122 -26.44961 1.000 90.03055 25 LYS B O 1
ATOM 2986 N N . ILE B 2 12 ? -39.37751 48.70703 -27.08836 1.000 91.08528 26 ILE B N 1
ATOM 2987 C CA . ILE B 2 12 ? -39.63684 47.38345 -27.64386 1.000 90.83853 26 ILE B CA 1
ATOM 2988 C C . ILE B 2 12 ? -38.76737 47.18647 -28.87887 1.000 91.64402 26 ILE B C 1
ATOM 2989 O O . ILE B 2 12 ? -38.83776 47.96524 -29.83665 1.000 103.32775 26 ILE B O 1
ATOM 2994 N N . GLY B 2 13 ? -37.93995 46.14367 -28.86075 1.000 90.10478 27 GLY B N 1
ATOM 2995 C CA . GLY B 2 13 ? -37.09707 45.80472 -29.98583 1.000 90.87882 27 GLY B CA 1
ATOM 2996 C C . GLY B 2 13 ? -35.63481 46.15733 -29.82153 1.000 89.94231 27 GLY B C 1
ATOM 2997 O O . GLY B 2 13 ? -34.80820 45.67087 -30.60322 1.000 96.04863 27 GLY B O 1
ATOM 2998 N N . ASP B 2 14 ? -35.29027 46.98255 -28.83690 1.000 91.90829 28 ASP B N 1
ATOM 2999 C CA . ASP B 2 14 ? -33.90142 47.35484 -28.62834 1.000 88.28175 28 ASP B CA 1
ATOM 3000 C C . ASP B 2 14 ? -33.11325 46.18670 -28.03788 1.000 86.21166 28 ASP B C 1
ATOM 3001 O O . ASP B 2 14 ? -33.66412 45.15128 -27.65249 1.000 85.15665 28 ASP B O 1
ATOM 3006 N N . ASP B 2 15 ? -31.79687 46.36724 -27.97825 1.000 88.13635 29 ASP B N 1
ATOM 3007 C CA . ASP B 2 15 ? -30.88846 45.43105 -27.32591 1.000 84.04551 29 ASP B CA 1
ATOM 3008 C C . ASP B 2 15 ? -30.35438 46.10418 -26.06848 1.000 82.95825 29 ASP B C 1
ATOM 3009 O O . ASP B 2 15 ? -29.60328 47.08209 -26.15295 1.000 83.72230 29 ASP B O 1
ATOM 3014 N N . ALA B 2 16 ? -30.74613 45.58489 -24.90809 1.000 91.06484 30 ALA B N 1
ATOM 3015 C CA . ALA B 2 16 ? -30.34196 46.14937 -23.62691 1.000 80.46663 30 ALA B CA 1
ATOM 3016 C C . ALA B 2 16 ? -29.04080 45.49958 -23.17484 1.000 79.42797 30 ALA B C 1
ATOM 3017 O O . ALA B 2 16 ? -28.99272 44.28524 -22.95331 1.000 86.04348 30 ALA B O 1
ATOM 3019 N N . THR B 2 17 ? -27.99170 46.30580 -23.03944 1.000 79.93663 31 THR B N 1
ATOM 3020 C CA . THR B 2 17 ? -26.68620 45.83306 -22.59317 1.000 83.19028 31 THR B CA 1
ATOM 3021 C C . THR B 2 17 ? -26.53798 46.15049 -21.10929 1.000 78.44946 31 THR B C 1
ATOM 3022 O O . THR B 2 17 ? -26.34867 47.31107 -20.73059 1.000 79.18876 31 THR B O 1
ATOM 3026 N N . LEU B 2 18 ? -26.62540 45.11959 -20.27463 1.000 77.07225 32 LEU B N 1
ATOM 3027 C CA . LEU B 2 18 ? -26.50184 45.26298 -18.83135 1.000 76.35714 32 LEU B CA 1
ATOM 3028 C C . LEU B 2 18 ? -25.09861 44.85619 -18.40251 1.000 76.18730 32 LEU B C 1
ATOM 3029 O O . LEU B 2 18 ? -24.62176 43.77328 -18.76165 1.000 85.78465 32 LEU B O 1
ATOM 3034 N N . SER B 2 19 ? -24.44284 45.72300 -17.63435 1.000 76.73479 33 SER B N 1
ATOM 3035 C CA . SER B 2 19 ? -23.07654 45.49284 -17.19381 1.000 76.95142 33 SER B CA 1
ATOM 3036 C C . SER B 2 19 ? -22.95192 45.76747 -15.70235 1.000 85.62637 33 SER B C 1
ATOM 3037 O O . SER B 2 19 ? -23.69383 46.57460 -15.13527 1.000 77.25356 33 SER B O 1
ATOM 3040 N N . CYS B 2 20 ? -21.99829 45.08107 -15.07537 1.000 87.46651 34 CYS B N 1
ATOM 3041 C CA . CYS B 2 20 ? -21.71905 45.23304 -13.65560 1.000 90.83874 34 CYS B CA 1
ATOM 3042 C C . CYS B 2 20 ? -20.22094 45.11512 -13.42054 1.000 89.67073 34 CYS B C 1
ATOM 3043 O O . CYS B 2 20 ? -19.52154 44.37816 -14.12202 1.000 85.87165 34 CYS B O 1
ATOM 3046 N N . ASN B 2 21 ? -19.73934 45.84479 -12.41664 1.000 97.67230 35 ASN B N 1
ATOM 3047 C CA . ASN B 2 21 ? -18.32890 45.87901 -12.06001 1.000 86.20729 35 ASN B CA 1
ATOM 3048 C C . ASN B 2 21 ? -18.13443 45.29953 -10.66580 1.000 87.10848 35 ASN B C 1
ATOM 3049 O O . ASN B 2 21 ? -18.91197 45.58644 -9.74984 1.000 92.06237 35 ASN B O 1
ATOM 3054 N N . ARG B 2 22 ? -17.09429 44.48304 -10.51136 1.000 80.06243 36 ARG B N 1
ATOM 3055 C CA . ARG B 2 22 ? -16.73968 43.90969 -9.21974 1.000 80.33881 36 ARG B CA 1
ATOM 3056 C C . ARG B 2 22 ? -15.87089 44.89253 -8.44521 1.000 87.96508 36 ARG B C 1
ATOM 3057 O O . ARG B 2 22 ? -14.92956 45.47088 -8.99807 1.000 93.91642 36 ARG B O 1
ATOM 3065 N N . ASN B 2 23 ? -16.19449 45.08414 -7.16607 1.000 87.95757 37 ASN B N 1
ATOM 3066 C CA . ASN B 2 23 ? -15.40580 45.98694 -6.33500 1.000 85.16096 37 ASN B CA 1
ATOM 3067 C C . ASN B 2 23 ? -14.06573 45.35925 -5.97343 1.000 86.05143 37 ASN B C 1
ATOM 3068 O O . ASN B 2 23 ? -13.01278 45.99253 -6.11400 1.000 87.86220 37 ASN B O 1
ATOM 3073 N N . ASN B 2 24 ? -14.08748 44.11256 -5.50578 1.000 85.32436 38 ASN B N 1
ATOM 3074 C CA . ASN B 2 24 ? -12.86223 43.36358 -5.24815 1.000 86.55225 38 ASN B CA 1
ATOM 3075 C C . ASN B 2 24 ? -12.17618 43.07035 -6.57597 1.000 103.46684 38 ASN B C 1
ATOM 3076 O O . ASN B 2 24 ? -12.66110 42.25687 -7.36857 1.000 109.26138 38 ASN B O 1
ATOM 3081 N N . THR B 2 25 ? -11.04792 43.73388 -6.82384 1.000 102.18936 39 THR B N 1
ATOM 3082 C CA . THR B 2 25 ? -10.28109 43.54488 -8.04769 1.000 88.81473 39 THR B CA 1
ATOM 3083 C C . THR B 2 25 ? -8.97490 42.79904 -7.79962 1.000 106.62771 39 THR B C 1
ATOM 3084 O O . THR B 2 25 ? -8.08065 42.82030 -8.65090 1.000 115.78619 39 THR B O 1
ATOM 3088 N N . ASN B 2 26 ? -8.84783 42.13630 -6.64815 1.000 113.49170 40 ASN B N 1
ATOM 3089 C CA . ASN B 2 26 ? -7.62050 41.43806 -6.28959 1.000 119.45079 40 ASN B CA 1
ATOM 3090 C C . ASN B 2 26 ? -7.85977 39.98569 -5.89440 1.000 110.39080 40 ASN B C 1
ATOM 3091 O O . ASN B 2 26 ? -6.94806 39.34589 -5.35746 1.000 119.81258 40 ASN B O 1
ATOM 3096 N N . ASP B 2 27 ? -9.05051 39.44907 -6.14221 1.000 99.54744 41 ASP B N 1
ATOM 3097 C CA . ASP B 2 27 ? -9.36735 38.06554 -5.82918 1.000 94.51667 41 ASP B CA 1
ATOM 3098 C C . ASP B 2 27 ? -9.80342 37.33055 -7.08924 1.000 97.12858 41 ASP B C 1
ATOM 3099 O O . ASP B 2 27 ? -10.20648 37.93969 -8.08404 1.000 108.62245 41 ASP B O 1
ATOM 3104 N N . TYR B 2 28 ? -9.71725 36.00383 -7.03262 1.000 86.65508 42 TYR B N 1
ATOM 3105 C CA . TYR B 2 28 ? -10.07987 35.16207 -8.16545 1.000 85.05693 42 TYR B CA 1
ATOM 3106 C C . TYR B 2 28 ? -11.59482 35.02775 -8.23863 1.000 90.21119 42 TYR B C 1
ATOM 3107 O O . TYR B 2 28 ? -12.22258 34.50691 -7.31036 1.000 89.48984 42 TYR B O 1
ATOM 3116 N N . VAL B 2 29 ? -12.18059 35.49599 -9.33818 1.000 81.59800 43 VAL B N 1
ATOM 3117 C CA . VAL B 2 29 ? -13.61822 35.35555 -9.54854 1.000 81.40262 43 VAL B CA 1
ATOM 3118 C C . VAL B 2 29 ? -13.90789 33.89275 -9.86537 1.000 80.00464 43 VAL B C 1
ATOM 3119 O O . VAL B 2 29 ? -13.51719 33.38778 -10.92147 1.000 78.97544 43 VAL B O 1
ATOM 3123 N N . VAL B 2 30 ? -14.58156 33.20360 -8.94388 1.000 77.97597 44 VAL B N 1
ATOM 3124 C CA . VAL B 2 30 ? -15.00334 31.83368 -9.21618 1.000 77.18516 44 VAL B CA 1
ATOM 3125 C C . VAL B 2 30 ? -15.98547 31.81360 -10.37856 1.000 75.80980 44 VAL B C 1
ATOM 3126 O O . VAL B 2 30 ? -15.85756 31.00870 -11.30907 1.000 75.80677 44 VAL B O 1
ATOM 3130 N N . MET B 2 31 ? -16.96662 32.71266 -10.35439 1.000 75.96750 45 MET B N 1
ATOM 3131 C CA . MET B 2 31 ? -17.93238 32.77568 -11.44731 1.000 73.78205 45 MET B CA 1
ATOM 3132 C C . MET B 2 31 ? -18.71563 34.07871 -11.36655 1.000 73.41288 45 MET B C 1
ATOM 3133 O O . MET B 2 31 ? -18.67844 34.79574 -10.36071 1.000 78.99180 45 MET B O 1
ATOM 3138 N N . SER B 2 32 ? -19.43010 34.37381 -12.45215 1.000 72.73027 46 SER B N 1
ATOM 3139 C CA . SER B 2 32 ? -20.32716 35.51923 -12.52044 1.000 72.30935 46 SER B CA 1
ATOM 3140 C C . SER B 2 32 ? -21.71164 35.03637 -12.92649 1.000 71.19849 46 SER B C 1
ATOM 3141 O O . SER B 2 32 ? -21.86360 34.36729 -13.95049 1.000 83.52248 46 SER B O 1
ATOM 3144 N N . ALA B 2 33 ? -22.71744 35.37871 -12.13297 1.000 70.59258 47 ALA B N 1
ATOM 3145 C CA . ALA B 2 33 ? -24.07029 34.89279 -12.34862 1.000 69.71017 47 ALA B CA 1
ATOM 3146 C C . ALA B 2 33 ? -25.00635 36.03360 -12.72365 1.000 69.67327 47 ALA B C 1
ATOM 3147 O O . ALA B 2 33 ? -24.83915 37.17268 -12.27932 1.000 72.47109 47 ALA B O 1
ATOM 3149 N N . TRP B 2 34 ? -25.99555 35.70950 -13.55352 1.000 69.31121 48 TRP B N 1
ATOM 3150 C CA . TRP B 2 34 ? -27.07902 36.61789 -13.89736 1.000 69.37683 48 TRP B CA 1
ATOM 3151 C C . TRP B 2 34 ? -28.39418 35.89611 -13.65741 1.000 68.77831 48 TRP B C 1
ATOM 3152 O O . TRP B 2 34 ? -28.58562 34.77858 -14.15069 1.000 68.88233 48 TRP B O 1
ATOM 3163 N N . TYR B 2 35 ? -29.29047 36.52510 -12.89645 1.000 68.73330 49 TYR B N 1
ATOM 3164 C CA . TYR B 2 35 ? -30.62424 35.97661 -12.68889 1.000 68.40399 49 TYR B CA 1
ATOM 3165 C C . TYR B 2 35 ? -31.67622 37.06854 -12.80114 1.000 68.89500 49 TYR B C 1
ATOM 3166 O O . TYR B 2 35 ? -31.44470 38.21375 -12.40999 1.000 69.34650 49 TYR B O 1
ATOM 3175 N N . LYS B 2 36 ? -32.84295 36.69917 -13.31849 1.000 80.33042 50 LYS B N 1
ATOM 3176 C CA . LYS B 2 36 ? -34.02180 37.54926 -13.23414 1.000 73.25593 50 LYS B CA 1
ATOM 3177 C C . LYS B 2 36 ? -34.57972 37.43131 -11.82250 1.000 69.39427 50 LYS B C 1
ATOM 3178 O O . LYS B 2 36 ? -34.93307 36.33622 -11.38697 1.000 68.99244 50 LYS B O 1
ATOM 3184 N N . GLU B 2 37 ? -34.64773 38.54973 -11.10796 1.000 136.13573 51 GLU B N 1
ATOM 3185 C CA . GLU B 2 37 ? -35.01725 38.52767 -9.69188 1.000 148.79741 51 GLU B CA 1
ATOM 3186 C C . GLU B 2 37 ? -36.30919 37.76460 -9.39224 1.000 148.62922 51 GLU B C 1
ATOM 3187 O O . GLU B 2 37 ? -36.35976 37.10003 -8.34246 1.000 146.27086 51 GLU B O 1
ATOM 3193 N N . PRO B 2 38 ? -37.36812 37.78529 -10.23125 1.000 95.58304 52 PRO B N 1
ATOM 3194 C CA . PRO B 2 38 ? -38.46710 36.83257 -10.00452 1.000 102.16758 52 PRO B CA 1
ATOM 3195 C C . PRO B 2 38 ? -38.02091 35.38655 -10.19486 1.000 123.19714 52 PRO B C 1
ATOM 3196 O O . PRO B 2 38 ? -38.29636 34.78740 -11.24083 1.000 132.71191 52 PRO B O 1
ATOM 3200 N N . ASN B 2 39 ? -37.31633 34.84232 -9.19267 1.000 107.11369 53 ASN B N 1
ATOM 3201 C CA . ASN B 2 39 ? -36.82735 33.46364 -9.12235 1.000 103.13244 53 ASN B CA 1
ATOM 3202 C C . ASN B 2 39 ? -36.57915 32.80072 -10.47353 1.000 103.56932 53 ASN B C 1
ATOM 3203 O O . ASN B 2 39 ? -37.20827 31.78793 -10.80125 1.000 106.91743 53 ASN B O 1
ATOM 3208 N N . SER B 2 40 ? -35.65926 33.36083 -11.25629 1.000 102.68495 54 SER B N 1
ATOM 3209 C CA . SER B 2 40 ? -35.30690 32.82705 -12.56723 1.000 86.15931 54 SER B CA 1
ATOM 3210 C C . SER B 2 40 ? -33.82116 33.04513 -12.79249 1.000 83.04853 54 SER B C 1
ATOM 3211 O O . SER B 2 40 ? -33.36998 34.18969 -12.88066 1.000 88.80824 54 SER B O 1
ATOM 3214 N N . ILE B 2 41 ? -33.06910 31.95543 -12.89429 1.000 78.49833 55 ILE B N 1
ATOM 3215 C CA . ILE B 2 41 ? -31.63571 32.03657 -13.14799 1.000 67.93854 55 ILE B CA 1
ATOM 3216 C C . ILE B 2 41 ? -31.42141 32.14964 -14.65022 1.000 72.40228 55 ILE B C 1
ATOM 3217 O O . ILE B 2 41 ? -31.85623 31.28354 -15.41673 1.000 81.64047 55 ILE B O 1
ATOM 3222 N N . ILE B 2 42 ? -30.76079 33.22497 -15.07544 1.000 68.27747 56 ILE B N 1
ATOM 3223 C CA . ILE B 2 42 ? -30.50993 33.42988 -16.49890 1.000 70.61739 56 ILE B CA 1
ATOM 3224 C C . ILE B 2 42 ? -29.30063 32.62398 -16.95299 1.000 69.08022 56 ILE B C 1
ATOM 3225 O O . ILE B 2 42 ? -29.40530 31.76095 -17.83240 1.000 69.45404 56 ILE B O 1
ATOM 3230 N N . LEU B 2 43 ? -28.13947 32.88005 -16.35300 1.000 68.97266 57 LEU B N 1
ATOM 3231 C CA . LEU B 2 43 ? -26.93283 32.19220 -16.79436 1.000 69.34183 57 LEU B CA 1
ATOM 3232 C C . LEU B 2 43 ? -25.86145 32.24541 -15.71487 1.000 69.19849 57 LEU B C 1
ATOM 3233 O O . LEU B 2 43 ? -25.89024 33.08845 -14.81366 1.000 69.00113 57 LEU B O 1
ATOM 3238 N N . LEU B 2 44 ? -24.91229 31.31749 -15.83090 1.000 71.63521 58 LEU B N 1
ATOM 3239 C CA . LEU B 2 44 ? -23.72206 31.25751 -14.99067 1.000 69.76945 58 LEU B CA 1
ATOM 3240 C C . LEU B 2 44 ? -22.50687 31.20824 -15.90381 1.000 70.76779 58 LEU B C 1
ATOM 3241 O O . LEU B 2 44 ? -22.36107 30.26851 -16.69107 1.000 71.15099 58 LEU B O 1
ATOM 3246 N N . ALA B 2 45 ? -21.63861 32.20892 -15.80496 1.000 71.36270 59 ALA B N 1
ATOM 3247 C CA . ALA B 2 45 ? -20.45058 32.30799 -16.63869 1.000 72.51876 59 ALA B CA 1
ATOM 3248 C C . ALA B 2 45 ? -19.22494 31.96602 -15.80398 1.000 76.40839 59 ALA B C 1
ATOM 3249 O O . ALA B 2 45 ? -18.94608 32.63024 -14.79594 1.000 82.50524 59 ALA B O 1
ATOM 3251 N N . ALA B 2 46 ? -18.51167 30.92194 -16.21621 1.000 73.85539 60 ALA B N 1
ATOM 3252 C CA . ALA B 2 46 ? -17.19917 30.57772 -15.68529 1.000 77.89827 60 ALA B CA 1
ATOM 3253 C C . ALA B 2 46 ? -16.20228 30.87899 -16.79865 1.000 76.32115 60 ALA B C 1
ATOM 3254 O O . ALA B 2 46 ? -16.04255 30.08681 -17.73381 1.000 76.89954 60 ALA B O 1
ATOM 3256 N N . LYS B 2 47 ? -15.55861 32.04283 -16.70412 1.000 90.23121 61 LYS B N 1
ATOM 3257 C CA . LYS B 2 47 ? -14.61153 32.53615 -17.70828 1.000 78.50223 61 LYS B CA 1
ATOM 3258 C C . LYS B 2 47 ? -15.34237 32.60199 -19.04411 1.000 94.32950 61 LYS B C 1
ATOM 3259 O O . LYS B 2 47 ? -16.30285 33.38341 -19.15988 1.000 82.79236 61 LYS B O 1
ATOM 3265 N N . SER B 2 48 ? -14.95331 31.82715 -20.05627 1.000 104.88353 62 SER B N 1
ATOM 3266 C CA . SER B 2 48 ? -15.59194 31.87188 -21.36364 1.000 103.80619 62 SER B CA 1
ATOM 3267 C C . SER B 2 48 ? -16.55567 30.71026 -21.58545 1.000 106.11251 62 SER B C 1
ATOM 3268 O O . SER B 2 48 ? -16.94034 30.44318 -22.72912 1.000 116.13059 62 SER B O 1
ATOM 3271 N N . ASP B 2 49 ? -16.95359 30.01690 -20.52127 1.000 79.13400 63 ASP B N 1
ATOM 3272 C CA . ASP B 2 49 ? -17.93743 28.94372 -20.60391 1.000 76.81951 63 ASP B CA 1
ATOM 3273 C C . ASP B 2 49 ? -19.21590 29.40281 -19.91648 1.000 75.20949 63 ASP B C 1
ATOM 3274 O O . ASP B 2 49 ? -19.21719 29.65862 -18.70870 1.000 80.69673 63 ASP B O 1
ATOM 3279 N N . VAL B 2 50 ? -20.29935 29.50221 -20.67909 1.000 74.91274 64 VAL B N 1
ATOM 3280 C CA . VAL B 2 50 ? -21.56636 30.01992 -20.17800 1.000 73.66497 64 VAL B CA 1
ATOM 3281 C C . VAL B 2 50 ? -22.56899 28.87614 -20.12216 1.000 73.10899 64 VAL B C 1
ATOM 3282 O O . VAL B 2 50 ? -22.82453 28.21204 -21.13428 1.000 73.82783 64 VAL B O 1
ATOM 3286 N N . LEU B 2 51 ? -23.13695 28.64989 -18.94015 1.000 72.00879 65 LEU B N 1
ATOM 3287 C CA . LEU B 2 51 ? -24.18074 27.65620 -18.72034 1.000 73.69094 65 LEU B CA 1
ATOM 3288 C C . LEU B 2 51 ? -25.50103 28.39860 -18.55952 1.000 70.72552 65 LEU B C 1
ATOM 3289 O O . LEU B 2 51 ? -25.68210 29.15169 -17.59693 1.000 75.87764 65 LEU B O 1
ATOM 3294 N N . TYR B 2 52 ? -26.41484 28.19457 -19.50249 1.000 81.93472 66 TYR B N 1
ATOM 3295 C CA . TYR B 2 52 ? -27.70625 28.86550 -19.48141 1.000 70.71482 66 TYR B CA 1
ATOM 3296 C C . TYR B 2 52 ? -28.72447 28.00703 -18.74400 1.000 70.09293 66 TYR B C 1
ATOM 3297 O O . TYR B 2 52 ? -28.86169 26.81254 -19.02559 1.000 70.42984 66 TYR B O 1
ATOM 3306 N N . PHE B 2 53 ? -29.43071 28.61776 -17.80161 1.000 72.74613 67 PHE B N 1
ATOM 3307 C CA . PHE B 2 53 ? -30.45769 27.94179 -17.02592 1.000 77.82106 67 PHE B CA 1
ATOM 3308 C C . PHE B 2 53 ? -31.83706 28.21736 -17.61057 1.000 92.99067 67 PHE B C 1
ATOM 3309 O O . PHE B 2 53 ? -32.03919 29.17160 -18.36639 1.000 77.98635 67 PHE B O 1
ATOM 3317 N N . ASP B 2 54 ? -32.78473 27.36023 -17.24559 1.000 108.38294 68 ASP B N 1
ATOM 3318 C CA . ASP B 2 54 ? -34.20686 27.53851 -17.56520 1.000 108.42863 68 ASP B CA 1
ATOM 3319 C C . ASP B 2 54 ? -34.36153 27.65332 -19.08524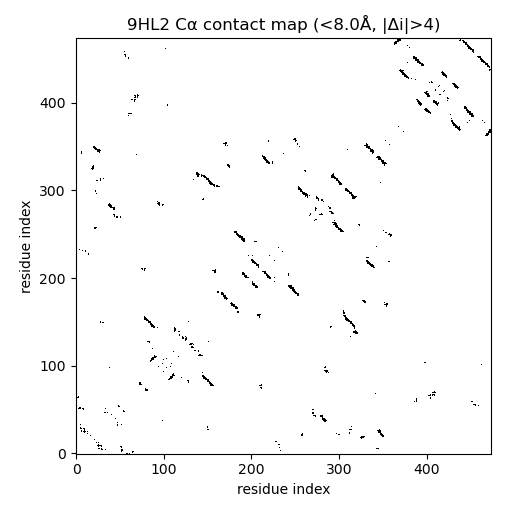 1.000 103.07635 68 ASP B C 1
ATOM 3320 O O . ASP B 2 54 ? -33.61186 27.02788 -19.84659 1.000 96.69408 68 ASP B O 1
ATOM 3325 N N . ASN B 2 55 ? -35.33030 28.44858 -19.53916 1.000 99.48289 69 ASN B N 1
ATOM 3326 C CA . ASN B 2 55 ? -35.54398 28.67530 -20.96920 1.000 93.53457 69 ASN B CA 1
ATOM 3327 C C . ASN B 2 55 ? -34.75881 29.91173 -21.40921 1.000 97.94397 69 ASN B C 1
ATOM 3328 O O . ASN B 2 55 ? -35.30191 30.98707 -21.66870 1.000 116.35256 69 ASN B O 1
ATOM 3333 N N . TYR B 2 56 ? -33.44189 29.73372 -21.48420 1.000 91.78231 70 TYR B N 1
ATOM 3334 C CA . TYR B 2 56 ? -32.53277 30.79224 -21.90133 1.000 80.51060 70 TYR B CA 1
ATOM 3335 C C . TYR B 2 56 ? -31.45195 30.19326 -22.78522 1.000 76.37073 70 TYR B C 1
ATOM 3336 O O . TYR B 2 56 ? -30.90751 29.13150 -22.47021 1.000 95.06623 70 TYR B O 1
ATOM 3345 N N . THR B 2 57 ? -31.15739 30.86614 -23.89593 1.000 85.18076 71 THR B N 1
ATOM 3346 C CA . THR B 2 57 ? -30.14728 30.41651 -24.84222 1.000 75.59917 71 THR B CA 1
ATOM 3347 C C . THR B 2 57 ? -29.29811 31.61102 -25.25557 1.000 76.06528 71 THR B C 1
ATOM 3348 O O . THR B 2 57 ? -29.53625 32.74734 -24.83469 1.000 78.80803 71 THR B O 1
ATOM 3352 N N . LYS B 2 58 ? -28.30124 31.34757 -26.09976 1.000 82.06469 72 LYS B N 1
ATOM 3353 C CA . LYS B 2 58 ? -27.41997 32.39360 -26.60376 1.000 77.83863 72 LYS B CA 1
ATOM 3354 C C . LYS B 2 58 ? -28.10841 33.32615 -27.59148 1.000 86.17402 72 LYS B C 1
ATOM 3355 O O . LYS B 2 58 ? -27.47367 34.27897 -28.05771 1.000 87.80561 72 LYS B O 1
ATOM 3361 N N . ASP B 2 59 ? -29.37838 33.08291 -27.91849 1.000 80.70161 73 ASP B N 1
ATOM 3362 C CA . ASP B 2 59 ? -30.05991 33.87221 -28.93906 1.000 94.43199 73 ASP B CA 1
ATOM 3363 C C . ASP B 2 59 ? -30.52010 35.21943 -28.39226 1.000 98.49662 73 ASP B C 1
ATOM 3364 O O . ASP B 2 59 ? -30.09731 36.27498 -28.87625 1.000 108.81142 73 ASP B O 1
ATOM 3369 N N . LYS B 2 60 ? -31.39406 35.20229 -27.38355 1.000 99.15910 74 LYS B N 1
ATOM 3370 C CA . LYS B 2 60 ? -31.91384 36.45325 -26.84162 1.000 98.78604 74 LYS B CA 1
ATOM 3371 C C . LYS B 2 60 ? -30.90083 37.14114 -25.93501 1.000 77.99162 74 LYS B C 1
ATOM 3372 O O . LYS B 2 60 ? -30.72977 38.36272 -26.00949 1.000 95.97093 74 LYS B O 1
ATOM 3378 N N . ILE B 2 61 ? -30.22001 36.38328 -25.08072 1.000 76.67425 75 ILE B N 1
ATOM 3379 C CA . ILE B 2 61 ? -29.26029 36.93399 -24.13087 1.000 84.59461 75 ILE B CA 1
ATOM 3380 C C . ILE B 2 61 ? -27.88321 36.38339 -24.46994 1.000 75.98106 75 ILE B C 1
ATOM 3381 O O . ILE B 2 61 ? -27.68108 35.16272 -24.48491 1.000 79.43334 75 ILE B O 1
ATOM 3386 N N . SER B 2 62 ? -26.94215 37.28232 -24.74128 1.000 76.64087 76 SER B N 1
ATOM 3387 C CA . SER B 2 62 ? -25.57607 36.91941 -25.09112 1.000 78.47846 76 SER B CA 1
ATOM 3388 C C . SER B 2 62 ? -24.60906 37.46008 -24.04839 1.000 76.81429 76 SER B C 1
ATOM 3389 O O . SER B 2 62 ? -24.72684 38.61048 -23.61774 1.000 76.48015 76 SER B O 1
ATOM 3392 N N . TYR B 2 63 ? -23.64929 36.62833 -23.65246 1.000 76.24332 77 TYR B N 1
ATOM 3393 C CA . TYR B 2 63 ? -22.60695 37.03134 -22.71697 1.000 75.97507 77 TYR B CA 1
ATOM 3394 C C . TYR B 2 63 ? -21.48225 37.70329 -23.49672 1.000 77.85869 77 TYR B C 1
ATOM 3395 O O . TYR B 2 63 ? -20.87980 37.08635 -24.38238 1.000 97.51466 77 TYR B O 1
ATOM 3404 N N . ASP B 2 64 ? -21.19907 38.96284 -23.16635 1.000 77.76822 78 ASP B N 1
ATOM 3405 C CA . ASP B 2 64 ? -20.31767 39.79672 -23.97162 1.000 79.34308 78 ASP B CA 1
ATOM 3406 C C . ASP B 2 64 ? -18.95017 40.03409 -23.34748 1.000 79.82540 78 ASP B C 1
ATOM 3407 O O . ASP B 2 64 ? -18.10195 40.66999 -23.98178 1.000 96.42783 78 ASP B O 1
ATOM 3412 N N . SER B 2 65 ? -18.70441 39.54912 -22.13125 1.000 78.84031 79 SER B N 1
ATOM 3413 C CA . SER B 2 65 ? -17.43286 39.75465 -21.44102 1.000 83.85466 79 SER B CA 1
ATOM 3414 C C . SER B 2 65 ? -16.83035 38.40560 -21.06137 1.000 92.27653 79 SER B C 1
ATOM 3415 O O . SER B 2 65 ? -16.72615 38.07189 -19.87307 1.000 90.73713 79 SER B O 1
ATOM 3418 N N . PRO B 2 66 ? -16.40643 37.60869 -22.04848 1.000 90.29249 80 PRO B N 1
ATOM 3419 C CA . PRO B 2 66 ? -15.84478 36.29014 -21.73166 1.000 95.93334 80 PRO B CA 1
ATOM 3420 C C . PRO B 2 66 ? -14.39520 36.37513 -21.28428 1.000 99.71536 80 PRO B C 1
ATOM 3421 O O . PRO B 2 66 ? -13.93201 35.55216 -20.48827 1.000 96.09849 80 PRO B O 1
ATOM 3425 N N . TYR B 2 67 ? -13.67401 37.37511 -21.78660 1.000 93.52462 81 TYR B N 1
ATOM 3426 C CA . TYR B 2 67 ? -12.24815 37.51481 -21.53571 1.000 98.11332 81 TYR B CA 1
ATOM 3427 C C . TYR B 2 67 ? -11.91781 38.67219 -20.60513 1.000 96.86762 81 TYR B C 1
ATOM 3428 O O . TYR B 2 67 ? -10.74524 38.86073 -20.26491 1.000 99.08680 81 TYR B O 1
ATOM 3437 N N . ASP B 2 68 ? -12.91239 39.44768 -20.18453 1.000 109.00426 82 ASP B N 1
ATOM 3438 C CA . ASP B 2 68 ? -12.72108 40.51748 -19.21496 1.000 100.21850 82 ASP B CA 1
ATOM 3439 C C . ASP B 2 68 ? -13.23644 40.03741 -17.86383 1.000 101.70888 82 ASP B C 1
ATOM 3440 O O . ASP B 2 68 ? -14.41851 39.70263 -17.72920 1.000 96.19803 82 ASP B O 1
ATOM 3445 N N . ASP B 2 69 ? -12.35002 40.00121 -16.86998 1.000 95.86942 83 ASP B N 1
ATOM 3446 C CA . ASP B 2 69 ? -12.68856 39.44210 -15.56874 1.000 93.59131 83 ASP B CA 1
ATOM 3447 C C . ASP B 2 69 ? -13.16601 40.48742 -14.57016 1.000 98.37054 83 ASP B C 1
ATOM 3448 O O . ASP B 2 69 ? -13.84627 40.13142 -13.60117 1.000 98.85643 83 ASP B O 1
ATOM 3453 N N . LEU B 2 70 ? -12.83255 41.76081 -14.77906 1.000 97.21622 84 LEU B N 1
ATOM 3454 C CA . LEU B 2 70 ? -13.22648 42.81128 -13.84890 1.000 82.89466 84 LEU B CA 1
ATOM 3455 C C . LEU B 2 70 ? -14.67290 43.25343 -14.02442 1.000 83.21718 84 LEU B C 1
ATOM 3456 O O . LEU B 2 70 ? -15.17460 44.01602 -13.19225 1.000 81.40574 84 LEU B O 1
ATOM 3461 N N . VAL B 2 71 ? -15.35169 42.80855 -15.08097 1.000 93.93649 85 VAL B N 1
ATOM 3462 C CA . VAL B 2 71 ? -16.73641 43.17810 -15.34029 1.000 84.45045 85 VAL B CA 1
ATOM 3463 C C . VAL B 2 71 ? -17.50529 41.93472 -15.76568 1.000 78.98913 85 VAL B C 1
ATOM 3464 O O . VAL B 2 71 ? -16.92853 40.90055 -16.10634 1.000 82.74467 85 VAL B O 1
ATOM 3468 N N . THR B 2 72 ? -18.82960 42.05030 -15.73172 1.000 84.03818 86 THR B N 1
ATOM 3469 C CA . THR B 2 72 ? -19.72085 41.06069 -16.32146 1.000 76.86307 86 THR B CA 1
ATOM 3470 C C . THR B 2 72 ? -20.76206 41.79709 -17.14967 1.000 75.72284 86 THR B C 1
ATOM 3471 O O . THR B 2 72 ? -21.31943 42.80334 -16.70164 1.000 75.82619 86 THR B O 1
ATOM 3475 N N . THR B 2 73 ? -21.00834 41.31290 -18.36325 1.000 78.86415 87 THR B N 1
ATOM 3476 C CA . THR B 2 73 ? -21.89005 42.00959 -19.28876 1.000 76.13138 87 THR B CA 1
ATOM 3477 C C . THR B 2 73 ? -22.73007 41.00360 -20.05576 1.000 75.58525 87 THR B C 1
ATOM 3478 O O . THR B 2 73 ? -22.20434 40.00755 -20.56093 1.000 80.66837 87 THR B O 1
ATOM 3482 N N . ILE B 2 74 ? -24.03462 41.26616 -20.13364 1.000 75.20543 88 ILE B N 1
ATOM 3483 C CA . ILE B 2 74 ? -24.93255 40.50857 -20.99174 1.000 75.07586 88 ILE B CA 1
ATOM 3484 C C . ILE B 2 74 ? -25.70339 41.48838 -21.86394 1.000 76.03575 88 ILE B C 1
ATOM 3485 O O . ILE B 2 74 ? -25.78665 42.68432 -21.57851 1.000 76.49142 88 ILE B O 1
ATOM 3490 N N . THR B 2 75 ? -26.25817 40.96253 -22.95094 1.000 76.80997 89 THR B N 1
ATOM 3491 C CA . THR B 2 75 ? -27.06208 41.74754 -23.87864 1.000 89.80859 89 THR B CA 1
ATOM 3492 C C . THR B 2 75 ? -28.33681 40.98241 -24.18649 1.000 83.98646 89 THR B C 1
ATOM 3493 O O . THR B 2 75 ? -28.27959 39.86340 -24.70692 1.000 77.48694 89 THR B O 1
ATOM 3497 N N . ILE B 2 76 ? -29.47437 41.57989 -23.85277 1.000 77.50153 90 ILE B N 1
ATOM 3498 C CA . ILE B 2 76 ? -30.77903 41.02930 -24.19290 1.000 77.68280 90 ILE B CA 1
ATOM 3499 C C . ILE B 2 76 ? -31.20123 41.60669 -25.53574 1.000 81.03146 90 ILE B C 1
ATOM 3500 O O . ILE B 2 76 ? -31.21136 42.83035 -25.72042 1.000 87.50790 90 ILE B O 1
ATOM 3505 N N . LYS B 2 77 ? -31.54365 40.73115 -26.47537 1.000 80.24981 91 LYS B N 1
ATOM 3506 C CA . LYS B 2 77 ? -31.85032 41.13538 -27.83862 1.000 82.27051 91 LYS B CA 1
ATOM 3507 C C . LYS B 2 77 ? -33.35145 41.10688 -28.08593 1.000 83.08713 91 LYS B C 1
ATOM 3508 O O . LYS B 2 77 ? -34.06172 40.23680 -27.57213 1.000 82.24965 91 LYS B O 1
ATOM 3514 N N . SER B 2 78 ? -33.82074 42.06193 -28.88722 1.000 84.91238 92 SER B N 1
ATOM 3515 C CA . SER B 2 78 ? -35.22398 42.16982 -29.28355 1.000 93.56267 92 SER B CA 1
ATOM 3516 C C . SER B 2 78 ? -36.13459 42.16471 -28.05313 1.000 88.91215 92 SER B C 1
ATOM 3517 O O . SER B 2 78 ? -36.88623 41.22465 -27.79159 1.000 84.91316 92 SER B O 1
ATOM 3520 N N . LEU B 2 79 ? -36.03280 43.25691 -27.30052 1.000 84.59656 93 LEU B N 1
ATOM 3521 C CA . LEU B 2 79 ? -36.76186 43.37619 -26.04613 1.000 83.52579 93 LEU B CA 1
ATOM 3522 C C . LEU B 2 79 ? -38.26478 43.33817 -26.28662 1.000 84.82857 93 LEU B C 1
ATOM 3523 O O . LEU B 2 79 ? -38.78608 44.02753 -27.16777 1.000 86.84370 93 LEU B O 1
ATOM 3528 N N . THR B 2 80 ? -38.95673 42.52383 -25.49988 1.000 87.30867 94 THR B N 1
ATOM 3529 C CA . THR B 2 80 ? -40.40586 42.40350 -25.53936 1.000 85.02373 94 THR B CA 1
ATOM 3530 C C . THR B 2 80 ? -40.98682 42.86915 -24.20710 1.000 94.55547 94 THR B C 1
ATOM 3531 O O . THR B 2 80 ? -40.26560 43.30933 -23.30829 1.000 82.96083 94 THR B O 1
ATOM 3535 N N . ALA B 2 81 ? -42.31220 42.76155 -24.08341 1.000 96.15146 95 ALA B N 1
ATOM 3536 C CA . ALA B 2 81 ? -42.97771 43.22344 -22.86926 1.000 93.60638 95 ALA B CA 1
ATOM 3537 C C . ALA B 2 81 ? -42.64334 42.34851 -21.66884 1.000 90.82651 95 ALA B C 1
ATOM 3538 O O . ALA B 2 81 ? -42.67924 42.82509 -20.52897 1.000 90.15499 95 ALA B O 1
ATOM 3540 N N . ARG B 2 82 ? -42.32326 41.07571 -21.89805 1.000 81.93198 96 ARG B N 1
ATOM 3541 C CA . ARG B 2 82 ? -41.99628 40.16672 -20.80855 1.000 80.04655 96 ARG B CA 1
ATOM 3542 C C . ARG B 2 82 ? -40.54303 40.26190 -20.36837 1.000 78.43378 96 ARG B C 1
ATOM 3543 O O . ARG B 2 82 ? -40.18489 39.67214 -19.34321 1.000 76.97667 96 ARG B O 1
ATOM 3551 N N . ASP B 2 83 ? -39.70118 40.98007 -21.11122 1.000 78.83389 97 ASP B N 1
ATOM 3552 C CA . ASP B 2 83 ? -38.30455 41.12698 -20.72614 1.000 79.94033 97 ASP B CA 1
ATOM 3553 C C . ASP B 2 83 ? -38.11235 42.11971 -19.58841 1.000 77.17600 97 ASP B C 1
ATOM 3554 O O . ASP B 2 83 ? -37.03900 42.13929 -18.97719 1.000 76.10090 97 ASP B O 1
ATOM 3559 N N . ALA B 2 84 ? -39.12103 42.93331 -19.28933 1.000 78.20891 98 ALA B N 1
ATOM 3560 C CA . ALA B 2 84 ? -39.01673 43.89634 -18.20630 1.000 78.11288 98 ALA B CA 1
ATOM 3561 C C . ALA B 2 84 ? -38.99326 43.18665 -16.85461 1.000 76.76232 98 ALA B C 1
ATOM 3562 O O . ALA B 2 84 ? -39.39287 42.02675 -16.72098 1.000 76.13116 98 ALA B O 1
ATOM 3564 N N . GLY B 2 85 ? -38.51507 43.90518 -15.84152 1.000 79.97446 99 GLY B N 1
ATOM 3565 C CA . GLY B 2 85 ? -38.40331 43.39767 -14.49228 1.000 77.49636 99 GLY B CA 1
ATOM 3566 C C . GLY B 2 85 ? -37.02161 43.64850 -13.93847 1.000 74.74089 99 GLY B C 1
ATOM 3567 O O . GLY B 2 85 ? -36.20068 44.34877 -14.53507 1.000 75.08247 99 GLY B O 1
ATOM 3568 N N . THR B 2 86 ? -36.74381 43.07013 -12.77632 1.000 81.29147 100 THR B N 1
ATOM 3569 C CA . THR B 2 86 ? -35.47052 43.29117 -12.10511 1.000 79.18414 100 THR B CA 1
ATOM 3570 C C . THR B 2 86 ? -34.46142 42.23471 -12.53977 1.000 72.33247 100 THR B C 1
ATOM 3571 O O . THR B 2 86 ? -34.76711 41.03950 -12.54252 1.000 71.60716 100 THR B O 1
ATOM 3575 N N . TYR B 2 87 ? -33.26393 42.67899 -12.90820 1.000 72.40471 101 TYR B N 1
ATOM 3576 C CA . TYR B 2 87 ? -32.16287 41.80151 -13.27279 1.000 71.66065 101 TYR B CA 1
ATOM 3577 C C . TYR B 2 87 ? -31.04262 41.95364 -12.25460 1.000 71.51600 101 TYR B C 1
ATOM 3578 O O . TYR B 2 87 ? -30.71914 43.07072 -11.83619 1.000 72.49506 101 TYR B O 1
ATOM 3587 N N . VAL B 2 88 ? -30.44262 40.83095 -11.86765 1.000 70.73616 102 VAL B N 1
ATOM 3588 C CA . VAL B 2 88 ? -29.45552 40.78538 -10.79954 1.000 70.73475 102 VAL B CA 1
ATOM 3589 C C . VAL B 2 88 ? -28.17581 40.16824 -11.34139 1.000 70.53902 102 VAL B C 1
ATOM 3590 O O . VAL B 2 88 ? -28.20401 39.08807 -11.94581 1.000 71.68570 102 VAL B O 1
ATOM 3594 N N . CYS B 2 89 ? -27.06284 40.86051 -11.12214 1.000 71.21284 103 CYS B N 1
ATOM 3595 C CA . CYS B 2 89 ? -25.72810 40.37177 -11.42748 1.000 77.11979 103 CYS B CA 1
ATOM 3596 C C . CYS B 2 89 ? -25.00485 40.05733 -10.12586 1.000 71.53109 103 CYS B C 1
ATOM 3597 O O . CYS B 2 89 ? -25.19339 40.74716 -9.11841 1.000 72.02301 103 CYS B O 1
ATOM 3600 N N . ALA B 2 90 ? -24.17773 39.01505 -10.14760 1.000 71.34714 104 ALA B N 1
ATOM 3601 C CA . ALA B 2 90 ? -23.50077 38.55940 -8.94373 1.000 71.67758 104 ALA B CA 1
ATOM 3602 C C . ALA B 2 90 ? -22.10200 38.06489 -9.27484 1.000 74.53378 104 ALA B C 1
ATOM 3603 O O . ALA B 2 90 ? -21.88028 37.44660 -10.31810 1.000 74.70615 104 ALA B O 1
ATOM 3605 N N . PHE B 2 91 ? -21.17152 38.33681 -8.36744 1.000 74.54194 105 PHE B N 1
ATOM 3606 C CA . PHE B 2 91 ? -19.79772 37.85662 -8.44011 1.000 79.32954 105 PHE B CA 1
ATOM 3607 C C . PHE B 2 91 ? -19.55338 36.90234 -7.27968 1.000 77.67391 105 PHE B C 1
ATOM 3608 O O . PHE B 2 91 ? -19.71456 37.29099 -6.11521 1.000 74.79837 105 PHE B O 1
ATOM 3616 N N . PHE B 2 92 ? -19.17790 35.66132 -7.59753 1.000 74.04307 106 PHE B N 1
ATOM 3617 C CA . PHE B 2 92 ? -18.67641 34.70660 -6.61766 1.000 74.58309 106 PHE B CA 1
ATOM 3618 C C . PHE B 2 92 ? -17.16130 34.64574 -6.76131 1.000 84.47140 106 PHE B C 1
ATOM 3619 O O . PHE B 2 92 ? -16.65567 34.26346 -7.82609 1.000 76.10094 106 PHE B O 1
ATOM 3627 N N . MET B 2 93 ? -16.44382 35.01489 -5.69542 1.000 91.56770 107 MET B N 1
ATOM 3628 C CA . MET B 2 93 ? -14.99087 35.08842 -5.70596 1.000 88.58860 107 MET B CA 1
ATOM 3629 C C . MET B 2 93 ? -14.41726 34.31859 -4.52469 1.000 86.45259 107 MET B C 1
ATOM 3630 O O . MET B 2 93 ? -15.06224 34.17642 -3.48253 1.000 80.23566 107 MET B O 1
ATOM 3635 N N . THR B 2 94 ? -13.18958 33.83663 -4.69390 1.000 81.85322 108 THR B N 1
ATOM 3636 C CA . THR B 2 94 ? -12.43929 33.17817 -3.63584 1.000 83.48361 108 THR B CA 1
ATOM 3637 C C . THR B 2 94 ? -11.11252 33.89856 -3.42922 1.000 85.81603 108 THR B C 1
ATOM 3638 O O . THR B 2 94 ? -10.69333 34.72779 -4.24044 1.000 89.53230 108 THR B O 1
ATOM 3642 N N . SER B 2 95 ? -10.44946 33.56945 -2.32438 1.000 101.10973 109 SER B N 1
ATOM 3643 C CA . SER B 2 95 ? -9.18070 34.20382 -1.99705 1.000 104.73586 109 SER B CA 1
ATOM 3644 C C . SER B 2 95 ? -8.06926 33.67645 -2.89498 1.000 114.84923 109 SER B C 1
ATOM 3645 O O . SER B 2 95 ? -8.02176 32.48714 -3.22100 1.000 115.65516 109 SER B O 1
ATOM 3648 N N . THR B 2 96 ? -7.16807 34.57435 -3.29294 1.000 123.87581 110 THR B N 1
ATOM 3649 C CA . THR B 2 96 ? -6.05960 34.21034 -4.16676 1.000 136.10425 110 THR B CA 1
ATOM 3650 C C . THR B 2 96 ? -4.85148 33.68180 -3.40776 1.000 144.36672 110 THR B C 1
ATOM 3651 O O . THR B 2 96 ? -4.07344 32.90149 -3.96818 1.000 145.52823 110 THR B O 1
ATOM 3655 N N . THR B 2 97 ? -4.67105 34.09058 -2.14963 1.000 130.53860 111 THR B N 1
ATOM 3656 C CA . THR B 2 97 ? -3.50527 33.70697 -1.36054 1.000 143.99840 111 THR B CA 1
ATOM 3657 C C . THR B 2 97 ? -3.89210 33.03598 -0.04728 1.000 165.25168 111 THR B C 1
ATOM 3658 O O . THR B 2 97 ? -3.11588 33.07202 0.91312 1.000 160.64036 111 THR B O 1
ATOM 3662 N N . ASN B 2 98 ? -5.07844 32.42837 0.01394 1.000 173.83088 112 ASN B N 1
ATOM 3663 C CA . ASN B 2 98 ? -5.60230 31.78192 1.21839 1.000 180.67348 112 ASN B CA 1
ATOM 3664 C C . ASN B 2 98 ? -5.71961 32.74632 2.39587 1.000 186.01674 112 ASN B C 1
ATOM 3665 O O . ASN B 2 98 ? -5.81271 32.31335 3.54898 1.000 177.55129 112 ASN B O 1
ATOM 3670 N N . ASP B 2 99 ? -5.71620 34.05107 2.13405 1.000 218.71975 113 ASP B N 1
ATOM 3671 C CA . ASP B 2 99 ? -5.90238 35.02897 3.19520 1.000 216.22156 113 ASP B CA 1
ATOM 3672 C C . ASP B 2 99 ? -7.39159 35.23489 3.44054 1.000 219.71207 113 ASP B C 1
ATOM 3673 O O . ASP B 2 99 ? -8.15501 35.48943 2.50209 1.000 220.97529 113 ASP B O 1
ATOM 3678 N N . THR B 2 100 ? -7.80050 35.12145 4.70355 1.000 197.46155 114 THR B N 1
ATOM 3679 C CA . THR B 2 100 ? -9.20816 35.15226 5.09662 1.000 189.86977 114 THR B CA 1
ATOM 3680 C C . THR B 2 100 ? -10.02219 34.17658 4.24077 1.000 173.99876 114 THR B C 1
ATOM 3681 O O . THR B 2 100 ? -10.85906 34.55774 3.42193 1.000 164.55226 114 THR B O 1
ATOM 3685 N N . ASP B 2 101 ? -9.73026 32.89166 4.45228 1.000 167.98426 115 ASP B N 1
ATOM 3686 C CA . ASP B 2 101 ? -10.34320 31.81608 3.68031 1.000 151.46923 115 ASP B CA 1
ATOM 3687 C C . ASP B 2 101 ? -11.86236 31.84240 3.78502 1.000 139.54256 115 ASP B C 1
ATOM 3688 O O . ASP B 2 101 ? -12.43280 31.43224 4.80152 1.000 159.24005 115 ASP B O 1
ATOM 3693 N N . LYS B 2 102 ? -12.51601 32.31796 2.72903 1.000 109.95188 116 LYS B N 1
ATOM 3694 C CA . LYS B 2 102 ? -13.96546 32.45668 2.67768 1.000 101.70036 116 LYS B CA 1
ATOM 3695 C C . LYS B 2 102 ? -14.33990 32.79734 1.24108 1.000 113.08317 116 LYS B C 1
ATOM 3696 O O . LYS B 2 102 ? -13.48006 33.11484 0.41492 1.000 101.79853 116 LYS B O 1
ATOM 3702 N N . VAL B 2 103 ? -15.63371 32.71475 0.94997 1.000 102.46170 117 VAL B N 1
ATOM 3703 C CA . VAL B 2 103 ? -16.17632 33.06858 -0.35515 1.000 87.80757 117 VAL B CA 1
ATOM 3704 C C . VAL B 2 103 ? -16.73356 34.48177 -0.26964 1.000 90.65953 117 VAL B C 1
ATOM 3705 O O . VAL B 2 103 ? -17.61115 34.76264 0.55584 1.000 97.42559 117 VAL B O 1
ATOM 3709 N N . ASP B 2 104 ? -16.22538 35.37399 -1.11498 1.000 99.10174 118 ASP B N 1
ATOM 3710 C CA . ASP B 2 104 ? -16.74343 36.73091 -1.19033 1.000 88.57994 118 ASP B CA 1
ATOM 3711 C C . ASP B 2 104 ? -17.81066 36.80990 -2.27391 1.000 80.33816 118 ASP B C 1
ATOM 3712 O O . ASP B 2 104 ? -17.70075 36.17132 -3.32651 1.000 85.63453 118 ASP B O 1
ATOM 3717 N N . TYR B 2 105 ? -18.85082 37.59260 -2.00396 1.000 78.35402 119 TYR B N 1
ATOM 3718 C CA . TYR B 2 105 ? -20.02514 37.63585 -2.86085 1.000 76.61232 119 TYR B CA 1
ATOM 3719 C C . TYR B 2 105 ? -20.44947 39.07898 -3.06692 1.000 76.85127 119 TYR B C 1
ATOM 3720 O O . TYR B 2 105 ? -20.61561 39.82535 -2.09797 1.000 77.87507 119 TYR B O 1
ATOM 3729 N N . GLU B 2 106 ? -20.61518 39.46743 -4.32663 1.000 86.41681 120 GLU B N 1
ATOM 3730 C CA . GLU B 2 106 ? -21.15222 40.77550 -4.66928 1.000 76.25125 120 GLU B CA 1
ATOM 3731 C C . GLU B 2 106 ? -22.43057 40.59766 -5.47505 1.000 74.76197 120 GLU B C 1
ATOM 3732 O O . GLU B 2 106 ? -22.57182 39.63339 -6.22861 1.000 73.72445 120 GLU B O 1
ATOM 3738 N N . GLU B 2 107 ? -23.36263 41.53412 -5.31042 1.000 74.86607 121 GLU B N 1
ATOM 3739 C CA . GLU B 2 107 ? -24.66540 41.42947 -5.95479 1.000 73.75686 121 GLU B CA 1
ATOM 3740 C C . GLU B 2 107 ? -25.22801 42.81963 -6.20508 1.000 74.37144 121 GLU B C 1
ATOM 3741 O O . GLU B 2 107 ? -25.27407 43.64746 -5.29093 1.000 82.52178 121 GLU B O 1
ATOM 3747 N N . TYR B 2 108 ? -25.65838 43.06521 -7.44029 1.000 77.78752 122 TYR B N 1
ATOM 3748 C CA . TYR B 2 108 ? -26.25612 44.33383 -7.82752 1.000 74.53072 122 TYR B CA 1
ATOM 3749 C C . TYR B 2 108 ? -27.51593 44.07008 -8.63937 1.000 73.71304 122 TYR B C 1
ATOM 3750 O O . TYR B 2 108 ? -27.64567 43.03243 -9.29402 1.000 72.73714 122 TYR B O 1
ATOM 3759 N N . SER B 2 109 ? -28.45027 45.01638 -8.58537 1.000 74.31791 123 SER B N 1
ATOM 3760 C CA . SER B 2 109 ? -29.74382 44.86445 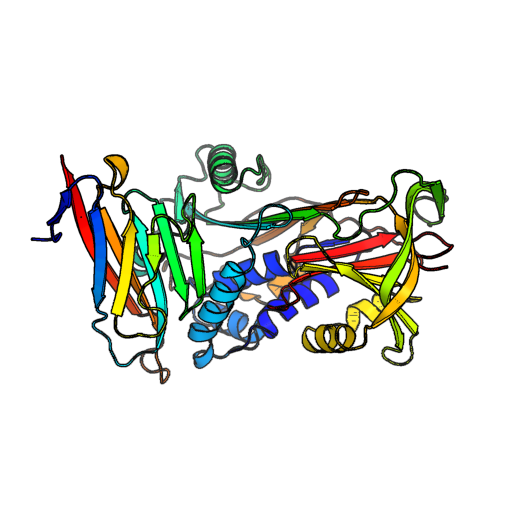-9.23293 1.000 73.89245 123 SER B CA 1
ATOM 3761 C C . SER B 2 109 ? -30.06357 46.09815 -10.06280 1.000 74.84247 123 SER B C 1
ATOM 3762 O O . SER B 2 109 ? -29.60771 47.20493 -9.76440 1.000 81.35941 123 SER B O 1
ATOM 3765 N N . THR B 2 110 ? -30.85603 45.89174 -11.11214 1.000 82.44093 124 THR B N 1
ATOM 3766 C CA . THR B 2 110 ? -31.29526 46.98298 -11.96975 1.000 75.61744 124 THR B CA 1
ATOM 3767 C C . THR B 2 110 ? -32.65843 46.63968 -12.55199 1.000 75.52097 124 THR B C 1
ATOM 3768 O O . THR B 2 110 ? -32.88862 45.50980 -12.98512 1.000 74.60163 124 THR B O 1
ATOM 3772 N N . GLU B 2 111 ? -33.55673 47.61922 -12.56255 1.000 79.50796 125 GLU B N 1
ATOM 3773 C CA . GLU B 2 111 ? -34.92412 47.42254 -13.03381 1.000 84.34419 125 GLU B CA 1
ATOM 3774 C C . GLU B 2 111 ? -35.00910 47.85016 -14.49582 1.000 80.39322 125 GLU B C 1
ATOM 3775 O O . GLU B 2 111 ? -34.86667 49.03438 -14.81164 1.000 85.72184 125 GLU B O 1
ATOM 3781 N N . LEU B 2 112 ? -35.23430 46.88738 -15.38535 1.000 77.16093 126 LEU B N 1
ATOM 3782 C CA . LEU B 2 112 ? -35.37798 47.15259 -16.80976 1.000 78.51047 126 LEU B CA 1
ATOM 3783 C C . LEU B 2 112 ? -36.85137 47.37219 -17.13454 1.000 79.39459 126 LEU B C 1
ATOM 3784 O O . LEU B 2 112 ? -37.67462 46.46659 -16.95661 1.000 78.68522 126 LEU B O 1
ATOM 3789 N N . ILE B 2 113 ? -37.17705 48.57281 -17.60431 1.000 80.74255 127 ILE B N 1
ATOM 3790 C CA . ILE B 2 113 ? -38.52922 48.94104 -18.00862 1.000 82.20983 127 ILE B CA 1
ATOM 3791 C C . ILE B 2 113 ? -38.53989 49.02969 -19.52779 1.000 83.26573 127 ILE B C 1
ATOM 3792 O O . ILE B 2 113 ? -37.93650 49.93944 -20.10983 1.000 84.29744 127 ILE B O 1
ATOM 3797 N N . VAL B 2 114 ? -39.22474 48.09203 -20.17209 1.000 89.03117 128 VAL B N 1
ATOM 3798 C CA . VAL B 2 114 ? -39.32948 48.04625 -21.62544 1.000 84.68867 128 VAL B CA 1
ATOM 3799 C C . VAL B 2 114 ? -40.71374 48.55616 -22.00088 1.000 88.96985 128 VAL B C 1
ATOM 3800 O O . VAL B 2 114 ? -41.71701 47.86381 -21.79807 1.000 95.85765 128 VAL B O 1
ATOM 3804 N N . ASN B 2 115 ? -40.77735 49.76439 -22.54981 1.000 88.31769 129 ASN B N 1
ATOM 3805 C CA . ASN B 2 115 ? -42.05271 50.37621 -22.89499 1.000 91.39215 129 ASN B CA 1
ATOM 3806 C C . ASN B 2 115 ? -42.13552 50.63537 -24.39467 1.000 92.45558 129 ASN B C 1
ATOM 3807 O O . ASN B 2 115 ? -41.14634 50.54840 -25.12635 1.000 92.18013 129 ASN B O 1
ATOM 3812 N N . THR B 2 116 ? -43.34646 50.95335 -24.84270 1.000 97.21455 130 THR B N 1
ATOM 3813 C CA . THR B 2 116 ? -43.63531 51.12838 -26.26161 1.000 104.14582 130 THR B CA 1
ATOM 3814 C C . THR B 2 116 ? -42.98010 52.38563 -26.82264 1.000 118.07379 130 THR B C 1
ATOM 3815 O O . THR B 2 116 ? -43.29500 52.81632 -27.93265 1.000 101.00911 130 THR B O 1
#

Organism: Vaccinia virus (strain Western Reserve) (NCBI:txid10254)

Foldseek 3Di:
DAQQLLLVLLLVLQLPQQAALDKGFSNQVSVVLLVLCQLFDDQLNVLSCVSSVHDPVCNVVHVVLVVVVVVQFDQDDQKHKDKAKAKEFEPPFDWDPVSCVVCVVSHYHYYQLAPPVQQVVQVVCCVGPVDGSPDDPQQGDNPWGIKMKMKMKIRFFFPQFFDPPFDWAWAAWDVPRIDTFTWTKDKDKFWWDWDADPNFTKTKTWTDTPPAQKIKIKIFGQDVSVVSVRDGLVVVLVRSVVTDIDIFTFTGTQDKGKDKDWSCVSVCVSRVQLQPQVRGRSVSTGPDRDHFNTKIKIKIWGQDRTTIIIMMMIMTIHGHDDDDDHDDAGRWMKMWTARSPSSRTRMIRIDRAGPVGGTD/DQAAEAEAEAFAKDKDKDFDPPPQFAFQWKFKAFVVPGTAWIAGQQDIGGDDPHDCPQKNWDPNHPDRMTMIIGGRDDQVNWHKMKMKTWTAGPPCPPGDIDMDMGMHTYHYYD

Radius of gyration: 23.74 Å; Cα contacts (8 Å, |Δi|>4): 1086; chains: 2; bounding box: 45×75×56 Å

Nearest PDB structures (foldseek):
  5cdz-assembly1_A  TM=8.897E-01  e=5.452E-31  synthetic construct
  3nda-assembly1_A  TM=8.466E-01  e=2.947E-29  Ixodes ricinus
  6bj5-assembly1_B  TM=8.945E-01  e=3.471E-24  Myxoma virus (strain Lausanne)
  6bj5-assembly3_C  TM=8.798E-01  e=1.058E-23  Myxoma virus (strain Lausanne)
  7vlj-assembly1_A  TM=7.844E-01  e=1.573E-22  Entamoeba histolytica

Sequence (474 aa):
YRLQGFTNAGIVAYKNIQDDNIVFSPFGYSFSMFMSLLPASGNTRIELLKTMDLRKRDLGPAFTELISGLAKLKTSKYTYTDLTYQSFVDNTVSIKPSYYQQYHRFGLYRLNFRRDAVNKINSIVERRSGMSNVVDSNMLDNNTLWAIINTIYFKGIWQYPFDITKTRNASFTNKYGTKTVPMMNVVTKLQGNTITIDDEEYDMVRLPYKDANISMYLAIGDNMTHFTDSITAAKLDYWSFFQLGNKVYNLKLPKFSIENKRDIKSIAEMMAPSMFNPDNASFKHMTRDPLYIYKMFQNAKIDVDEQGTVAEASTIMVATARSSPEKLEFNTPFVFIIRHDITGFILFMGKVESPGSGLVPTPFPQTSKKIGDDATLSCNRNNTNDYVVMSAWYKEPNSIILLAAKSDVLYFDNYTKDKISYDSPYDDLVTTITIKSLTARDAGTYVCAFFMTSTTNDTDKVDYEEYSTELIVNT

B-factor: mean 85.77, std 22.68, range [56.61, 226.84]